Protein AF-0000000079757330 (afdb_homodimer)

Sequence (588 aa):
MYYVGGISESVEQDVIHSYTMGYGGGGFAISYPLAAELVRVLDGCINRYASFYGSDQKIGGCMSEIGVPITRELGFHQLDIRGNPYGLLAAHPLAPLVSLHHLDYVQPLFPGTNRIDSVKILVKAYRSDPSRALQHSFCYDLKRNWSISVSWGYTIQLYPSLVTAKDLATPLQTFLTWRSWSQDPFTFNTRVLSLDPCKRPVTYFFDGVTKVGDGGTMTSYMRPPQPRKKCGNGKYRPALSVQMFNVSAPILDPNVWKKAPRRQCCEVINGGDRAGVVRMKIRGCSRWESVTPPMYYVGGISESVEQDVIHSYTMGYGGGGFAISYPLAAELVRVLDGCINRYASFYGSDQKIGGCMSEIGVPITRELGFHQLDIRGNPYGLLAAHPLAPLVSLHHLDYVQPLFPGTNRIDSVKILVKAYRSDPSRALQHSFCYDLKRNWSISVSWGYTIQLYPSLVTAKDLATPLQTFLTWRSWSQDPFTFNTRVLSLDPCKRPVTYFFDGVTKVGDGGTMTSYMRPPQPRKKCGNGKYRPALSVQMFNVSAPILDPNVWKKAPRRQCCEVINGGDRAGVVRMKIRGCSRWESVTPP

Structure (mmCIF, N/CA/C/O backbone):
data_AF-0000000079757330-model_v1
#
loop_
_entity.id
_entity.type
_entity.pdbx_description
1 polymer 'Uncharacterized protein'
#
loop_
_atom_site.group_PDB
_atom_site.id
_atom_site.type_symbol
_atom_site.label_atom_id
_atom_site.label_alt_id
_atom_site.label_comp_id
_atom_site.label_asym_id
_atom_site.label_entity_id
_atom_site.label_seq_id
_atom_site.pdbx_PDB_ins_code
_atom_site.Cartn_x
_atom_site.Cartn_y
_atom_site.Cartn_z
_atom_site.occupancy
_atom_site.B_iso_or_equiv
_atom_site.auth_seq_id
_atom_site.auth_comp_id
_atom_site.auth_asym_id
_atom_site.auth_atom_id
_atom_site.pdbx_PDB_model_num
ATOM 1 N N . MET A 1 1 ? -13.039 1.78 14.375 1 95.12 1 MET A N 1
ATOM 2 C CA . MET A 1 1 ? -13.727 2.098 13.125 1 95.12 1 MET A CA 1
ATOM 3 C C . MET A 1 1 ? -12.852 1.745 11.93 1 95.12 1 MET A C 1
ATOM 5 O O . MET A 1 1 ? -11.688 2.15 11.859 1 95.12 1 MET A O 1
ATOM 9 N N . TYR A 1 2 ? -13.469 0.91 11.078 1 97.31 2 TYR A N 1
ATOM 10 C CA . TYR A 1 2 ? -12.688 0.445 9.938 1 97.31 2 TYR A CA 1
ATOM 11 C C . TYR A 1 2 ? -13.336 0.861 8.625 1 97.31 2 TYR A C 1
ATOM 13 O O . TYR A 1 2 ? -14.555 0.756 8.469 1 97.31 2 TYR A O 1
ATOM 21 N N . TYR A 1 3 ? -12.609 1.413 7.77 1 98.25 3 TYR A N 1
ATOM 22 C CA . TYR A 1 3 ? -12.852 1.64 6.348 1 98.25 3 TYR A CA 1
ATOM 23 C C . TYR A 1 3 ? -11.945 0.756 5.496 1 98.25 3 TYR A C 1
ATOM 25 O O . TYR A 1 3 ? -10.75 1.036 5.348 1 98.25 3 TYR A O 1
ATOM 33 N N . VAL A 1 4 ? -12.461 -0.415 4.961 1 97.88 4 VAL A N 1
ATOM 34 C CA . VAL A 1 4 ? -11.672 -1.451 4.309 1 97.88 4 VAL A CA 1
ATOM 35 C C . VAL A 1 4 ? -11.938 -1.443 2.807 1 97.88 4 VAL A C 1
ATOM 37 O O . VAL A 1 4 ? -13.094 -1.371 2.379 1 97.88 4 VAL A O 1
ATOM 40 N N . GLY A 1 5 ? -10.938 -1.471 2.008 1 97.5 5 GLY A N 1
ATOM 41 C CA . GLY A 1 5 ? -11.086 -1.503 0.562 1 97.5 5 GLY A CA 1
ATOM 42 C C . GLY A 1 5 ? -9.758 -1.623 -0.168 1 97.5 5 GLY A C 1
ATOM 43 O O . GLY A 1 5 ? -8.727 -1.857 0.454 1 97.5 5 GLY A O 1
ATOM 44 N N . GLY A 1 6 ? -9.828 -1.609 -1.461 1 97.44 6 GLY A N 1
ATOM 45 C CA . GLY A 1 6 ? -8.641 -1.648 -2.295 1 97.44 6 GLY A CA 1
ATOM 46 C C . GLY A 1 6 ? -8.469 -0.407 -3.15 1 97.44 6 GLY A C 1
ATOM 47 O O . GLY A 1 6 ? -9.445 0.263 -3.484 1 97.44 6 GLY A O 1
ATOM 48 N N . ILE A 1 7 ? -7.195 -0.124 -3.451 1 97.62 7 ILE A N 1
ATOM 49 C CA . ILE A 1 7 ? -6.914 0.932 -4.418 1 97.62 7 ILE A CA 1
ATOM 50 C C . ILE A 1 7 ? -6.816 0.334 -5.82 1 97.62 7 ILE A C 1
ATOM 52 O O . ILE A 1 7 ? -7.016 -0.869 -6.004 1 97.62 7 ILE A O 1
ATOM 56 N N . SER A 1 8 ? -6.598 1.18 -6.777 1 97.75 8 SER A N 1
ATOM 57 C CA . SER A 1 8 ? -6.48 0.722 -8.156 1 97.75 8 SER A CA 1
ATOM 58 C C . SER A 1 8 ? -5.168 -0.018 -8.391 1 97.75 8 SER A C 1
ATOM 60 O O . SER A 1 8 ? -4.145 0.327 -7.797 1 97.75 8 SER A O 1
ATOM 62 N N . GLU A 1 9 ? -5.168 -1.002 -9.258 1 97.94 9 GLU A N 1
ATOM 63 C CA . GLU A 1 9 ? -3.951 -1.675 -9.703 1 97.94 9 GLU A CA 1
ATOM 64 C C . GLU A 1 9 ? -3.084 -0.746 -10.547 1 97.94 9 GLU A C 1
ATOM 66 O O . GLU A 1 9 ? -1.881 -0.971 -10.695 1 97.94 9 GLU A O 1
ATOM 71 N N . SER A 1 10 ? -3.711 0.22 -11.094 1 97.62 10 SER A N 1
ATOM 72 C CA . SER A 1 10 ? -3.025 1.168 -11.961 1 97.62 10 SER A CA 1
ATOM 73 C C . SER A 1 10 ? -2.611 2.422 -11.203 1 97.62 10 SER A C 1
ATOM 75 O O . SER A 1 10 ? -3.463 3.15 -10.688 1 97.62 10 SER A O 1
ATOM 77 N N . VAL A 1 11 ? -1.328 2.77 -11.242 1 98.38 11 VAL A N 1
ATOM 78 C CA . VAL A 1 11 ? -0.803 3.965 -10.594 1 98.38 11 VAL A CA 1
ATOM 79 C C . VAL A 1 11 ? -1.47 5.207 -11.18 1 98.38 11 VAL A C 1
ATOM 81 O O . VAL A 1 11 ? -1.803 6.145 -10.453 1 98.38 11 VAL A O 1
ATOM 84 N N . GLU A 1 12 ? -1.753 5.188 -12.477 1 97.31 12 GLU A N 1
ATOM 85 C CA . GLU A 1 12 ? -2.361 6.328 -13.156 1 97.31 12 GLU A CA 1
ATOM 86 C C . GLU A 1 12 ? -3.709 6.684 -12.531 1 97.31 12 GLU A C 1
ATOM 88 O O . GLU A 1 12 ? -4.004 7.859 -12.305 1 97.31 12 GLU A O 1
ATOM 93 N N . GLN A 1 13 ? -4.453 5.648 -12.258 1 97 13 GLN A N 1
ATOM 94 C CA . GLN A 1 13 ? -5.773 5.871 -11.672 1 97 13 GLN A CA 1
ATOM 95 C C . GLN A 1 13 ? -5.656 6.414 -10.25 1 97 13 GLN A C 1
ATOM 97 O O . GLN A 1 13 ? -6.441 7.27 -9.844 1 97 13 GLN A O 1
ATOM 102 N N . ASP A 1 14 ? -4.707 5.93 -9.516 1 97.81 14 ASP A N 1
ATOM 103 C CA . ASP A 1 14 ? -4.527 6.367 -8.141 1 97.81 14 ASP A CA 1
ATOM 104 C C . ASP A 1 14 ? -4.047 7.816 -8.078 1 97.81 14 ASP A C 1
ATOM 106 O O . ASP A 1 14 ? -4.391 8.555 -7.152 1 97.81 14 ASP A O 1
ATOM 110 N N . VAL A 1 15 ? -3.221 8.203 -9.016 1 97.19 15 VAL A N 1
ATOM 111 C CA . VAL A 1 15 ? -2.75 9.586 -9.094 1 97.19 15 VAL A CA 1
ATOM 112 C C . VAL A 1 15 ? -3.918 10.508 -9.438 1 97.19 15 VAL A C 1
ATOM 114 O O . VAL A 1 15 ? -4.059 11.586 -8.852 1 97.19 15 VAL A O 1
ATOM 117 N N . ILE A 1 16 ? -4.746 10.094 -10.352 1 95.38 16 ILE A N 1
ATOM 118 C CA . ILE A 1 16 ? -5.855 10.906 -10.828 1 95.38 16 ILE A CA 1
ATOM 119 C C . ILE A 1 16 ? -6.945 10.969 -9.758 1 95.38 16 ILE A C 1
ATOM 121 O O . ILE A 1 16 ? -7.523 12.031 -9.523 1 95.38 16 ILE A O 1
ATOM 125 N N . HIS A 1 17 ? -7.219 9.875 -9.141 1 95.56 17 HIS A N 1
ATOM 126 C CA . HIS A 1 17 ? -8.32 9.812 -8.188 1 95.56 17 HIS A CA 1
ATOM 127 C C . HIS A 1 17 ? -7.809 9.859 -6.75 1 95.56 17 HIS A C 1
ATOM 129 O O . HIS A 1 17 ? -7.812 10.922 -6.121 1 95.56 17 HIS A O 1
ATOM 135 N N . SER A 1 18 ? -7.293 8.648 -6.273 1 96.88 18 SER A N 1
ATOM 136 C CA . SER A 1 18 ? -6.801 8.719 -4.902 1 96.88 18 SER A CA 1
ATOM 137 C C . SER A 1 18 ? -6.152 7.406 -4.477 1 96.88 18 SER A C 1
ATOM 139 O O . SER A 1 18 ? -6.664 6.328 -4.781 1 96.88 18 SER A O 1
ATOM 141 N N . TYR A 1 19 ? -5.094 7.543 -3.668 1 97.31 19 TYR A N 1
ATOM 142 C CA . TYR A 1 19 ? -4.465 6.402 -3.014 1 97.31 19 TYR A CA 1
ATOM 143 C C . TYR A 1 19 ? -5.145 6.094 -1.684 1 97.31 19 TYR A C 1
ATOM 145 O O . TYR A 1 19 ? -4.836 5.09 -1.038 1 97.31 19 TYR A O 1
ATOM 153 N N . THR A 1 20 ? -6.078 6.914 -1.282 1 95.75 20 THR A N 1
ATOM 154 C CA . THR A 1 20 ? -6.578 6.785 0.083 1 95.75 20 THR A CA 1
ATOM 155 C C . THR A 1 20 ? -8.078 6.508 0.089 1 95.75 20 THR A C 1
ATOM 157 O O . THR A 1 20 ? -8.758 6.766 1.084 1 95.75 20 THR A O 1
ATOM 160 N N . MET A 1 21 ? -8.586 6.102 -0.953 1 96.5 21 MET A N 1
ATOM 161 C CA . MET A 1 21 ? -10.008 5.75 -1.048 1 96.5 21 MET A CA 1
ATOM 162 C C . MET A 1 21 ? -10.18 4.305 -1.498 1 96.5 21 MET A C 1
ATOM 164 O O . MET A 1 21 ? -9.344 3.771 -2.227 1 96.5 21 MET A O 1
ATOM 168 N N . GLY A 1 22 ? -11.211 3.691 -0.962 1 97.44 22 GLY A N 1
ATOM 169 C CA . GLY A 1 22 ? -11.633 2.43 -1.548 1 97.44 22 GLY A CA 1
ATOM 170 C C . GLY A 1 22 ? -12.359 2.596 -2.865 1 97.44 22 GLY A C 1
ATOM 171 O O . GLY A 1 22 ? -13.414 3.244 -2.922 1 97.44 22 GLY A O 1
ATOM 172 N N . TYR A 1 23 ? -11.805 2.078 -3.861 1 97.69 23 TYR A N 1
ATOM 173 C CA . TYR A 1 23 ? -12.422 2.203 -5.176 1 97.69 23 TYR A CA 1
ATOM 174 C C . TYR A 1 23 ? -13.766 1.473 -5.215 1 97.69 23 TYR A C 1
ATOM 176 O O . TYR A 1 23 ? -13.844 0.289 -4.879 1 97.69 23 TYR A O 1
ATOM 184 N N . GLY A 1 24 ? -14.797 2.158 -5.648 1 95.75 24 GLY A N 1
ATOM 185 C CA . GLY A 1 24 ? -16.156 1.675 -5.582 1 95.75 24 GLY A CA 1
ATOM 186 C C . GLY A 1 24 ? -16.406 0.439 -6.43 1 95.75 24 GLY A C 1
ATOM 187 O O . GLY A 1 24 ? -17.188 -0.433 -6.055 1 95.75 24 GLY A O 1
ATOM 188 N N . GLY A 1 25 ? -15.766 0.379 -7.574 1 94.62 25 GLY A N 1
ATOM 189 C CA . GLY A 1 25 ? -15.914 -0.789 -8.43 1 94.62 25 GLY A CA 1
ATOM 190 C C . GLY A 1 25 ? -15.508 -2.082 -7.75 1 94.62 25 GLY A C 1
ATOM 191 O O . GLY A 1 25 ? -16.25 -3.062 -7.766 1 94.62 25 GLY A O 1
ATOM 192 N N . GLY A 1 26 ? -14.344 -2.072 -7.105 1 95.06 26 GLY A N 1
ATOM 193 C CA . GLY A 1 26 ? -13.859 -3.229 -6.363 1 95.06 26 GLY A CA 1
ATOM 194 C C . GLY A 1 26 ? -14.617 -3.459 -5.066 1 95.06 26 GLY A C 1
ATOM 195 O O . GLY A 1 26 ? -14.531 -4.539 -4.48 1 95.06 26 GLY A O 1
ATOM 196 N N . GLY A 1 27 ? -15.312 -2.404 -4.637 1 94.5 27 GLY A N 1
ATOM 197 C CA . GLY A 1 27 ? -16.047 -2.473 -3.387 1 94.5 27 GLY A CA 1
ATOM 198 C C . GLY A 1 27 ? -15.234 -2.041 -2.184 1 94.5 27 GLY A C 1
ATOM 199 O O . GLY A 1 27 ? -14 -2.004 -2.244 1 94.5 27 GLY A O 1
ATOM 200 N N . PHE A 1 28 ? -15.945 -1.6 -1.161 1 96.19 28 PHE A N 1
ATOM 201 C CA . PHE A 1 28 ? -15.352 -1.344 0.147 1 96.19 28 PHE A CA 1
ATOM 202 C C . PHE A 1 28 ? -16.312 -1.739 1.262 1 96.19 28 PHE A C 1
ATOM 204 O O . PHE A 1 28 ? -17.5 -1.981 1.013 1 96.19 28 PHE A O 1
ATOM 211 N N . ALA A 1 29 ? -15.805 -1.92 2.406 1 97.69 29 ALA A N 1
ATOM 212 C CA . ALA A 1 29 ? -16.578 -2.266 3.596 1 97.69 29 ALA A CA 1
ATOM 213 C C . ALA A 1 29 ? -16.266 -1.315 4.746 1 97.69 29 ALA A C 1
ATOM 215 O O . ALA A 1 29 ? -15.141 -0.84 4.879 1 97.69 29 ALA A O 1
ATOM 216 N N . ILE A 1 30 ? -17.25 -0.988 5.539 1 97.44 30 ILE A N 1
ATOM 217 C CA . ILE A 1 30 ? -17.047 -0.168 6.727 1 97.44 30 ILE A CA 1
ATOM 218 C C . ILE A 1 30 ? -17.609 -0.877 7.953 1 97.44 30 ILE A C 1
ATOM 220 O O . ILE A 1 30 ? -18.578 -1.637 7.848 1 97.44 30 ILE A O 1
ATOM 224 N N . SER A 1 31 ? -17.031 -0.743 9.055 1 97.75 31 SER A N 1
ATOM 225 C CA . SER A 1 31 ? -17.516 -1.309 10.305 1 97.75 31 SER A CA 1
ATOM 226 C C . SER A 1 31 ? -18.766 -0.585 10.781 1 97.75 31 SER A C 1
ATOM 228 O O . SER A 1 31 ? -19.047 0.532 10.344 1 97.75 31 SER A O 1
ATOM 230 N N . TYR A 1 32 ? -19.5 -1.203 11.641 1 97.12 32 TYR A N 1
ATOM 231 C CA . TYR A 1 32 ? -20.734 -0.633 12.156 1 97.12 32 TYR A CA 1
ATOM 232 C C . TYR A 1 32 ? -20.469 0.682 12.883 1 97.12 32 TYR A C 1
ATOM 234 O O . TYR A 1 32 ? -21.172 1.676 12.648 1 97.12 32 TYR A O 1
ATOM 242 N N . PRO A 1 33 ? -19.469 0.767 13.758 1 96 33 PRO A N 1
ATOM 243 C CA . PRO A 1 33 ? -19.25 2.057 14.414 1 96 33 PRO A CA 1
ATOM 244 C C . PRO A 1 33 ? -18.938 3.18 13.422 1 96 33 PRO A C 1
ATOM 246 O O . PRO A 1 33 ? -19.375 4.32 13.625 1 96 33 PRO A O 1
ATOM 249 N N . LEU A 1 34 ? -18.219 2.85 12.359 1 97.31 34 LEU A N 1
ATOM 250 C CA . LEU A 1 34 ? -17.938 3.869 11.352 1 97.31 34 LEU A CA 1
ATOM 251 C C . LEU A 1 34 ? -19.203 4.262 10.609 1 97.31 34 LEU A C 1
ATOM 253 O O . LEU A 1 34 ? -19.422 5.438 10.312 1 97.31 34 LEU A O 1
ATOM 257 N N . ALA A 1 35 ? -20.031 3.26 10.305 1 97.06 35 ALA A N 1
ATOM 258 C CA . ALA A 1 35 ? -21.312 3.533 9.641 1 97.06 35 ALA A CA 1
ATOM 259 C C . ALA A 1 35 ? -22.172 4.477 10.477 1 97.06 35 ALA A C 1
ATOM 261 O O . ALA A 1 35 ? -22.812 5.387 9.938 1 97.06 35 ALA A O 1
ATOM 262 N N . ALA A 1 36 ? -22.141 4.266 11.719 1 95.19 36 ALA A N 1
ATOM 263 C CA . ALA A 1 36 ? -22.922 5.098 12.633 1 95.19 36 ALA A CA 1
ATOM 264 C C . ALA A 1 36 ? -22.438 6.543 12.602 1 95.19 36 ALA A C 1
ATOM 266 O O . ALA A 1 36 ? -23.234 7.473 12.633 1 95.19 36 ALA A O 1
ATOM 267 N N . GLU A 1 37 ? -21.141 6.746 12.57 1 94.38 37 GLU A N 1
ATOM 268 C CA . GLU A 1 37 ? -20.594 8.094 12.484 1 94.38 37 GLU A CA 1
ATOM 269 C C . GLU A 1 37 ? -20.875 8.711 11.117 1 94.38 37 GLU A C 1
ATOM 271 O O . GLU A 1 37 ? -21.188 9.898 11.016 1 94.38 37 GLU A O 1
ATOM 276 N N . LEU A 1 38 ? -20.781 7.887 10.117 1 95.19 38 LEU A N 1
ATOM 277 C CA . LEU A 1 38 ? -20.906 8.352 8.742 1 95.19 38 LEU A CA 1
ATOM 278 C C . LEU A 1 38 ? -22.312 8.859 8.477 1 95.19 38 LEU A C 1
ATOM 280 O O . LEU A 1 38 ? -22.5 9.891 7.824 1 95.19 38 LEU A O 1
ATOM 284 N N . VAL A 1 39 ? -23.297 8.18 8.914 1 93.62 39 VAL A N 1
ATOM 285 C CA . VAL A 1 39 ? -24.688 8.516 8.609 1 93.62 39 VAL A CA 1
ATOM 286 C C . VAL A 1 39 ? -25.016 9.914 9.141 1 93.62 39 VAL A C 1
ATOM 288 O O . VAL A 1 39 ? -25.812 10.641 8.555 1 93.62 39 VAL A O 1
ATOM 291 N N . ARG A 1 40 ? -24.344 10.344 10.18 1 92.19 40 ARG A N 1
ATOM 292 C CA . ARG A 1 40 ? -24.625 11.633 10.812 1 92.19 40 ARG A CA 1
ATOM 293 C C . ARG A 1 40 ? -24.109 12.781 9.945 1 92.19 40 ARG A C 1
ATOM 295 O O . ARG A 1 40 ? -24.688 13.875 9.953 1 92.19 40 ARG A O 1
ATOM 302 N N . VAL A 1 41 ? -23.078 12.5 9.195 1 92.75 41 VAL A N 1
ATOM 303 C CA . VAL A 1 41 ? -22.453 13.602 8.469 1 92.75 41 VAL A CA 1
ATOM 304 C C . VAL A 1 41 ? -22.688 13.422 6.973 1 92.75 41 VAL A C 1
ATOM 306 O O . VAL A 1 41 ? -22.359 14.312 6.18 1 92.75 41 VAL A O 1
ATOM 309 N N . LEU A 1 42 ? -23.297 12.359 6.535 1 93.5 42 LEU A N 1
ATOM 310 C CA . LEU A 1 42 ? -23.281 11.898 5.152 1 93.5 42 LEU A CA 1
ATOM 311 C C . LEU A 1 42 ? -23.906 12.93 4.219 1 93.5 42 LEU A C 1
ATOM 313 O O . LEU A 1 42 ? -23.312 13.289 3.195 1 93.5 42 LEU A O 1
ATOM 317 N N . ASP A 1 43 ? -25.062 13.477 4.516 1 92.5 43 ASP A N 1
ATOM 318 C CA . ASP A 1 43 ? -25.766 14.398 3.619 1 92.5 43 ASP A CA 1
ATOM 319 C C . ASP A 1 43 ? -24.953 15.664 3.385 1 92.5 43 ASP A C 1
ATOM 321 O O . ASP A 1 43 ? -24.719 16.047 2.238 1 92.5 43 ASP A O 1
ATOM 325 N N . GLY A 1 44 ? -24.5 16.281 4.488 1 94.12 44 GLY A N 1
ATOM 326 C CA . GLY A 1 44 ? -23.672 17.469 4.352 1 94.12 44 GLY A CA 1
ATOM 327 C C . GLY A 1 44 ? -22.344 17.172 3.672 1 94.12 44 GLY A C 1
ATOM 328 O O . GLY A 1 44 ? -21.859 17.969 2.857 1 94.12 44 GLY A O 1
ATOM 329 N N . CYS A 1 45 ? -21.844 16.078 3.975 1 95.25 45 CYS A N 1
ATOM 330 C CA . CYS A 1 45 ? -20.531 15.688 3.461 1 95.25 45 CYS A CA 1
ATOM 331 C C . CYS A 1 45 ? -20.578 15.461 1.954 1 95.25 45 CYS A C 1
ATOM 333 O O . CYS A 1 45 ? -19.734 15.977 1.218 1 95.25 45 CYS A O 1
ATOM 335 N N . ILE A 1 46 ? -21.562 14.727 1.491 1 93.75 46 ILE A N 1
ATOM 336 C CA . ILE A 1 46 ? -21.672 14.422 0.067 1 93.75 46 ILE A CA 1
ATOM 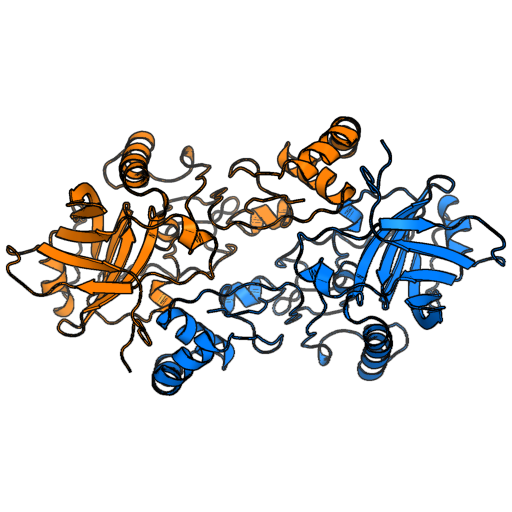337 C C . ILE A 1 46 ? -21.875 15.719 -0.718 1 93.75 46 ILE A C 1
ATOM 339 O O . ILE A 1 46 ? -21.375 15.859 -1.834 1 93.75 46 ILE A O 1
ATOM 343 N N . ASN A 1 47 ? -22.547 16.641 -0.136 1 94.12 47 ASN A N 1
ATOM 344 C CA . ASN A 1 47 ? -22.734 17.938 -0.773 1 94.12 47 ASN A CA 1
ATOM 345 C C . ASN A 1 47 ? -21.422 18.703 -0.867 1 94.12 47 ASN A C 1
ATOM 347 O O . ASN A 1 47 ? -21.125 19.328 -1.892 1 94.12 47 ASN A O 1
ATOM 351 N N . ARG A 1 48 ? -20.609 18.672 0.174 1 94.62 48 ARG A N 1
ATOM 352 C CA . ARG A 1 48 ? -19.344 19.391 0.21 1 94.62 48 ARG A CA 1
ATOM 353 C C . ARG A 1 48 ? -18.359 18.812 -0.801 1 94.62 48 ARG A C 1
ATOM 355 O O . ARG A 1 48 ? -17.516 19.547 -1.332 1 94.62 48 ARG A O 1
ATOM 362 N N . TYR A 1 49 ? -18.547 17.547 -1.107 1 96.12 49 TYR A N 1
ATOM 363 C CA . TYR A 1 49 ? -17.656 16.891 -2.062 1 96.12 49 TYR A CA 1
ATOM 364 C C . TYR A 1 49 ? -18.391 16.578 -3.363 1 96.12 49 TYR A C 1
ATOM 366 O O . TYR A 1 49 ? -18.062 15.602 -4.043 1 96.12 49 TYR A O 1
ATOM 374 N N . ALA A 1 50 ? -19.312 17.312 -3.729 1 94.44 50 ALA A N 1
ATOM 375 C CA . ALA A 1 50 ? -20.188 17.078 -4.883 1 94.44 50 ALA A CA 1
ATOM 376 C C . ALA A 1 50 ? -19.375 17.078 -6.18 1 94.44 50 ALA A C 1
ATOM 378 O O . ALA A 1 50 ? -19.734 16.406 -7.145 1 94.44 50 ALA A O 1
ATOM 379 N N . SER A 1 51 ? -18.234 17.766 -6.223 1 93.5 51 SER A N 1
ATOM 380 C CA . SER A 1 51 ? -17.453 17.875 -7.441 1 93.5 51 SER A CA 1
ATOM 381 C C . SER A 1 51 ? -16.547 16.656 -7.637 1 93.5 51 SER A C 1
ATOM 383 O O . SER A 1 51 ? -15.977 16.469 -8.711 1 93.5 51 SER A O 1
ATOM 385 N N . PHE A 1 52 ? -16.422 15.867 -6.59 1 93.38 52 PHE A N 1
ATOM 386 C CA . PHE A 1 52 ? -15.562 14.695 -6.684 1 93.38 52 PHE A CA 1
ATOM 387 C C . PHE A 1 52 ? -16.172 13.641 -7.598 1 93.38 52 PHE A C 1
ATOM 389 O O . PHE A 1 52 ? -17.406 13.547 -7.711 1 93.38 52 PHE A O 1
ATOM 396 N N . TYR A 1 53 ? -15.25 12.898 -8.195 1 88 53 TYR A N 1
ATOM 397 C CA . TYR A 1 53 ? -15.68 11.898 -9.164 1 88 53 TYR A CA 1
ATOM 398 C C . TYR A 1 53 ? -16.188 10.641 -8.469 1 88 53 TYR A C 1
ATOM 400 O O . TYR A 1 53 ? -15.461 10.008 -7.707 1 88 53 TYR A O 1
ATOM 408 N N . GLY A 1 54 ? -17.5 10.344 -8.625 1 87.69 54 GLY A N 1
ATOM 409 C CA . GLY A 1 54 ? -18.062 9.094 -8.156 1 87.69 54 GLY A CA 1
ATOM 410 C C . GLY A 1 54 ? -18.391 9.102 -6.68 1 87.69 54 GLY A C 1
ATOM 411 O O . GLY A 1 54 ? -17.938 9.977 -5.941 1 87.69 54 GLY A O 1
ATOM 412 N N . SER A 1 55 ? -19.141 8.148 -6.266 1 88.38 55 SER A N 1
ATOM 413 C CA . SER A 1 55 ? -19.562 8.031 -4.875 1 88.38 55 SER A CA 1
ATOM 414 C C . SER A 1 55 ? -18.406 7.613 -3.975 1 88.38 55 SER A C 1
ATOM 416 O O . SER A 1 55 ? -18.359 7.984 -2.801 1 88.38 55 SER A O 1
ATOM 418 N N . ASP A 1 56 ? -17.453 6.887 -4.523 1 93.94 56 ASP A N 1
ATOM 419 C CA . ASP A 1 56 ? -16.328 6.414 -3.717 1 93.94 56 ASP A CA 1
ATOM 420 C C . ASP A 1 56 ? -15.414 7.57 -3.307 1 93.94 56 ASP A C 1
ATOM 422 O O . ASP A 1 56 ? -14.945 7.625 -2.168 1 93.94 56 ASP A O 1
ATOM 426 N N . GLN A 1 57 ? -15.195 8.516 -4.23 1 95.69 57 GLN A N 1
ATOM 427 C CA . GLN A 1 57 ? -14.398 9.68 -3.848 1 95.69 57 GLN A CA 1
ATOM 428 C C . GLN A 1 57 ? -15.125 10.523 -2.803 1 95.69 57 GLN A C 1
ATOM 430 O O . GLN A 1 57 ? -14.492 11.07 -1.897 1 95.69 57 GLN A O 1
ATOM 435 N N . LYS A 1 58 ? -16.422 10.664 -2.982 1 96.25 58 LYS A N 1
ATOM 436 C CA . LYS A 1 58 ? -17.203 11.414 -2.006 1 96.25 58 LYS A CA 1
ATOM 437 C C . LYS A 1 58 ? -17.125 10.773 -0.624 1 96.25 58 LYS A C 1
ATOM 439 O O . LYS A 1 58 ? -16.891 11.469 0.372 1 96.25 58 LYS A O 1
ATOM 444 N N . ILE A 1 59 ? -17.281 9.461 -0.613 1 96.56 59 ILE A N 1
ATOM 445 C CA . ILE A 1 59 ? -17.172 8.734 0.648 1 96.56 59 ILE A CA 1
ATOM 446 C C . ILE A 1 59 ? -15.758 8.875 1.212 1 96.56 59 ILE A C 1
ATOM 448 O O . ILE A 1 59 ? -15.586 9.031 2.422 1 96.56 59 ILE A O 1
ATOM 452 N N . GLY A 1 60 ? -14.758 8.828 0.289 1 96.69 60 GLY A N 1
ATOM 453 C CA . GLY A 1 60 ? -13.391 9.078 0.717 1 96.69 60 GLY A CA 1
ATOM 454 C C . GLY A 1 60 ? -13.211 10.43 1.386 1 96.69 60 GLY A C 1
ATOM 455 O O . GLY A 1 60 ? -12.477 10.555 2.367 1 96.69 60 GLY A O 1
ATOM 456 N N . GLY A 1 61 ? -13.82 11.422 0.801 1 97.06 61 GLY A N 1
ATOM 457 C CA . GLY A 1 61 ? -13.82 12.742 1.426 1 97.06 61 GLY A CA 1
ATOM 458 C C . GLY A 1 61 ? -14.422 12.734 2.818 1 97.06 61 GLY A C 1
ATOM 459 O O . GLY A 1 61 ? -13.875 13.336 3.74 1 97.06 61 GLY A O 1
ATOM 460 N N . CYS A 1 62 ? -15.531 12.039 2.949 1 97.19 62 CYS A N 1
ATOM 461 C CA . CYS A 1 62 ? -16.203 11.961 4.242 1 97.19 62 CYS A CA 1
ATOM 462 C C . CYS A 1 62 ? -15.336 11.227 5.262 1 97.19 62 CYS A C 1
ATOM 464 O O . CYS A 1 62 ? -15.344 11.562 6.445 1 97.19 62 CYS A O 1
ATOM 466 N N . MET A 1 63 ? -14.594 10.18 4.805 1 97.56 63 MET A N 1
ATOM 467 C CA . MET A 1 63 ? -13.664 9.484 5.691 1 97.56 63 MET A CA 1
ATOM 468 C C . MET A 1 63 ? -12.586 10.438 6.203 1 97.56 63 MET A C 1
ATOM 470 O O . MET A 1 63 ? -12.156 10.336 7.355 1 97.56 63 MET A O 1
ATOM 474 N N . SER A 1 64 ? -12.172 11.359 5.312 1 97.19 64 SER A N 1
ATOM 475 C CA . SER A 1 64 ? -11.18 12.344 5.719 1 97.19 64 SER A CA 1
ATOM 476 C C . SER A 1 64 ? -11.734 13.273 6.797 1 97.19 64 SER A C 1
ATOM 478 O O . SER A 1 64 ? -11 13.734 7.668 1 97.19 64 SER A O 1
ATOM 480 N N . GLU A 1 65 ? -13 13.562 6.734 1 97.44 65 GLU A N 1
ATOM 481 C CA . GLU A 1 65 ? -13.617 14.422 7.742 1 97.44 65 GLU A CA 1
ATOM 482 C C . GLU A 1 65 ? -13.719 13.711 9.086 1 97.44 65 GLU A C 1
ATOM 484 O O . GLU A 1 65 ? -13.5 14.32 10.133 1 97.44 65 GLU A O 1
ATOM 489 N N . ILE A 1 66 ? -14.062 12.453 9.039 1 97.12 66 ILE A N 1
ATOM 490 C CA . ILE A 1 66 ? -14.203 11.672 10.258 1 97.12 66 ILE A CA 1
ATOM 491 C C . ILE A 1 66 ? -12.82 11.336 10.82 1 97.12 66 ILE A C 1
ATOM 493 O O . ILE A 1 66 ? -12.648 11.211 12.031 1 97.12 66 ILE A O 1
ATOM 497 N N . GLY A 1 67 ? -11.852 11.188 9.938 1 97.5 67 GLY A N 1
ATOM 498 C CA . GLY A 1 67 ? -10.484 10.922 10.359 1 97.5 67 GLY A CA 1
ATOM 499 C C . GLY A 1 67 ? -10.133 9.453 10.344 1 97.5 67 GLY A C 1
ATOM 500 O O . GLY A 1 67 ? -9.32 8.992 11.148 1 97.5 67 GLY A O 1
ATOM 501 N N . VAL A 1 68 ? -10.789 8.68 9.508 1 97.62 68 VAL A N 1
ATOM 502 C CA . VAL A 1 68 ? -10.531 7.242 9.422 1 97.62 68 VAL A CA 1
ATOM 503 C C . VAL A 1 68 ? -9.867 6.914 8.086 1 97.62 68 VAL A C 1
ATOM 505 O O . VAL A 1 68 ? -10.484 7.078 7.023 1 97.62 68 VAL A O 1
ATOM 508 N N . PRO A 1 69 ? -8.602 6.477 8.125 1 97.25 69 PRO A N 1
ATOM 509 C CA . PRO A 1 69 ? -7.922 6.129 6.875 1 97.25 69 PRO A CA 1
ATOM 510 C C . PRO A 1 69 ? -8.391 4.793 6.305 1 97.25 69 PRO A C 1
ATOM 512 O O . PRO A 1 69 ? -9.016 3.998 7.012 1 97.25 69 PRO A O 1
ATOM 515 N N . ILE A 1 70 ? -8.109 4.543 5.047 1 97 70 ILE A N 1
ATOM 516 C CA . ILE A 1 70 ? -8.445 3.279 4.402 1 97 70 ILE A CA 1
ATOM 517 C C . ILE A 1 70 ? -7.531 2.174 4.922 1 97 70 ILE A C 1
ATOM 519 O O . ILE A 1 70 ? -6.336 2.391 5.117 1 97 70 ILE A O 1
ATOM 523 N N . THR A 1 71 ? -8.078 1.094 5.305 1 96.5 71 THR A N 1
ATOM 524 C CA . THR A 1 71 ? -7.359 -0.162 5.492 1 96.5 71 THR A CA 1
ATOM 525 C C . THR A 1 71 ? -7.348 -0.977 4.203 1 96.5 71 THR A C 1
ATOM 527 O O . THR A 1 71 ? -8.383 -1.488 3.775 1 96.5 71 THR A O 1
ATOM 530 N N . ARG A 1 72 ? -6.219 -1.134 3.67 1 95.44 72 ARG A N 1
ATOM 531 C CA . ARG A 1 72 ? -6.121 -1.766 2.359 1 95.44 72 ARG A CA 1
ATOM 532 C C . ARG A 1 72 ? -6.211 -3.283 2.475 1 95.44 72 ARG A C 1
ATOM 534 O O . ARG A 1 72 ? -5.52 -3.893 3.291 1 95.44 72 ARG A O 1
ATOM 541 N N . GLU A 1 73 ? -7.09 -3.811 1.751 1 96.31 73 GLU A N 1
ATOM 542 C CA . GLU A 1 73 ? -7.238 -5.254 1.602 1 96.31 73 GLU A CA 1
ATOM 543 C C . GLU A 1 73 ? -6.996 -5.688 0.158 1 96.31 73 GLU A C 1
ATOM 545 O O . GLU A 1 73 ? -7.762 -5.332 -0.74 1 96.31 73 GLU A O 1
ATOM 550 N N . LEU A 1 74 ? -6.027 -6.578 -0.053 1 96.19 74 LEU A N 1
ATOM 551 C CA . LEU A 1 74 ? -5.496 -6.887 -1.376 1 96.19 74 LEU A CA 1
ATOM 552 C C . LEU A 1 74 ? -6.473 -7.75 -2.168 1 96.19 74 LEU A C 1
ATOM 554 O O . LEU A 1 74 ? -6.316 -7.922 -3.377 1 96.19 74 LEU A O 1
ATOM 558 N N . GLY A 1 75 ? -7.492 -8.227 -1.548 1 97.19 75 GLY A N 1
ATOM 559 C CA . GLY A 1 75 ? -8.461 -9.086 -2.209 1 97.19 75 GLY A CA 1
ATOM 560 C C . GLY A 1 75 ? -9.539 -8.32 -2.943 1 97.19 75 GLY A C 1
ATOM 561 O O . GLY A 1 75 ? -10.336 -8.906 -3.68 1 97.19 75 GLY A O 1
ATOM 562 N N . PHE A 1 76 ? -9.656 -6.977 -2.67 1 98.12 76 PHE A N 1
ATOM 563 C CA . PHE A 1 76 ? -10.516 -6.098 -3.447 1 98.12 76 PHE A CA 1
ATOM 564 C C . PHE A 1 76 ? -9.82 -5.652 -4.727 1 98.12 76 PHE A C 1
ATOM 566 O O . PHE A 1 76 ? -8.789 -4.973 -4.676 1 98.12 76 PHE A O 1
ATOM 573 N N . HIS A 1 77 ? -10.406 -6.008 -5.875 1 98.44 77 HIS A N 1
ATOM 574 C CA . HIS A 1 77 ? -9.75 -5.648 -7.129 1 98.44 77 HIS A CA 1
ATOM 575 C C . HIS A 1 77 ? -10.625 -4.703 -7.953 1 98.44 77 HIS A C 1
ATOM 577 O O . HIS A 1 77 ? -11.672 -5.105 -8.461 1 98.44 77 HIS A O 1
ATOM 583 N N . GLN A 1 78 ? -10.172 -3.459 -7.984 1 98.12 78 GLN A N 1
ATOM 584 C CA . GLN A 1 78 ? -10.75 -2.578 -8.992 1 98.12 78 GLN A CA 1
ATOM 585 C C . GLN A 1 78 ? -10.461 -3.086 -10.398 1 98.12 78 GLN A C 1
ATOM 587 O O . GLN A 1 78 ? -11.297 -2.939 -11.305 1 98.12 78 GLN A O 1
ATOM 592 N N . LEU A 1 79 ? -9.297 -3.684 -10.539 1 98.06 79 LEU A N 1
ATOM 593 C CA . LEU A 1 79 ? -8.82 -4.34 -11.75 1 98.06 79 LEU A CA 1
ATOM 594 C C . LEU A 1 79 ? -8.734 -3.352 -12.906 1 98.06 79 LEU A C 1
ATOM 596 O O . LEU A 1 79 ? -9.273 -3.604 -13.992 1 98.06 79 LEU A O 1
ATOM 600 N N . ASP A 1 80 ? -8.133 -2.211 -12.625 1 98.25 80 ASP A N 1
ATOM 601 C CA . ASP A 1 80 ? -7.836 -1.224 -13.656 1 98.25 80 ASP A CA 1
ATOM 602 C C . ASP A 1 80 ? -6.676 -1.682 -14.539 1 98.25 80 ASP A C 1
ATOM 604 O O . ASP A 1 80 ? -5.574 -1.127 -14.469 1 98.25 80 ASP A O 1
ATOM 608 N N . ILE A 1 81 ? -6.961 -2.627 -15.328 1 98.38 81 ILE A N 1
ATOM 609 C CA . ILE A 1 81 ? -6.008 -3.141 -16.312 1 98.38 81 ILE A CA 1
ATOM 610 C C . ILE A 1 81 ? -6.711 -3.391 -17.641 1 98.38 81 ILE A C 1
ATOM 612 O O . ILE A 1 81 ? -7.945 -3.422 -17.703 1 98.38 81 ILE A O 1
ATOM 616 N N . ARG A 1 82 ? -5.922 -3.426 -18.656 1 97.88 82 ARG A N 1
ATOM 617 C CA . ARG A 1 82 ? -6.367 -3.807 -20 1 97.88 82 ARG A CA 1
ATOM 618 C C . ARG A 1 82 ? -5.684 -5.09 -20.453 1 97.88 82 ARG A C 1
ATOM 620 O O . ARG A 1 82 ? -4.562 -5.383 -20.047 1 97.88 82 ARG A O 1
ATOM 627 N N . GLY A 1 83 ? -6.414 -5.832 -21.297 1 97.81 83 GLY A N 1
ATOM 628 C CA . GLY A 1 83 ? -5.797 -7.023 -21.875 1 97.81 83 GLY A CA 1
ATOM 629 C C . GLY A 1 83 ? -6.105 -8.281 -21.078 1 97.81 83 GLY A C 1
ATOM 630 O O . GLY A 1 83 ? -7.266 -8.57 -20.781 1 97.81 83 GLY A O 1
ATOM 631 N N . ASN A 1 84 ? -5.102 -9.086 -20.891 1 98.06 84 ASN A N 1
ATOM 632 C CA . ASN A 1 84 ? -5.273 -10.391 -20.266 1 98.06 84 ASN A CA 1
ATOM 633 C C . ASN A 1 84 ? -4.938 -10.359 -18.781 1 98.06 84 ASN A C 1
ATOM 635 O O . ASN A 1 84 ? -3.781 -10.164 -18.406 1 98.06 84 ASN A O 1
ATOM 639 N N . PRO A 1 85 ? -5.914 -10.633 -17.906 1 98.38 85 PRO A N 1
ATOM 640 C CA . PRO A 1 85 ? -5.66 -10.562 -16.469 1 98.38 85 PRO A CA 1
ATOM 641 C C . PRO A 1 85 ? -4.883 -11.773 -15.953 1 98.38 85 PRO A C 1
ATOM 643 O O . PRO A 1 85 ? -4.633 -11.883 -14.75 1 98.38 85 PRO A O 1
ATOM 646 N N . TYR A 1 86 ? -4.398 -12.633 -16.828 1 98.38 86 TYR A N 1
ATOM 647 C CA . TYR A 1 86 ? -3.787 -13.914 -16.5 1 98.38 86 TYR A CA 1
ATOM 648 C C . TYR A 1 86 ? -2.654 -13.727 -15.492 1 98.38 86 TYR A C 1
ATOM 650 O O . TYR A 1 86 ? -2.629 -14.383 -14.445 1 98.38 86 TYR A O 1
ATOM 658 N N . GLY A 1 87 ? -1.735 -12.859 -15.789 1 98.5 87 GLY A N 1
ATOM 659 C CA . GLY A 1 87 ? -0.57 -12.688 -14.938 1 98.5 87 GLY A CA 1
ATOM 660 C C . GLY A 1 87 ? -0.923 -12.273 -13.516 1 98.5 87 GLY A C 1
ATOM 661 O O . GLY A 1 87 ? -0.328 -12.766 -12.555 1 98.5 87 GLY A O 1
ATOM 662 N N . LEU A 1 88 ? -1.871 -11.406 -13.383 1 98.5 88 LEU A N 1
ATOM 663 C CA . LEU A 1 88 ? -2.289 -10.914 -12.07 1 98.5 88 LEU A CA 1
ATOM 664 C C . LEU A 1 88 ? -2.992 -12.008 -11.281 1 98.5 88 LEU A C 1
ATOM 666 O O . LEU A 1 88 ? -2.693 -12.219 -10.102 1 98.5 88 LEU A O 1
ATOM 670 N N . LEU A 1 89 ? -3.842 -12.758 -11.922 1 98.75 89 LEU A N 1
ATOM 671 C CA . LEU A 1 89 ? -4.629 -13.773 -11.242 1 98.75 89 LEU A CA 1
ATOM 672 C C . LEU A 1 89 ? -3.789 -15.016 -10.961 1 98.75 89 LEU A C 1
ATOM 674 O O . LEU A 1 89 ? -4.016 -15.711 -9.969 1 98.75 89 LEU A O 1
ATOM 678 N N . ALA A 1 90 ? -2.783 -15.242 -11.805 1 98.75 90 ALA A N 1
ATOM 679 C CA . ALA A 1 90 ? -1.896 -16.391 -11.625 1 98.75 90 ALA A CA 1
ATOM 680 C C . ALA A 1 90 ? -0.971 -16.188 -10.43 1 98.75 90 ALA A C 1
ATOM 682 O O . ALA A 1 90 ? -0.442 -17.141 -9.867 1 98.75 90 ALA A O 1
ATOM 683 N N . ALA A 1 91 ? -0.737 -14.961 -10.109 1 98.56 91 ALA A N 1
ATOM 684 C CA . ALA A 1 91 ? 0.11 -14.602 -8.977 1 98.56 91 ALA A CA 1
ATOM 685 C C . ALA A 1 91 ? -0.628 -13.68 -8.008 1 98.56 91 ALA A C 1
ATOM 687 O O . ALA A 1 91 ? -0.095 -12.648 -7.602 1 98.56 91 ALA A O 1
ATOM 688 N N . HIS A 1 92 ? -1.857 -14.078 -7.723 1 98.06 92 HIS A N 1
ATOM 689 C CA . HIS A 1 92 ? -2.709 -13.312 -6.82 1 98.06 92 HIS A CA 1
ATOM 690 C C . HIS A 1 92 ? -2.027 -13.094 -5.473 1 98.06 92 HIS A C 1
ATOM 692 O O . HIS A 1 92 ? -1.364 -14 -4.953 1 98.06 92 HIS A O 1
ATOM 698 N N . PRO A 1 93 ? -2.186 -11.898 -4.914 1 95.94 93 PRO A N 1
ATOM 699 C CA . PRO A 1 93 ? -1.559 -11.656 -3.613 1 95.94 93 PRO A CA 1
ATOM 700 C C . PRO A 1 93 ? -2.111 -12.555 -2.512 1 95.94 93 PRO A C 1
ATOM 702 O O . PRO A 1 93 ? -3.166 -13.172 -2.686 1 95.94 93 PRO A O 1
ATOM 705 N N . LEU A 1 94 ? -1.341 -12.648 -1.469 1 96.44 94 LEU A N 1
ATOM 706 C CA . LEU A 1 94 ? -1.746 -13.445 -0.319 1 96.44 94 LEU A CA 1
ATOM 707 C C . LEU A 1 94 ? -2.896 -12.781 0.43 1 96.44 94 LEU A C 1
ATOM 709 O O . LEU A 1 94 ? -2.686 -12.156 1.471 1 96.44 94 LEU A O 1
ATOM 713 N N . ALA A 1 95 ? -4.086 -12.953 0.023 1 96.38 95 ALA A N 1
ATOM 714 C CA . ALA A 1 95 ? -5.336 -12.406 0.543 1 96.38 95 ALA A CA 1
ATOM 715 C C . ALA A 1 95 ? -6.539 -13.148 -0.028 1 96.38 95 ALA A C 1
ATOM 717 O O . ALA A 1 95 ? -6.449 -13.766 -1.093 1 96.38 95 ALA A O 1
ATOM 718 N N . PRO A 1 96 ? -7.613 -13.156 0.732 1 96.19 96 PRO A N 1
ATOM 719 C CA . PRO A 1 96 ? -8.805 -13.773 0.146 1 96.19 96 PRO A CA 1
ATOM 720 C C . PRO A 1 96 ? -9.344 -13 -1.057 1 96.19 96 PRO A C 1
ATOM 722 O O . PRO A 1 96 ? -9.289 -11.766 -1.07 1 96.19 96 PRO A O 1
ATOM 725 N N . LEU A 1 97 ? -9.758 -13.727 -2.051 1 97.44 97 LEU A N 1
ATOM 726 C CA . LEU A 1 97 ? -10.422 -13.07 -3.168 1 97.44 97 LEU A CA 1
ATOM 727 C C . LEU A 1 97 ? -11.766 -12.492 -2.732 1 97.44 97 LEU A C 1
ATOM 729 O O . LEU A 1 97 ? -12.648 -13.227 -2.275 1 97.44 97 LEU A O 1
ATOM 733 N N . VAL A 1 98 ? -11.922 -11.188 -2.863 1 97.19 98 VAL A N 1
ATOM 734 C CA . VAL A 1 98 ? -13.156 -10.555 -2.398 1 97.19 98 VAL A CA 1
ATOM 735 C C . VAL A 1 98 ? -13.984 -10.094 -3.596 1 97.19 98 VAL A C 1
ATOM 737 O O . VAL A 1 98 ? -15.195 -10.312 -3.645 1 97.19 98 VAL A O 1
ATOM 740 N N . SER A 1 99 ? -13.359 -9.445 -4.57 1 97.81 99 SER A N 1
ATOM 741 C CA . SER A 1 99 ? -14.094 -8.906 -5.707 1 97.81 99 SER A CA 1
ATOM 742 C C . SER A 1 99 ? -13.18 -8.734 -6.918 1 97.81 99 SER A C 1
ATOM 744 O O . SER A 1 99 ? -11.969 -8.57 -6.773 1 97.81 99 SER A O 1
ATOM 746 N N . LEU A 1 100 ? -13.688 -8.891 -8.031 1 97.94 100 LEU A N 1
ATOM 747 C CA . LEU A 1 100 ? -13.086 -8.555 -9.32 1 97.94 100 LEU A CA 1
ATOM 748 C C . LEU A 1 100 ? -14 -7.629 -10.117 1 97.94 100 LEU A C 1
ATOM 750 O O . LEU A 1 100 ? -15.125 -8 -10.453 1 97.94 100 LEU A O 1
ATOM 754 N N . HIS A 1 101 ? -13.461 -6.48 -10.297 1 97.88 101 HIS A N 1
ATOM 755 C CA . HIS A 1 101 ? -14.219 -5.512 -11.094 1 97.88 101 HIS A CA 1
ATOM 756 C C . HIS A 1 101 ? -13.656 -5.402 -12.508 1 97.88 101 HIS A C 1
ATOM 758 O O . HIS A 1 101 ? -12.586 -5.953 -12.797 1 97.88 101 HIS A O 1
ATOM 764 N N . HIS A 1 102 ? -14.43 -4.855 -13.477 1 97.44 102 HIS A N 1
ATOM 765 C CA . HIS A 1 102 ? -14.055 -4.527 -14.852 1 97.44 102 HIS A CA 1
ATOM 766 C C . HIS A 1 102 ? -13.781 -5.785 -15.664 1 97.44 102 HIS A C 1
ATOM 768 O O . HIS A 1 102 ? -12.938 -5.781 -16.562 1 97.44 102 HIS A O 1
ATOM 774 N N . LEU A 1 103 ? -14.422 -6.852 -15.289 1 97.38 103 LEU A N 1
ATOM 775 C CA . LEU A 1 103 ? -14.211 -8.102 -16.016 1 97.38 103 LEU A CA 1
ATOM 776 C C . LEU A 1 103 ? -14.734 -8 -17.438 1 97.38 103 LEU A C 1
ATOM 778 O O . LEU A 1 103 ? -14.383 -8.82 -18.297 1 97.38 103 LEU A O 1
ATOM 782 N N . ASP A 1 104 ? -15.547 -7.016 -17.703 1 96.25 104 ASP A N 1
ATOM 783 C CA . ASP A 1 104 ? -16.047 -6.766 -19.047 1 96.25 104 ASP A CA 1
ATOM 784 C C . ASP A 1 104 ? -14.992 -6.055 -19.891 1 96.25 104 ASP A C 1
ATOM 786 O O . ASP A 1 104 ? -15.109 -5.988 -21.125 1 96.25 104 ASP A O 1
ATOM 790 N N . TYR A 1 105 ? -13.914 -5.602 -19.297 1 95.81 105 TYR A N 1
ATOM 791 C CA . TYR A 1 105 ? -12.906 -4.828 -20 1 95.81 105 TYR A CA 1
ATOM 792 C C . TYR A 1 105 ? -11.641 -5.656 -20.234 1 95.81 105 TYR A C 1
ATOM 794 O O . TYR A 1 105 ? -10.688 -5.188 -20.859 1 95.81 105 TYR A O 1
ATOM 802 N N . VAL A 1 106 ? -11.633 -6.844 -19.703 1 97.94 106 VAL A N 1
ATOM 803 C CA . VAL A 1 106 ? -10.461 -7.695 -19.859 1 97.94 106 VAL A CA 1
ATOM 804 C C . VAL A 1 106 ? -10.836 -8.938 -20.672 1 97.94 106 VAL A C 1
ATOM 806 O O . VAL A 1 106 ? -12.023 -9.203 -20.906 1 97.94 106 VAL A O 1
ATOM 809 N N . GLN A 1 107 ? -9.82 -9.617 -21.188 1 98.12 107 GLN A N 1
ATOM 810 C CA . GLN A 1 107 ? -10.031 -10.883 -21.906 1 98.12 107 GLN A CA 1
ATOM 811 C C . GLN A 1 107 ? -10.648 -11.93 -20.984 1 98.12 107 GLN A C 1
ATOM 813 O O . GLN A 1 107 ? -10.555 -11.82 -19.75 1 98.12 107 GLN A O 1
ATOM 818 N N . PRO A 1 108 ? -11.297 -12.961 -21.641 1 98.19 108 PRO A N 1
ATOM 819 C CA . PRO A 1 108 ? -11.812 -14.047 -20.797 1 98.19 108 PRO A CA 1
ATOM 820 C C . PRO A 1 108 ? -10.734 -14.68 -19.922 1 98.19 108 PRO A C 1
ATOM 822 O O . PRO A 1 108 ? -9.594 -14.828 -20.344 1 98.19 108 PRO A O 1
ATOM 825 N N . LEU A 1 109 ? -11.125 -15.055 -18.734 1 98.25 109 LEU A N 1
ATOM 826 C CA . LEU A 1 109 ? -10.195 -15.586 -17.734 1 98.25 109 LEU A CA 1
ATOM 827 C C . LEU A 1 109 ? -9.625 -16.922 -18.188 1 98.25 109 LEU A C 1
ATOM 829 O O . LEU A 1 109 ? -8.5 -17.281 -17.812 1 98.25 109 LEU A O 1
ATOM 833 N N . PHE A 1 110 ? -10.438 -17.672 -18.969 1 97.75 110 PHE A N 1
ATOM 834 C CA . PHE A 1 110 ? -10.055 -19 -19.422 1 97.75 110 PHE A CA 1
ATOM 835 C C . PHE A 1 110 ? -10.062 -19.062 -20.953 1 97.75 110 PHE A C 1
ATOM 837 O O . PHE A 1 110 ? -10.961 -18.516 -21.594 1 97.75 110 PHE A O 1
ATOM 844 N N . PRO A 1 111 ? -9.055 -19.766 -21.469 1 95.25 111 PRO A N 1
ATOM 845 C CA . PRO A 1 111 ? -9.016 -19.875 -22.922 1 95.25 111 PRO A CA 1
ATOM 846 C C . PRO A 1 111 ? -10.227 -20.594 -23.5 1 95.25 111 PRO A C 1
ATOM 848 O O . PRO A 1 111 ? -10.734 -21.547 -22.891 1 95.25 111 PRO A O 1
ATOM 851 N N . GLY A 1 112 ? -10.664 -20.125 -24.656 1 93.81 112 GLY A N 1
ATOM 852 C CA . GLY A 1 112 ? -11.727 -20.797 -25.375 1 93.81 112 GLY A CA 1
ATOM 853 C C . GLY A 1 112 ? -13.109 -20.5 -24.828 1 93.81 112 GLY A C 1
ATOM 854 O O . GLY A 1 112 ? -14.078 -21.188 -25.141 1 93.81 112 GLY A O 1
ATOM 855 N N . THR A 1 113 ? -13.188 -19.594 -23.938 1 96.25 113 THR A N 1
ATOM 856 C CA . THR A 1 113 ? -14.469 -19.203 -23.359 1 96.25 113 THR A CA 1
ATOM 857 C C . THR A 1 113 ? -14.766 -17.734 -23.625 1 96.25 113 THR A C 1
ATOM 859 O O . THR A 1 113 ? -13.891 -16.984 -24.094 1 96.25 113 THR A O 1
ATOM 862 N N . ASN A 1 114 ? -16.016 -17.391 -23.469 1 97.31 114 ASN A N 1
ATOM 863 C CA . ASN A 1 114 ? -16.328 -15.969 -23.406 1 97.31 114 ASN A CA 1
ATOM 864 C C . ASN A 1 114 ? -16.203 -15.438 -21.984 1 97.31 114 ASN A C 1
ATOM 866 O O . ASN A 1 114 ? -15.914 -16.188 -21.047 1 97.31 114 ASN A O 1
ATOM 870 N N . ARG A 1 115 ? -16.406 -14.211 -21.766 1 97.31 115 ARG A N 1
ATOM 871 C CA . ARG A 1 115 ? -16.156 -13.555 -20.484 1 97.31 115 ARG A CA 1
ATOM 872 C C . ARG A 1 115 ? -17.078 -14.094 -19.406 1 97.31 115 ARG A C 1
ATOM 874 O O . ARG A 1 115 ? -16.609 -14.438 -18.312 1 97.31 115 ARG A O 1
ATOM 881 N N . ILE A 1 116 ? -18.359 -14.234 -19.688 1 97.5 116 ILE A N 1
ATOM 882 C CA . ILE A 1 116 ? -19.328 -14.672 -18.688 1 97.5 116 ILE A CA 1
ATOM 883 C C . ILE A 1 116 ? -19.047 -16.109 -18.281 1 97.5 116 ILE A C 1
ATOM 885 O O . ILE A 1 116 ? -19 -16.438 -17.094 1 97.5 116 ILE A O 1
ATOM 889 N N . ASP A 1 117 ? -18.797 -16.969 -19.25 1 97.94 117 ASP A N 1
ATOM 890 C CA . ASP A 1 117 ? -18.531 -18.375 -18.969 1 97.94 117 ASP A CA 1
ATOM 891 C C . ASP A 1 117 ? -17.219 -18.547 -18.203 1 97.94 117 ASP A C 1
ATOM 893 O O . ASP A 1 117 ? -17.109 -19.422 -17.344 1 97.94 117 ASP A O 1
ATOM 897 N N . SER A 1 118 ? -16.312 -17.75 -18.562 1 97.81 118 SER A N 1
ATOM 898 C CA . SER A 1 118 ? -15.031 -17.828 -17.859 1 97.81 118 SER A CA 1
ATOM 899 C C . SER A 1 118 ? -15.188 -17.5 -16.391 1 97.81 118 SER A C 1
ATOM 901 O O . SER A 1 118 ? -14.547 -18.109 -15.531 1 97.81 118 SER A O 1
ATOM 903 N N . VAL A 1 119 ? -16.016 -16.531 -16.031 1 98.06 119 VAL A N 1
ATOM 904 C CA . VAL A 1 119 ? -16.25 -16.141 -14.648 1 98.06 119 VAL A CA 1
ATOM 905 C C . VAL A 1 119 ? -16.984 -17.281 -13.93 1 98.06 119 VAL A C 1
ATOM 907 O O . VAL A 1 119 ? -16.703 -17.562 -12.766 1 98.06 119 VAL A O 1
ATOM 910 N N . LYS A 1 120 ? -17.906 -17.938 -14.625 1 98.19 120 LYS A N 1
ATOM 911 C CA . LYS A 1 120 ? -18.625 -19.062 -14.023 1 98.19 120 LYS A CA 1
ATOM 912 C C . LYS A 1 120 ? -17.688 -20.188 -13.625 1 98.19 120 LYS A C 1
ATOM 914 O O . LYS A 1 120 ? -17.875 -20.828 -12.594 1 98.19 120 LYS A O 1
ATOM 919 N N . ILE A 1 121 ? -16.703 -20.391 -14.461 1 98.31 121 ILE A N 1
ATOM 920 C CA . ILE A 1 121 ? -15.711 -21.422 -14.156 1 98.31 121 ILE A CA 1
ATOM 921 C C . ILE A 1 121 ? -14.977 -21.062 -12.867 1 98.31 121 ILE A C 1
ATOM 923 O O . ILE A 1 121 ? -14.828 -21.891 -11.977 1 98.31 121 ILE A O 1
ATOM 927 N N . LEU A 1 122 ? -14.547 -19.844 -12.773 1 98.38 122 LEU A N 1
ATOM 928 C CA . LEU A 1 122 ? -13.828 -19.406 -11.578 1 98.38 122 LEU A CA 1
ATOM 929 C C . LEU A 1 122 ? -14.734 -19.469 -10.352 1 98.38 122 LEU A C 1
ATOM 931 O O . LEU A 1 122 ? -14.281 -19.844 -9.266 1 98.38 122 LEU A O 1
ATOM 935 N N . VAL A 1 123 ? -15.992 -19.125 -10.492 1 97.94 123 VAL A N 1
ATOM 936 C CA . VAL A 1 123 ? -16.953 -19.141 -9.391 1 97.94 123 VAL A CA 1
ATOM 937 C C . VAL A 1 123 ? -17.156 -20.578 -8.906 1 97.94 123 VAL A C 1
ATOM 939 O O . VAL A 1 123 ? -17.328 -20.812 -7.707 1 97.94 123 VAL A O 1
ATOM 942 N N . LYS A 1 124 ? -17.141 -21.5 -9.828 1 97 124 LYS A N 1
ATOM 943 C CA . LYS A 1 124 ? -17.234 -22.906 -9.445 1 97 124 LYS A CA 1
ATOM 944 C C . LYS A 1 124 ? -16.078 -23.297 -8.531 1 97 124 LYS A C 1
ATOM 946 O O . LYS A 1 124 ? -16.297 -23.953 -7.5 1 97 124 LYS A O 1
ATOM 951 N N . ALA A 1 125 ? -14.93 -22.906 -8.891 1 97.69 125 ALA A N 1
ATOM 952 C CA . ALA A 1 125 ? -13.781 -23.156 -8.031 1 97.69 125 ALA A CA 1
ATOM 953 C C . ALA A 1 125 ? -13.938 -22.469 -6.684 1 97.69 125 ALA A C 1
ATOM 955 O O . ALA A 1 125 ? -13.734 -23.078 -5.629 1 97.69 125 ALA A O 1
ATOM 956 N N . TYR A 1 126 ? -14.359 -21.234 -6.723 1 97.62 126 TYR A N 1
ATOM 957 C CA . TYR A 1 126 ? -14.516 -20.422 -5.52 1 97.62 126 TYR A CA 1
ATOM 958 C C . TYR A 1 126 ? -15.5 -21.062 -4.551 1 97.62 126 TYR A C 1
ATOM 960 O O . TYR A 1 126 ? -15.25 -21.109 -3.346 1 97.62 126 TYR A O 1
ATOM 968 N N . ARG A 1 127 ? -16.547 -21.578 -5.043 1 96.75 127 ARG A N 1
ATOM 969 C CA . ARG A 1 127 ? -17.594 -22.156 -4.207 1 96.75 127 ARG A CA 1
ATOM 970 C C . ARG A 1 127 ? -17.094 -23.406 -3.49 1 96.75 127 ARG A C 1
ATOM 972 O O . ARG A 1 127 ? -17.562 -23.734 -2.398 1 96.75 127 ARG A O 1
ATOM 979 N N . SER A 1 128 ? -16.125 -24.078 -4.059 1 96.31 128 SER A N 1
ATOM 980 C CA . SER A 1 128 ? -15.594 -25.297 -3.465 1 96.31 128 SER A CA 1
ATOM 981 C C . SER A 1 128 ? -14.648 -24.984 -2.309 1 96.31 128 SER A C 1
ATOM 983 O O . SER A 1 128 ? -14.57 -25.75 -1.345 1 96.31 128 SER A O 1
ATOM 985 N N . ASP A 1 129 ? -13.953 -23.953 -2.418 1 97.19 129 ASP A N 1
ATOM 986 C CA . ASP A 1 129 ? -13.023 -23.484 -1.385 1 97.19 129 ASP A CA 1
ATOM 987 C C . ASP A 1 129 ? -12.797 -21.984 -1.481 1 97.19 129 ASP A C 1
ATOM 989 O O . ASP A 1 129 ? -11.758 -21.547 -1.983 1 97.19 129 ASP A O 1
ATOM 993 N N . PRO A 1 130 ? -13.703 -21.203 -0.897 1 96.56 130 PRO A N 1
ATOM 994 C CA . PRO A 1 130 ? -13.641 -19.75 -1.054 1 96.56 130 PRO A CA 1
ATOM 995 C C . PRO A 1 130 ? -12.359 -19.156 -0.485 1 96.56 130 PRO A C 1
ATOM 997 O O . PRO A 1 130 ? -11.836 -18.172 -1.03 1 96.56 130 PRO A O 1
ATOM 1000 N N . SER A 1 131 ? -11.812 -19.734 0.565 1 97.12 131 SER A N 1
ATOM 1001 C CA . SER A 1 131 ? -10.633 -19.188 1.22 1 97.12 131 SER A CA 1
ATOM 1002 C C . SER A 1 131 ? -9.383 -19.422 0.385 1 97.12 131 SER A C 1
ATOM 1004 O O . SER A 1 131 ? -8.391 -18.703 0.535 1 97.12 131 SER A O 1
ATOM 1006 N N . ARG A 1 132 ? -9.43 -20.375 -0.566 1 97.69 132 ARG A N 1
ATOM 1007 C CA . ARG A 1 132 ? -8.227 -20.734 -1.303 1 97.69 132 ARG A CA 1
ATOM 1008 C C . ARG A 1 132 ? -8.289 -20.25 -2.744 1 97.69 132 ARG A C 1
ATOM 1010 O O . ARG A 1 132 ? -7.281 -20.25 -3.455 1 97.69 132 ARG A O 1
ATOM 1017 N N . ALA A 1 133 ? -9.445 -19.891 -3.197 1 98.38 133 ALA A N 1
ATOM 1018 C CA . ALA A 1 133 ? -9.594 -19.5 -4.594 1 98.38 133 ALA A CA 1
ATOM 1019 C C . ALA A 1 133 ? -8.539 -18.469 -4.984 1 98.38 133 ALA A C 1
ATOM 1021 O O . ALA A 1 133 ? -8.391 -17.438 -4.316 1 98.38 133 ALA A O 1
ATOM 1022 N N . LEU A 1 134 ? -7.762 -18.766 -6.012 1 98.69 134 LEU A N 1
ATOM 1023 C CA . LEU A 1 134 ? -6.723 -17.938 -6.625 1 98.69 134 LEU A CA 1
ATOM 1024 C C . LEU A 1 134 ? -5.516 -17.812 -5.703 1 98.69 134 LEU A C 1
ATOM 1026 O O . LEU A 1 134 ? -4.586 -17.062 -5.996 1 98.69 134 LEU A O 1
ATOM 1030 N N . GLN A 1 135 ? -5.512 -18.531 -4.562 1 98.5 135 GLN A N 1
ATOM 1031 C CA . GLN A 1 135 ? -4.312 -18.484 -3.732 1 98.5 135 GLN A CA 1
ATOM 1032 C C . GLN A 1 135 ? -3.115 -19.094 -4.453 1 98.5 135 GLN A C 1
ATOM 1034 O O . GLN A 1 135 ? -3.221 -20.172 -5.043 1 98.5 135 GLN A O 1
ATOM 1039 N N . HIS A 1 136 ? -2.076 -18.375 -4.414 1 98.62 136 HIS A N 1
ATOM 1040 C CA . HIS A 1 136 ? -0.868 -18.688 -5.168 1 98.62 136 HIS A CA 1
ATOM 1041 C C . HIS A 1 136 ? 0.103 -19.516 -4.332 1 98.62 136 HIS A C 1
ATOM 1043 O O . HIS A 1 136 ? 0.431 -19.141 -3.201 1 98.62 136 HIS A O 1
ATOM 1049 N N . SER A 1 137 ? 0.51 -20.641 -4.785 1 98.62 137 SER A N 1
ATOM 1050 C CA . SER A 1 137 ? 1.547 -21.5 -4.223 1 98.62 137 SER A CA 1
ATOM 1051 C C . SER A 1 137 ? 2.51 -21.984 -5.305 1 98.62 137 SER A C 1
ATOM 1053 O O . SER A 1 137 ? 2.135 -22.094 -6.473 1 98.62 137 SER A O 1
ATOM 1055 N N . PHE A 1 138 ? 3.742 -22.219 -4.945 1 98.69 138 PHE A N 1
ATOM 1056 C CA . PHE A 1 138 ? 4.676 -22.797 -5.898 1 98.69 138 PHE A CA 1
ATOM 1057 C C . PHE A 1 138 ? 5.723 -23.641 -5.188 1 98.69 138 PHE A C 1
ATOM 1059 O O . PHE A 1 138 ? 6.008 -23.422 -4.008 1 98.69 138 PHE A O 1
ATOM 1066 N N . CYS A 1 139 ? 6.207 -24.641 -5.84 1 97.81 139 CYS A N 1
ATOM 1067 C CA . CYS A 1 139 ? 7.188 -25.578 -5.297 1 97.81 139 CYS A CA 1
ATOM 1068 C C . CYS A 1 139 ? 8.047 -26.172 -6.406 1 97.81 139 CYS A C 1
ATOM 1070 O O . CYS A 1 139 ? 7.781 -25.953 -7.59 1 97.81 139 CYS A O 1
ATOM 1072 N N . TYR A 1 140 ? 9.141 -26.828 -6.016 1 97.31 140 TYR A N 1
ATOM 1073 C CA . TYR A 1 140 ? 10.086 -27.438 -6.945 1 97.31 140 TYR A CA 1
ATOM 1074 C C . TYR A 1 140 ? 9.922 -28.953 -6.973 1 97.31 140 TYR A C 1
ATOM 1076 O O . TYR A 1 140 ? 9.602 -29.562 -5.953 1 97.31 140 TYR A O 1
ATOM 1084 N N . ASP A 1 141 ? 10 -29.484 -8.117 1 95.75 141 ASP A N 1
ATOM 1085 C CA . ASP A 1 141 ? 10.375 -30.891 -8.297 1 95.75 141 ASP A CA 1
ATOM 1086 C C . ASP A 1 141 ? 11.852 -31.016 -8.625 1 95.75 141 ASP A C 1
ATOM 1088 O O . ASP A 1 141 ? 12.242 -30.938 -9.797 1 95.75 141 ASP A O 1
ATOM 1092 N N . LEU A 1 142 ? 12.672 -31.281 -7.641 1 94.56 142 LEU A N 1
ATOM 1093 C CA . LEU A 1 142 ? 14.117 -31.219 -7.789 1 94.56 142 LEU A CA 1
ATOM 1094 C C . LEU A 1 142 ? 14.633 -32.375 -8.625 1 94.56 142 LEU A C 1
ATOM 1096 O O . LEU A 1 142 ? 15.672 -32.281 -9.281 1 94.56 142 LEU A O 1
ATOM 1100 N N . LYS A 1 143 ? 13.93 -33.469 -8.625 1 92.56 143 LYS A N 1
ATOM 1101 C CA . LYS A 1 143 ? 14.336 -34.625 -9.43 1 92.56 143 LYS A CA 1
ATOM 1102 C C . LYS A 1 143 ? 14.289 -34.281 -10.922 1 92.56 143 LYS A C 1
ATOM 1104 O O . LYS A 1 143 ? 15.172 -34.688 -11.68 1 92.56 143 LYS A O 1
ATOM 1109 N N . ARG A 1 144 ? 13.344 -33.531 -11.375 1 93.69 144 ARG A N 1
ATOM 1110 C CA . ARG A 1 144 ? 13.156 -33.188 -12.789 1 93.69 144 ARG A CA 1
ATOM 1111 C C . ARG A 1 144 ? 13.641 -31.797 -13.102 1 93.69 144 ARG A C 1
ATOM 1113 O O . ARG A 1 144 ? 13.602 -31.359 -14.258 1 93.69 144 ARG A O 1
ATOM 1120 N N . ASN A 1 145 ? 13.992 -31.031 -12.062 1 95.25 145 ASN A N 1
ATOM 1121 C CA . ASN A 1 145 ? 14.391 -29.641 -12.203 1 95.25 145 ASN A CA 1
ATOM 1122 C C . ASN A 1 145 ? 13.234 -28.781 -12.719 1 95.25 145 ASN A C 1
ATOM 1124 O O . ASN A 1 145 ? 13.406 -28.016 -13.672 1 95.25 145 ASN A O 1
ATOM 1128 N N . TRP A 1 146 ? 12.047 -29 -12.117 1 96.94 146 TRP A N 1
ATOM 1129 C CA . TRP A 1 146 ? 10.852 -28.25 -12.5 1 96.94 146 TRP A CA 1
ATOM 1130 C C . TRP A 1 146 ? 10.461 -27.25 -11.414 1 96.94 146 TRP A C 1
ATOM 1132 O O . TRP A 1 146 ? 10.656 -27.516 -10.227 1 96.94 146 TRP A O 1
ATOM 1142 N N . SER A 1 147 ? 10 -26.109 -11.797 1 98 147 SER A N 1
ATOM 1143 C CA . SER A 1 147 ? 9.219 -25.219 -10.945 1 98 147 SER A CA 1
ATOM 1144 C C . SER A 1 147 ? 7.738 -25.266 -11.312 1 98 147 SER A C 1
ATOM 1146 O O . SER A 1 147 ? 7.379 -25.203 -12.484 1 98 147 SER A O 1
ATOM 1148 N N . ILE A 1 148 ? 6.938 -25.422 -10.312 1 98.56 148 ILE A N 1
ATOM 1149 C CA . ILE A 1 148 ? 5.5 -25.484 -10.539 1 98.56 148 ILE A CA 1
ATOM 1150 C C . ILE A 1 148 ? 4.797 -24.406 -9.727 1 98.56 148 ILE A C 1
ATOM 1152 O O . ILE A 1 148 ? 4.988 -24.297 -8.516 1 98.56 148 ILE A O 1
ATOM 1156 N N . SER A 1 149 ? 4.094 -23.562 -10.398 1 98.75 149 SER A N 1
ATOM 1157 C CA . SER A 1 149 ? 3.322 -22.469 -9.805 1 98.75 149 SER A CA 1
ATOM 1158 C C . SER A 1 149 ? 1.823 -22.719 -9.945 1 98.75 149 SER A C 1
ATOM 1160 O O . SER A 1 149 ? 1.324 -22.953 -11.047 1 98.75 149 SER A O 1
ATOM 1162 N N . VAL A 1 150 ? 1.132 -22.656 -8.852 1 98.81 150 VAL A N 1
ATOM 1163 C CA . VAL A 1 150 ? -0.291 -22.969 -8.844 1 98.81 150 VAL A CA 1
ATOM 1164 C C . VAL A 1 150 ? -1.089 -21.781 -8.32 1 98.81 150 VAL A C 1
ATOM 1166 O O . VAL A 1 150 ? -0.804 -21.266 -7.238 1 98.81 150 VAL A O 1
ATOM 1169 N N . SER A 1 151 ? -1.97 -21.281 -9.062 1 98.88 151 SER A N 1
ATOM 1170 C CA . SER A 1 151 ? -3.086 -20.469 -8.602 1 98.88 151 SER A CA 1
ATOM 1171 C C . SER A 1 151 ? -4.367 -21.281 -8.492 1 98.88 151 SER A C 1
ATOM 1173 O O . SER A 1 151 ? -4.996 -21.594 -9.5 1 98.88 151 SER A O 1
ATOM 1175 N N . TRP A 1 152 ? -4.691 -21.594 -7.293 1 98.81 152 TRP A N 1
ATOM 1176 C CA . TRP A 1 152 ? -5.684 -22.641 -7.059 1 98.81 152 TRP A CA 1
ATOM 1177 C C . TRP A 1 152 ? -7.02 -22.266 -7.699 1 98.81 152 TRP A C 1
ATOM 1179 O O . TRP A 1 152 ? -7.508 -21.156 -7.531 1 98.81 152 TRP A O 1
ATOM 1189 N N . GLY A 1 153 ? -7.59 -23.188 -8.445 1 98.75 153 GLY A N 1
ATOM 1190 C CA . GLY A 1 153 ? -8.875 -22.984 -9.102 1 98.75 153 GLY A CA 1
ATOM 1191 C C . GLY A 1 153 ? -8.766 -22.156 -10.375 1 98.75 153 GLY A C 1
ATOM 1192 O O . GLY A 1 153 ? -9.781 -21.703 -10.914 1 98.75 153 GLY A O 1
ATOM 1193 N N . TYR A 1 154 ? -7.543 -21.922 -10.859 1 98.81 154 TYR A N 1
ATOM 1194 C CA . TYR A 1 154 ? -7.383 -21.062 -12.023 1 98.81 154 TYR A CA 1
ATOM 1195 C C . TYR A 1 154 ? -6.371 -21.656 -13 1 98.81 154 TYR A C 1
ATOM 1197 O O . TYR A 1 154 ? -6.746 -22.203 -14.039 1 98.81 154 TYR A O 1
ATOM 1205 N N . THR A 1 155 ? -5.039 -21.703 -12.586 1 98.81 155 THR A N 1
ATOM 1206 C CA . THR A 1 155 ? -4.027 -22.094 -13.562 1 98.81 155 THR A CA 1
ATOM 1207 C C . THR A 1 155 ? -2.824 -22.734 -12.867 1 98.81 155 THR A C 1
ATOM 1209 O O . THR A 1 155 ? -2.631 -22.562 -11.664 1 98.81 155 THR A O 1
ATOM 1212 N N . ILE A 1 156 ? -2.119 -23.531 -13.625 1 98.75 156 ILE A N 1
ATOM 1213 C CA . ILE A 1 156 ? -0.806 -24.047 -13.242 1 98.75 156 ILE A CA 1
ATOM 1214 C C . ILE A 1 156 ? 0.222 -23.672 -14.305 1 98.75 156 ILE A C 1
ATOM 1216 O O . ILE A 1 156 ? -0.061 -23.734 -15.508 1 98.75 156 ILE A O 1
ATOM 1220 N N . GLN A 1 157 ? 1.361 -23.203 -13.891 1 98.38 157 GLN A N 1
ATOM 1221 C CA . GLN A 1 157 ? 2.523 -22.953 -14.734 1 98.38 157 GLN A CA 1
ATOM 1222 C C . GLN A 1 157 ? 3.643 -23.938 -14.438 1 98.38 157 GLN A C 1
ATOM 1224 O O . GLN A 1 157 ? 4.074 -24.078 -13.289 1 98.38 157 GLN A O 1
ATOM 1229 N N . LEU A 1 158 ? 4.074 -24.641 -15.422 1 97.5 158 LEU A N 1
ATOM 1230 C CA . LEU A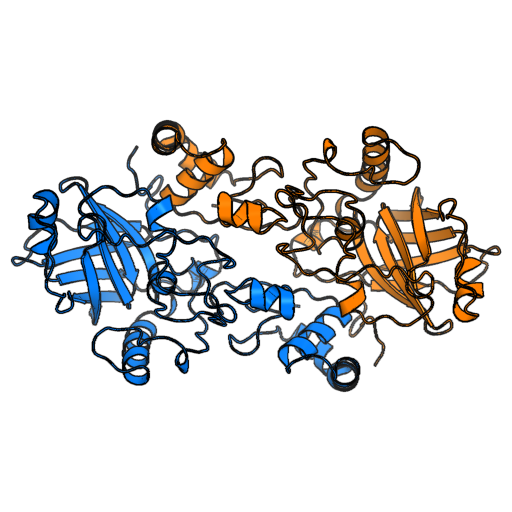 1 158 ? 5.195 -25.562 -15.305 1 97.5 158 LEU A CA 1
ATOM 1231 C C . LEU A 1 158 ? 6.43 -25.016 -16.016 1 97.5 158 LEU A C 1
ATOM 1233 O O . LEU A 1 158 ? 6.398 -24.766 -17.219 1 97.5 158 LEU A O 1
ATOM 1237 N N . TYR A 1 159 ? 7.477 -24.766 -15.227 1 96.62 159 TYR A N 1
ATOM 1238 C CA . TYR A 1 159 ? 8.773 -24.344 -15.758 1 96.62 159 TYR A CA 1
ATOM 1239 C C . TYR A 1 159 ? 9.758 -25.516 -15.75 1 96.62 159 TYR A C 1
ATOM 1241 O O . TYR A 1 159 ? 10.031 -26.094 -14.703 1 96.62 159 TYR A O 1
ATOM 1249 N N . PRO A 1 160 ? 10.305 -25.859 -16.953 1 95.69 160 PRO A N 1
ATOM 1250 C CA . PRO A 1 160 ? 11.328 -26.906 -16.984 1 95.69 160 PRO A CA 1
ATOM 1251 C C . PRO A 1 160 ? 12.703 -26.406 -16.562 1 95.69 160 PRO A C 1
ATOM 1253 O O . PRO A 1 160 ? 13.703 -26.703 -17.219 1 95.69 160 PRO A O 1
ATOM 1256 N N . SER A 1 161 ? 12.773 -25.625 -15.562 1 95.38 161 SER A N 1
ATOM 1257 C CA . SER A 1 161 ? 13.938 -25.078 -14.883 1 95.38 161 SER A CA 1
ATOM 1258 C C . SER A 1 161 ? 13.594 -24.594 -13.477 1 95.38 161 SER A C 1
ATOM 1260 O O . SER A 1 161 ? 12.414 -24.484 -13.133 1 95.38 161 SER A O 1
ATOM 1262 N N . LEU A 1 162 ? 14.555 -24.453 -12.656 1 96.06 162 LEU A N 1
ATOM 1263 C CA . LEU A 1 162 ? 14.336 -23.891 -11.328 1 96.06 162 LEU A CA 1
ATOM 1264 C C . LEU A 1 162 ? 14.344 -22.375 -11.359 1 96.06 162 LEU A C 1
ATOM 1266 O O . LEU A 1 162 ? 15.406 -21.75 -11.391 1 96.06 162 LEU A O 1
ATOM 1270 N N . VAL A 1 163 ? 13.125 -21.844 -11.383 1 96.19 163 VAL A N 1
ATOM 1271 C CA . VAL A 1 163 ? 12.898 -20.406 -11.375 1 96.19 163 VAL A CA 1
ATOM 1272 C C . VAL A 1 163 ? 12.898 -19.891 -9.938 1 96.19 163 VAL A C 1
ATOM 1274 O O . VAL A 1 163 ? 12.359 -20.547 -9.039 1 96.19 163 VAL A O 1
ATOM 1277 N N . THR A 1 164 ? 13.492 -18.734 -9.664 1 96.56 164 THR A N 1
ATOM 1278 C CA . THR A 1 164 ? 13.562 -18.234 -8.297 1 96.56 164 THR A CA 1
ATOM 1279 C C . THR A 1 164 ? 12.164 -17.938 -7.758 1 96.56 164 THR A C 1
ATOM 1281 O O . THR A 1 164 ? 11.266 -17.594 -8.523 1 96.56 164 THR A O 1
ATOM 1284 N N . ALA A 1 165 ? 12.039 -18.047 -6.449 1 97.69 165 ALA A N 1
ATOM 1285 C CA . ALA A 1 165 ? 10.766 -17.75 -5.797 1 97.69 165 ALA A CA 1
ATOM 1286 C C . ALA A 1 165 ? 10.328 -16.312 -6.07 1 97.69 165 ALA A C 1
ATOM 1288 O O . ALA A 1 165 ? 9.141 -16.047 -6.262 1 97.69 165 ALA A O 1
ATOM 1289 N N . LYS A 1 166 ? 11.281 -15.406 -6.051 1 97.25 166 LYS A N 1
ATOM 1290 C CA . LYS A 1 166 ? 10.969 -14.008 -6.332 1 97.25 166 LYS A CA 1
ATOM 1291 C C . LYS A 1 166 ? 10.344 -13.852 -7.715 1 97.25 166 LYS A C 1
ATOM 1293 O O . LYS A 1 166 ? 9.352 -13.133 -7.871 1 97.25 166 LYS A O 1
ATOM 1298 N N . ASP A 1 167 ? 10.891 -14.523 -8.688 1 96.94 167 ASP A N 1
ATOM 1299 C CA . ASP A 1 167 ? 10.336 -14.469 -10.039 1 96.94 167 ASP A CA 1
ATOM 1300 C C . ASP A 1 167 ? 8.945 -15.109 -10.086 1 96.94 167 ASP A C 1
ATOM 1302 O O . ASP A 1 167 ? 8.031 -14.562 -10.703 1 96.94 167 ASP A O 1
ATOM 1306 N N . LEU A 1 168 ? 8.797 -16.234 -9.461 1 98.06 168 LEU A N 1
ATOM 1307 C CA . LEU A 1 168 ? 7.508 -16.938 -9.477 1 98.06 168 LEU A CA 1
ATOM 1308 C C . LEU A 1 168 ? 6.43 -16.078 -8.805 1 98.06 168 LEU A C 1
ATOM 1310 O O . LEU A 1 168 ? 5.27 -16.109 -9.219 1 98.06 168 LEU A O 1
ATOM 1314 N N . ALA A 1 169 ? 6.852 -15.344 -7.781 1 98.06 169 ALA A N 1
ATOM 1315 C CA . ALA A 1 169 ? 5.898 -14.547 -7.02 1 98.06 169 ALA A CA 1
ATOM 1316 C C . ALA A 1 169 ? 5.512 -13.281 -7.777 1 98.06 169 ALA A C 1
ATOM 1318 O O . ALA A 1 169 ? 4.551 -12.602 -7.41 1 98.06 169 ALA A O 1
ATOM 1319 N N . THR A 1 170 ? 6.234 -12.922 -8.781 1 98.19 170 THR A N 1
ATOM 1320 C CA . THR A 1 170 ? 6.004 -11.695 -9.531 1 98.19 170 THR A CA 1
ATOM 1321 C C . THR A 1 170 ? 5.086 -11.961 -10.727 1 98.19 170 THR A C 1
ATOM 1323 O O . THR A 1 170 ? 5.379 -12.805 -11.57 1 98.19 170 THR A O 1
ATOM 1326 N N . PRO A 1 171 ? 3.998 -11.25 -10.805 1 98.44 171 PRO A N 1
ATOM 1327 C CA . PRO A 1 171 ? 3.047 -11.469 -11.898 1 98.44 171 PRO A CA 1
ATOM 1328 C C . PRO A 1 171 ? 3.68 -11.289 -13.273 1 98.44 171 PRO A C 1
ATOM 1330 O O . PRO A 1 171 ? 4.5 -10.391 -13.469 1 98.44 171 PRO A O 1
ATOM 1333 N N . LEU A 1 172 ? 3.281 -12.172 -14.203 1 98.19 172 LEU A N 1
ATOM 1334 C CA . LEU A 1 172 ? 3.635 -11.992 -15.609 1 98.19 172 LEU A CA 1
ATOM 1335 C C . LEU A 1 172 ? 2.889 -10.805 -16.203 1 98.19 172 LEU A C 1
ATOM 1337 O O . LEU A 1 172 ? 1.694 -10.625 -15.953 1 98.19 172 LEU A O 1
ATOM 1341 N N . GLN A 1 173 ? 3.605 -10.055 -16.938 1 97.5 173 GLN A N 1
ATOM 1342 C CA . GLN A 1 173 ? 3.02 -8.867 -17.547 1 97.5 173 GLN A CA 1
ATOM 1343 C C . GLN A 1 173 ? 2.18 -9.227 -18.781 1 97.5 173 GLN A C 1
ATOM 1345 O O . GLN A 1 173 ? 2.623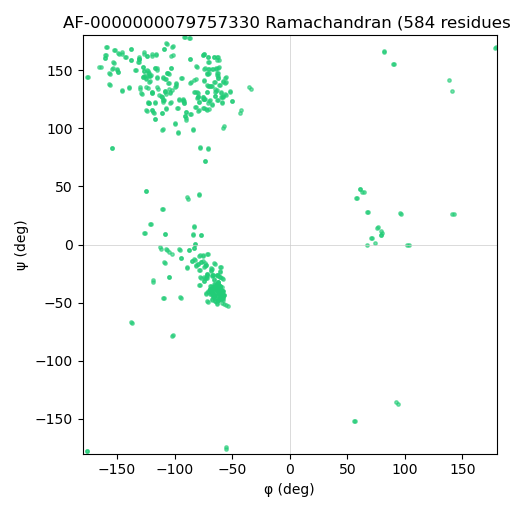 -9.062 -19.906 1 97.5 173 GLN A O 1
ATOM 1350 N N . THR A 1 174 ? 0.989 -9.602 -18.594 1 97.88 174 THR A N 1
ATOM 1351 C CA . THR A 1 174 ? 0.072 -9.969 -19.672 1 97.88 174 THR A CA 1
ATOM 1352 C C . THR A 1 174 ? -1.004 -8.906 -19.859 1 97.88 174 THR A C 1
ATOM 1354 O O . THR A 1 174 ? -2.008 -9.141 -20.531 1 97.88 174 THR A O 1
ATOM 1357 N N . PHE A 1 175 ? -0.89 -7.797 -19.234 1 98.31 175 PHE A N 1
ATOM 1358 C CA . PHE A 1 175 ? -1.868 -6.719 -19.234 1 98.31 175 PHE A CA 1
ATOM 1359 C C . PHE A 1 175 ? -1.18 -5.363 -19.359 1 98.31 175 PHE A C 1
ATOM 1361 O O . PHE A 1 175 ? 0.047 -5.273 -19.281 1 98.31 175 PHE A O 1
ATOM 1368 N N . LEU A 1 176 ? -1.98 -4.359 -19.609 1 98.19 176 LEU A N 1
ATOM 1369 C CA . LEU A 1 176 ? -1.535 -2.98 -19.766 1 98.19 176 LEU A CA 1
ATOM 1370 C C . LEU A 1 176 ? -2.254 -2.055 -18.797 1 98.19 176 LEU A C 1
ATOM 1372 O O . LEU A 1 176 ? -3.254 -2.443 -18.188 1 98.19 176 LEU A O 1
ATOM 1376 N N . THR A 1 177 ? -1.678 -0.906 -18.625 1 97.44 177 THR A N 1
ATOM 1377 C CA . THR A 1 177 ? -2.289 0.057 -17.719 1 97.44 177 THR A CA 1
ATOM 1378 C C . THR A 1 177 ? -3.635 0.53 -18.266 1 97.44 177 THR A C 1
ATOM 1380 O O . THR A 1 177 ? -3.895 0.444 -19.453 1 97.44 177 THR A O 1
ATOM 1383 N N . TRP A 1 178 ? -4.418 1.058 -17.453 1 97.44 178 TRP A N 1
ATOM 1384 C CA . TRP A 1 178 ? -5.836 1.306 -17.688 1 97.44 178 TRP A CA 1
ATOM 1385 C C . TRP A 1 178 ? -6.023 2.439 -18.688 1 97.44 178 TRP A C 1
ATOM 1387 O O . TRP A 1 178 ? -6.754 2.289 -19.672 1 97.44 178 TRP A O 1
ATOM 1397 N N . ARG A 1 179 ? -5.359 3.506 -18.484 1 95.94 179 ARG A N 1
ATOM 1398 C CA . ARG A 1 179 ? -5.625 4.707 -19.266 1 95.94 179 ARG A CA 1
ATOM 1399 C C . ARG A 1 179 ? -4.676 4.812 -20.438 1 95.94 179 ARG A C 1
ATOM 1401 O O . ARG A 1 179 ? -5.109 5.012 -21.578 1 95.94 179 ARG A O 1
ATOM 1408 N N . SER A 1 180 ? -3.393 4.578 -20.203 1 97.12 180 SER A N 1
ATOM 1409 C CA . SER A 1 180 ? -2.381 4.875 -21.219 1 97.12 180 SER A CA 1
ATOM 1410 C C . SER A 1 180 ? -2.072 3.648 -22.062 1 97.12 180 SER A C 1
ATOM 1412 O O . SER A 1 180 ? -1.382 3.748 -23.078 1 97.12 180 SER A O 1
ATOM 1414 N N . TRP A 1 181 ? -2.529 2.523 -21.656 1 97.12 181 TRP A N 1
ATOM 1415 C CA . TRP A 1 181 ? -2.203 1.284 -22.359 1 97.12 181 TRP A CA 1
ATOM 1416 C C . TRP A 1 181 ? -0.695 1.07 -22.422 1 97.12 181 TRP A C 1
ATOM 1418 O O . TRP A 1 181 ? -0.156 0.679 -23.453 1 97.12 181 TRP A O 1
ATOM 1428 N N . SER A 1 182 ? -0.114 1.412 -21.297 1 96.88 182 SER A N 1
ATOM 1429 C CA . SER A 1 182 ? 1.331 1.243 -21.188 1 96.88 182 SER A CA 1
ATOM 1430 C C . SER A 1 182 ? 1.676 -0.006 -20.375 1 96.88 182 SER A C 1
ATOM 1432 O O . SER A 1 182 ? 0.802 -0.608 -19.75 1 96.88 182 SER A O 1
ATOM 1434 N N . GLN A 1 183 ? 2.93 -0.378 -20.375 1 96.38 183 GLN A N 1
ATOM 1435 C CA . GLN A 1 183 ? 3.391 -1.573 -19.672 1 96.38 183 GLN A CA 1
ATOM 1436 C C . GLN A 1 183 ? 3.51 -1.322 -18.172 1 96.38 183 GLN A C 1
ATOM 1438 O O . GLN A 1 183 ? 3.566 -2.266 -17.375 1 96.38 183 GLN A O 1
ATOM 1443 N N . ASP A 1 184 ? 3.627 -0.102 -17.781 1 94.5 184 ASP A N 1
ATOM 1444 C CA . ASP A 1 184 ? 3.789 0.319 -16.391 1 94.5 184 ASP A CA 1
ATOM 1445 C C . ASP A 1 184 ? 3.4 1.785 -16.203 1 94.5 184 ASP A C 1
ATOM 1447 O O . ASP A 1 184 ? 3.123 2.482 -17.188 1 94.5 184 ASP A O 1
ATOM 1451 N N . PRO A 1 185 ? 3.18 2.188 -15.008 1 97.12 185 PRO A N 1
ATOM 1452 C CA . PRO A 1 185 ? 3.428 1.444 -13.766 1 97.12 185 PRO A CA 1
ATOM 1453 C C . PRO A 1 185 ? 2.15 0.877 -13.156 1 97.12 185 PRO A C 1
ATOM 1455 O O . PRO A 1 185 ? 1.062 1.408 -13.383 1 97.12 185 PRO A O 1
ATOM 1458 N N . PHE A 1 186 ? 2.246 -0.185 -12.445 1 98.5 186 PHE A N 1
ATOM 1459 C CA . PHE A 1 186 ? 1.228 -0.753 -11.57 1 98.5 186 PHE A CA 1
ATOM 1460 C C . PHE A 1 186 ? 1.619 -0.591 -10.109 1 98.5 186 PHE A C 1
ATOM 1462 O O . PHE A 1 186 ? 2.729 -0.152 -9.797 1 98.5 186 PHE A O 1
ATOM 1469 N N . THR A 1 187 ? 0.722 -0.833 -9.227 1 98.06 187 THR A N 1
ATOM 1470 C CA . THR A 1 187 ? 1.003 -0.697 -7.805 1 98.06 187 THR A CA 1
ATOM 1471 C C . THR A 1 187 ? 1.685 -1.952 -7.266 1 98.06 187 THR A C 1
ATOM 1473 O O . THR A 1 187 ? 1.687 -2.193 -6.055 1 98.06 187 THR A O 1
ATOM 1476 N N . PHE A 1 188 ? 2.18 -2.787 -8.148 1 98.19 188 PHE A N 1
ATOM 1477 C CA . PHE A 1 188 ? 2.969 -3.988 -7.898 1 98.19 188 PHE A CA 1
ATOM 1478 C C . PHE A 1 188 ? 3.953 -4.234 -9.031 1 98.19 188 PHE A C 1
ATOM 1480 O O . PHE A 1 188 ? 3.848 -3.623 -10.102 1 98.19 188 PHE A O 1
ATOM 1487 N N . ASN A 1 189 ? 4.91 -5.066 -8.797 1 98.19 189 ASN A N 1
ATOM 1488 C CA . ASN A 1 189 ? 5.879 -5.395 -9.844 1 98.19 189 ASN A CA 1
ATOM 1489 C C . ASN A 1 189 ? 5.328 -6.43 -10.812 1 98.19 189 ASN A C 1
ATOM 1491 O O . ASN A 1 189 ? 4.473 -7.238 -10.445 1 98.19 189 ASN A O 1
ATOM 1495 N N . THR A 1 190 ? 5.84 -6.348 -11.969 1 98.12 190 THR A N 1
ATOM 1496 C CA . THR A 1 190 ? 5.555 -7.355 -12.984 1 98.12 190 THR A CA 1
ATOM 1497 C C . THR A 1 190 ? 6.844 -7.855 -13.625 1 98.12 190 THR A C 1
ATOM 1499 O O . THR A 1 190 ? 7.902 -7.238 -13.469 1 98.12 190 THR A O 1
ATOM 1502 N N . ARG A 1 191 ? 6.766 -8.945 -14.195 1 97 191 ARG A N 1
ATOM 1503 C CA . ARG A 1 191 ? 7.895 -9.461 -14.969 1 97 191 ARG A CA 1
ATOM 1504 C C . ARG A 1 191 ? 7.477 -9.758 -16.406 1 97 191 ARG A C 1
ATOM 1506 O O . ARG A 1 191 ? 6.328 -10.125 -16.656 1 97 191 ARG A O 1
ATOM 1513 N N . VAL A 1 192 ? 8.367 -9.625 -17.266 1 95 192 VAL A N 1
ATOM 1514 C CA . VAL A 1 192 ? 8.094 -9.719 -18.703 1 95 192 VAL A CA 1
ATOM 1515 C C . VAL A 1 192 ? 7.781 -11.172 -19.078 1 95 192 VAL A C 1
ATOM 1517 O O . VAL A 1 192 ? 8.445 -12.094 -18.594 1 95 192 VAL A O 1
ATOM 1520 N N . LEU A 1 193 ? 6.801 -11.281 -19.859 1 92.94 193 LEU A N 1
ATOM 1521 C CA . LEU A 1 193 ? 6.551 -12.562 -20.516 1 92.94 193 LEU A CA 1
ATOM 1522 C C . LEU A 1 193 ? 7.359 -12.688 -21.797 1 92.94 193 LEU A C 1
ATOM 1524 O O . LEU A 1 193 ? 7.062 -12.016 -22.781 1 92.94 193 LEU A O 1
ATOM 1528 N N . SER A 1 194 ? 8.289 -13.57 -21.766 1 90.5 194 SER A N 1
ATOM 1529 C CA . SER A 1 194 ? 9.203 -13.719 -22.891 1 90.5 194 SER A CA 1
ATOM 1530 C C . SER A 1 194 ? 8.453 -14.133 -24.156 1 90.5 194 SER A C 1
ATOM 1532 O O . SER A 1 194 ? 7.504 -14.922 -24.094 1 90.5 194 SER A O 1
ATOM 1534 N N . LEU A 1 195 ? 8.953 -13.617 -25.266 1 88.88 195 LEU A N 1
ATOM 1535 C CA . LEU A 1 195 ? 8.414 -14.055 -26.547 1 88.88 195 LEU A CA 1
ATOM 1536 C C . LEU A 1 195 ? 9.039 -15.375 -26.984 1 88.88 195 LEU A C 1
ATOM 1538 O O . LEU A 1 195 ? 8.508 -16.062 -27.859 1 88.88 195 LEU A O 1
ATOM 1542 N N . ASP A 1 196 ? 10.141 -15.664 -26.359 1 88.88 196 ASP A N 1
ATOM 1543 C CA . ASP A 1 196 ? 10.805 -16.938 -26.609 1 88.88 196 ASP A CA 1
ATOM 1544 C C . ASP A 1 196 ? 10.039 -18.094 -25.969 1 88.88 196 ASP A C 1
ATOM 1546 O O . ASP A 1 196 ? 9.961 -18.188 -24.75 1 88.88 196 ASP A O 1
ATOM 1550 N N . PRO A 1 197 ? 9.547 -18.984 -26.797 1 87.31 197 PRO A N 1
ATOM 1551 C CA . PRO A 1 197 ? 8.781 -20.094 -26.25 1 87.31 197 PRO A CA 1
ATOM 1552 C C . PRO A 1 197 ? 9.602 -20.953 -25.281 1 87.31 197 PRO A C 1
ATOM 1554 O O . PRO A 1 197 ? 9.031 -21.609 -24.406 1 87.31 197 PRO A O 1
ATOM 1557 N N . CYS A 1 198 ? 10.922 -20.891 -25.453 1 89.06 198 CYS A N 1
ATOM 1558 C CA . CYS A 1 198 ? 11.781 -21.703 -24.594 1 89.06 198 CYS A CA 1
ATOM 1559 C C . CYS A 1 198 ? 12.047 -21 -23.266 1 89.06 198 CYS A C 1
ATOM 1561 O O . CYS A 1 198 ? 12.867 -21.453 -22.469 1 89.06 198 CYS A O 1
ATOM 1563 N N . LYS A 1 199 ? 11.344 -19.922 -23.047 1 90 199 LYS A N 1
ATOM 1564 C CA . LYS A 1 199 ? 11.453 -19.203 -21.781 1 90 199 LYS A CA 1
ATOM 1565 C C . LYS A 1 199 ? 10.086 -19.016 -21.141 1 90 199 LYS A C 1
ATOM 1567 O O . LYS A 1 199 ? 9.953 -18.266 -20.172 1 90 199 LYS A O 1
ATOM 1572 N N . ARG A 1 200 ? 9.141 -19.672 -21.703 1 92.94 200 ARG A N 1
ATOM 1573 C CA . ARG A 1 200 ? 7.773 -19.562 -21.203 1 92.94 200 ARG A CA 1
ATOM 1574 C C . ARG A 1 200 ? 7.367 -20.828 -20.453 1 92.94 200 ARG A C 1
ATOM 1576 O O . ARG A 1 200 ? 7.809 -21.922 -20.812 1 92.94 200 ARG A O 1
ATOM 1583 N N . PRO A 1 201 ? 6.562 -20.688 -19.484 1 95.56 201 PRO A N 1
ATOM 1584 C CA . PRO A 1 201 ? 6.047 -21.891 -18.828 1 95.56 201 PRO A CA 1
ATOM 1585 C C . PRO A 1 201 ? 4.996 -22.609 -19.672 1 95.56 201 PRO A C 1
ATOM 1587 O O . PRO A 1 201 ? 4.348 -22 -20.516 1 95.56 201 PRO A O 1
ATOM 1590 N N . VAL A 1 202 ? 4.941 -23.906 -19.469 1 94.81 202 VAL A N 1
ATOM 1591 C CA . VAL A 1 202 ? 3.775 -24.641 -19.953 1 94.81 202 VAL A CA 1
ATOM 1592 C C . VAL A 1 202 ? 2.58 -24.359 -19.031 1 94.81 202 VAL A C 1
ATOM 1594 O O . VAL A 1 202 ? 2.658 -24.562 -17.828 1 94.81 202 VAL A O 1
ATOM 1597 N N . THR A 1 203 ? 1.504 -23.953 -19.609 1 96.62 203 THR A N 1
ATOM 1598 C CA . THR A 1 203 ? 0.39 -23.484 -18.781 1 96.62 203 THR A CA 1
ATOM 1599 C C . THR A 1 203 ? -0.775 -24.469 -18.844 1 96.62 203 THR A C 1
ATOM 1601 O O . THR A 1 203 ? -1.022 -25.094 -19.891 1 96.62 203 THR A O 1
ATOM 1604 N N . TYR A 1 204 ? -1.424 -24.609 -17.766 1 97.75 204 TYR A N 1
ATOM 1605 C CA . TYR A 1 204 ? -2.621 -25.422 -17.594 1 97.75 204 TYR A CA 1
ATOM 1606 C C . TYR A 1 204 ? -3.75 -24.609 -16.969 1 97.75 204 TYR A C 1
ATOM 1608 O O . TYR A 1 204 ? -3.498 -23.656 -16.234 1 97.75 204 TYR A O 1
ATOM 1616 N N . PHE A 1 205 ? -4.977 -24.984 -17.25 1 98.56 205 PHE A N 1
ATOM 1617 C CA . PHE A 1 205 ? -6.109 -24.234 -16.719 1 98.56 205 PHE A CA 1
ATOM 1618 C C . PHE A 1 205 ? -7.074 -25.172 -15.992 1 98.56 205 PHE A C 1
ATOM 1620 O O . PHE A 1 205 ? -7.203 -26.344 -16.344 1 98.56 205 PHE A O 1
ATOM 1627 N N . PHE A 1 206 ? -7.672 -24.594 -15.039 1 98.75 206 PHE A N 1
ATOM 1628 C CA . PHE A 1 206 ? -8.641 -25.297 -14.203 1 98.75 206 PHE A CA 1
ATOM 1629 C C . PHE A 1 206 ? -9.695 -25.984 -15.062 1 98.75 206 PHE A C 1
ATOM 1631 O O . PHE A 1 206 ? -10.289 -25.359 -15.938 1 98.75 206 PHE A O 1
ATOM 1638 N N . ASP A 1 207 ? -9.891 -27.219 -14.727 1 97.06 207 ASP A N 1
ATOM 1639 C CA . ASP A 1 207 ? -10.844 -28.016 -15.484 1 97.06 207 ASP A CA 1
ATOM 1640 C C . ASP A 1 207 ? -11.992 -28.5 -14.602 1 97.06 207 ASP A C 1
ATOM 1642 O O . ASP A 1 207 ? -13.109 -28.703 -15.086 1 97.06 207 ASP A O 1
ATOM 1646 N N . GLY A 1 208 ? -11.641 -28.703 -13.297 1 97.19 208 GLY A N 1
ATOM 1647 C CA . GLY A 1 208 ? -12.711 -29.156 -12.414 1 97.19 208 GLY A CA 1
ATOM 1648 C C . GLY A 1 208 ? -12.242 -29.391 -10.992 1 97.19 208 GLY A C 1
ATOM 1649 O O . GLY A 1 208 ? -11.047 -29.328 -10.703 1 97.19 208 GLY A O 1
ATOM 1650 N N . VAL A 1 209 ? -13.211 -29.578 -10.117 1 97.31 209 VAL A N 1
ATOM 1651 C CA . VAL A 1 209 ? -12.93 -29.797 -8.703 1 97.31 209 VAL A CA 1
ATOM 1652 C C . VAL A 1 209 ? -13.867 -30.875 -8.156 1 97.31 209 VAL A C 1
ATOM 1654 O O . VAL A 1 209 ? -15.039 -30.938 -8.523 1 97.31 209 VAL A O 1
ATOM 1657 N N . THR A 1 210 ? -13.305 -31.766 -7.422 1 94.94 210 THR A N 1
ATOM 1658 C CA . THR A 1 210 ? -14.086 -32.75 -6.691 1 94.94 210 THR A CA 1
ATOM 1659 C C . THR A 1 210 ? -13.75 -32.719 -5.203 1 94.94 210 THR A C 1
ATOM 1661 O O . THR A 1 210 ? -12.609 -32.438 -4.824 1 94.94 210 THR A O 1
ATOM 1664 N N . LYS A 1 211 ? -14.766 -32.906 -4.398 1 91.5 211 LYS A N 1
ATOM 1665 C CA . LYS A 1 211 ? -14.547 -33.031 -2.961 1 91.5 211 LYS A CA 1
ATOM 1666 C C . LYS A 1 211 ? -14.062 -34.438 -2.594 1 91.5 211 LYS A C 1
ATOM 1668 O O . LYS A 1 211 ? -14.539 -35.438 -3.146 1 91.5 211 LYS A O 1
ATOM 1673 N N . VAL A 1 212 ? -13 -34.344 -1.825 1 87.38 212 VAL A N 1
ATOM 1674 C CA . VAL A 1 212 ? -12.422 -35.656 -1.452 1 87.38 212 VAL A CA 1
ATOM 1675 C C . VAL A 1 212 ? -12.445 -35.812 0.067 1 87.38 212 VAL A C 1
ATOM 1677 O O . VAL A 1 212 ? -11.961 -34.938 0.792 1 87.38 212 VAL A O 1
ATOM 1680 N N . GLY A 1 213 ? -12.961 -37 0.524 1 80.31 213 GLY A N 1
ATOM 1681 C CA . GLY A 1 213 ? -12.977 -37.312 1.942 1 80.31 213 GLY A CA 1
ATOM 1682 C C . GLY A 1 213 ? -13.695 -36.281 2.785 1 80.31 213 GLY A C 1
ATOM 1683 O O . GLY A 1 213 ? -14.68 -35.688 2.342 1 80.31 213 GLY A O 1
ATOM 1684 N N . ASP A 1 214 ? -13.18 -36.219 4.145 1 72 214 ASP A N 1
ATOM 1685 C CA . ASP A 1 214 ? -13.797 -35.344 5.145 1 72 214 ASP A CA 1
ATOM 1686 C C . ASP A 1 214 ? -13.172 -33.969 5.121 1 72 214 ASP A C 1
ATOM 1688 O O . ASP A 1 214 ? -12.969 -33.344 6.176 1 72 214 ASP A O 1
ATOM 1692 N N . GLY A 1 215 ? -12.93 -33.5 3.828 1 87.31 215 GLY A N 1
ATOM 1693 C CA . GLY A 1 215 ? -12.562 -32.094 3.961 1 87.31 215 GLY A CA 1
ATOM 1694 C C . GLY A 1 215 ? -11.453 -31.672 3.014 1 87.31 215 GLY A C 1
ATOM 1695 O O . GLY A 1 215 ? -10.617 -30.844 3.363 1 87.31 215 GLY A O 1
ATOM 1696 N N . GLY A 1 216 ? -11.328 -32.312 1.973 1 94.12 216 GLY A N 1
ATOM 1697 C CA . GLY A 1 216 ? -10.32 -31.938 0.994 1 94.12 216 GLY A CA 1
ATOM 1698 C C . GLY A 1 216 ? -10.883 -31.734 -0.398 1 94.12 216 GLY A C 1
ATOM 1699 O O . GLY A 1 216 ? -12.062 -32 -0.642 1 94.12 216 GLY A O 1
ATOM 1700 N N . THR A 1 217 ? -10.109 -31.109 -1.207 1 96.88 217 THR A N 1
ATOM 1701 C CA . THR A 1 217 ? -10.469 -30.922 -2.607 1 96.88 217 THR A CA 1
ATOM 1702 C C . THR A 1 217 ? -9.422 -31.547 -3.525 1 96.88 217 THR A C 1
ATOM 1704 O O . THR A 1 217 ? -8.258 -31.672 -3.146 1 96.88 217 THR A O 1
ATOM 1707 N N . MET A 1 218 ? -9.883 -32.062 -4.648 1 97.12 218 MET A N 1
ATOM 1708 C CA . MET A 1 218 ? -9.031 -32.438 -5.777 1 97.12 218 MET A CA 1
ATOM 1709 C C . MET A 1 218 ? -9.391 -31.625 -7.02 1 97.12 218 MET A C 1
ATOM 1711 O O . MET A 1 218 ? -10.531 -31.688 -7.496 1 97.12 218 MET A O 1
ATOM 1715 N N . THR A 1 219 ? -8.492 -30.828 -7.418 1 98.19 219 THR A N 1
ATOM 1716 C CA . THR A 1 219 ? -8.719 -30.031 -8.625 1 98.19 219 THR A CA 1
ATOM 1717 C C . THR A 1 219 ? -7.887 -30.578 -9.781 1 98.19 219 THR A C 1
ATOM 1719 O O . THR A 1 219 ? -6.785 -31.094 -9.578 1 98.19 219 THR A O 1
ATOM 1722 N N . SER A 1 220 ? -8.406 -30.469 -10.977 1 98 220 SER A N 1
ATOM 1723 C CA . SER A 1 220 ? -7.711 -30.875 -12.195 1 98 220 SER A CA 1
ATOM 1724 C C . SER A 1 220 ? -7.441 -29.672 -13.094 1 98 220 SER A C 1
ATOM 1726 O O . SER A 1 220 ? -8.242 -28.734 -13.156 1 98 220 SER A O 1
ATOM 1728 N N . TYR A 1 221 ? -6.348 -29.688 -13.734 1 98.44 221 TYR A N 1
ATOM 1729 C CA . TYR A 1 221 ? -5.918 -28.672 -14.68 1 98.44 221 TYR A CA 1
ATOM 1730 C C . TYR A 1 221 ? -5.457 -29.297 -15.992 1 98.44 221 TYR A C 1
ATOM 1732 O O . TYR A 1 221 ? -4.672 -30.234 -15.992 1 98.44 221 TYR A O 1
ATOM 1740 N N . MET A 1 222 ? -5.875 -28.734 -17.062 1 97.19 222 MET A N 1
ATOM 1741 C CA . MET A 1 222 ? -5.57 -29.297 -18.375 1 97.19 222 MET A CA 1
ATOM 1742 C C . MET A 1 222 ? -4.859 -28.281 -19.25 1 97.19 222 MET A C 1
ATOM 1744 O O . MET A 1 222 ? -5.121 -27.078 -19.156 1 97.19 222 MET A O 1
ATOM 1748 N N . ARG A 1 223 ? -4.035 -28.781 -20.047 1 93.75 223 ARG A N 1
ATOM 1749 C CA . ARG A 1 223 ? -3.338 -27.938 -21.016 1 93.75 223 ARG A CA 1
ATOM 1750 C C . ARG A 1 223 ? -4.258 -27.547 -22.156 1 93.75 223 ARG A C 1
ATOM 1752 O O . ARG A 1 223 ? -4.895 -28.406 -22.781 1 93.75 223 ARG A O 1
ATOM 1759 N N . PRO A 1 224 ? -4.359 -26.266 -22.375 1 89.44 224 PRO A N 1
ATOM 1760 C CA . PRO A 1 224 ? -5.168 -25.875 -23.531 1 89.44 224 PRO A CA 1
ATOM 1761 C C . PRO A 1 224 ? -4.496 -26.203 -24.859 1 89.44 224 PRO A C 1
ATOM 1763 O O . PRO A 1 224 ? -3.287 -26.438 -24.906 1 89.44 224 PRO A O 1
ATOM 1766 N N . PRO A 1 225 ? -5.316 -26.312 -25.828 1 77.75 225 PRO A N 1
ATOM 1767 C CA . PRO A 1 225 ? -4.719 -26.531 -27.156 1 77.75 225 PRO A CA 1
ATOM 1768 C C . PRO A 1 225 ? -3.736 -25.422 -27.531 1 77.75 225 PRO A C 1
ATOM 1770 O O . PRO A 1 225 ? -4.023 -24.234 -27.344 1 77.75 225 PRO A O 1
ATOM 1773 N N . GLN A 1 226 ? -2.527 -25.594 -27.438 1 68.12 226 GLN A N 1
ATOM 1774 C CA . GLN A 1 226 ? -1.496 -24.578 -27.625 1 68.12 226 GLN A CA 1
ATOM 1775 C C . GLN A 1 226 ? -1.16 -24.391 -29.094 1 68.12 226 GLN A C 1
ATOM 1777 O O . GLN A 1 226 ? -1.283 -25.328 -29.891 1 68.12 226 GLN A O 1
ATOM 1782 N N . PRO A 1 227 ? -0.944 -23.016 -29.312 1 57.72 227 PRO A N 1
ATOM 1783 C CA . PRO A 1 227 ? -0.561 -22.797 -30.703 1 57.72 227 PRO A CA 1
ATOM 1784 C C . PRO A 1 227 ? 0.651 -23.625 -31.125 1 57.72 227 PRO A C 1
ATOM 1786 O O . PRO A 1 227 ? 1.339 -24.188 -30.266 1 57.72 227 PRO A O 1
ATOM 1789 N N . ARG A 1 228 ? 1.188 -23.359 -32.469 1 59.53 228 ARG A N 1
ATOM 1790 C CA . ARG A 1 228 ? 2.078 -24.016 -33.406 1 59.53 228 ARG A CA 1
ATOM 1791 C C . ARG A 1 228 ? 3.496 -24.109 -32.875 1 59.53 228 ARG A C 1
ATOM 1793 O O . ARG A 1 228 ? 4.188 -25.109 -33.062 1 59.53 228 ARG A O 1
ATOM 1800 N N . LYS A 1 229 ? 4.223 -22.906 -32.281 1 64.62 229 LYS A N 1
ATOM 1801 C CA . LYS A 1 229 ? 5.676 -22.953 -32.188 1 64.62 229 LYS A CA 1
ATOM 1802 C C . LYS A 1 229 ? 6.109 -23.531 -30.828 1 64.62 229 LYS A C 1
ATOM 1804 O O . LYS A 1 229 ? 5.797 -22.969 -29.781 1 64.62 229 LYS A O 1
ATOM 1809 N N . LYS A 1 230 ? 6.652 -24.672 -30.812 1 72.06 230 LYS A N 1
ATOM 1810 C CA . LYS A 1 230 ? 7.129 -25.375 -29.625 1 72.06 230 LYS A CA 1
ATOM 1811 C C . LYS A 1 230 ? 8.633 -25.203 -29.453 1 72.06 230 LYS A C 1
ATOM 1813 O O . LYS A 1 230 ? 9.359 -25 -30.438 1 72.06 230 LYS A O 1
ATOM 1818 N N . CYS A 1 231 ? 8.906 -24.953 -28.203 1 79.44 231 CYS A N 1
ATOM 1819 C CA . CYS A 1 231 ? 10.328 -24.938 -27.875 1 79.44 231 CYS A CA 1
ATOM 1820 C C . CYS A 1 231 ? 10.977 -26.281 -28.203 1 79.44 231 CYS A C 1
ATOM 1822 O O . CYS A 1 231 ? 10.492 -27.328 -27.766 1 79.44 231 CYS A O 1
ATOM 1824 N N . GLY A 1 232 ? 12.031 -26.281 -29.094 1 77.5 232 GLY A N 1
ATOM 1825 C CA . GLY A 1 232 ? 12.75 -27.5 -29.453 1 77.5 232 GLY A CA 1
ATOM 1826 C C . GLY A 1 232 ? 13.812 -27.875 -28.453 1 77.5 232 GLY A C 1
ATOM 1827 O O . GLY A 1 232 ? 14.492 -28.891 -28.625 1 77.5 232 GLY A O 1
ATOM 1828 N N . ASN A 1 233 ? 13.938 -27.078 -27.406 1 80.38 233 ASN A N 1
ATOM 1829 C CA . ASN A 1 233 ? 14.898 -27.375 -26.344 1 80.38 233 ASN A CA 1
ATOM 1830 C C . ASN A 1 233 ? 14.57 -28.688 -25.641 1 80.38 233 ASN A C 1
ATOM 1832 O O . ASN A 1 233 ? 13.406 -28.953 -25.328 1 80.38 233 ASN A O 1
ATOM 1836 N N . GLY A 1 234 ? 15.531 -29.531 -25.438 1 84.31 234 GLY A N 1
ATOM 1837 C CA . GLY A 1 234 ? 15.375 -30.859 -24.859 1 84.31 234 GLY A CA 1
ATOM 1838 C C . GLY A 1 234 ? 14.766 -30.828 -23.469 1 84.31 234 GLY A C 1
ATOM 1839 O O . GLY A 1 234 ? 14.094 -31.781 -23.062 1 84.31 234 GLY A O 1
ATOM 1840 N N . LYS A 1 235 ? 14.969 -29.781 -22.734 1 87.44 235 LYS A N 1
ATOM 1841 C CA . LYS A 1 235 ? 14.438 -29.672 -21.375 1 87.44 235 LYS A CA 1
ATOM 1842 C C . LYS A 1 235 ? 12.914 -29.562 -21.391 1 87.44 235 LYS A C 1
ATOM 1844 O O . LYS A 1 235 ? 12.258 -29.859 -20.391 1 87.44 235 LYS A O 1
ATOM 1849 N N . TYR A 1 236 ? 12.383 -29.188 -22.484 1 91.81 236 TYR A N 1
ATOM 1850 C CA . TYR A 1 236 ? 10.938 -28.969 -22.562 1 91.81 236 TYR A CA 1
ATOM 1851 C C . TYR A 1 236 ? 10.211 -30.25 -22.938 1 91.81 236 TYR A C 1
ATOM 1853 O O . TYR A 1 236 ? 9 -30.359 -22.734 1 91.81 236 TYR A O 1
ATOM 1861 N N . ARG A 1 237 ? 10.883 -31.156 -23.5 1 89.75 237 ARG A N 1
ATOM 1862 C CA . ARG A 1 237 ? 10.227 -32.375 -23.984 1 89.75 237 ARG A CA 1
ATOM 1863 C C . ARG A 1 237 ? 9.492 -33.094 -22.859 1 89.75 237 ARG A C 1
ATOM 1865 O O . ARG A 1 237 ? 8.305 -33.406 -22.984 1 89.75 237 ARG A O 1
ATOM 1872 N N . PRO A 1 238 ? 10.188 -33.344 -21.75 1 91.38 238 PRO A N 1
ATOM 1873 C CA . PRO A 1 238 ? 9.453 -34 -20.656 1 91.38 238 PRO A CA 1
ATOM 1874 C C . PRO A 1 238 ? 8.297 -33.125 -20.141 1 91.38 238 PRO A C 1
ATOM 1876 O O . PRO A 1 238 ? 7.238 -33.656 -19.797 1 91.38 238 PRO A O 1
ATOM 1879 N N . ALA A 1 239 ? 8.484 -31.859 -20 1 92.56 239 ALA A N 1
ATOM 1880 C CA . ALA A 1 239 ? 7.449 -30.953 -19.516 1 92.56 239 ALA A CA 1
ATOM 1881 C C . ALA A 1 239 ? 6.242 -30.953 -20.438 1 92.56 239 ALA A C 1
ATOM 1883 O O . ALA A 1 239 ? 5.098 -30.922 -19.984 1 92.56 239 ALA A O 1
ATOM 1884 N N . LEU A 1 240 ? 6.527 -31.031 -21.734 1 91.19 240 LEU A N 1
ATOM 1885 C CA . LEU A 1 240 ? 5.465 -30.984 -22.734 1 91.19 240 LEU A CA 1
ATOM 1886 C C . LEU A 1 240 ? 4.684 -32.312 -22.75 1 91.19 240 LEU A C 1
ATOM 1888 O O . LEU A 1 240 ? 3.578 -32.344 -23.297 1 91.19 240 LEU A O 1
ATOM 1892 N N . SER A 1 241 ? 5.215 -33.281 -22.188 1 90.88 241 SER A N 1
ATOM 1893 C CA . SER A 1 241 ? 4.527 -34.562 -22.141 1 90.88 241 SER A CA 1
ATOM 1894 C C . SER A 1 241 ? 3.465 -34.562 -21.047 1 90.88 241 SER A C 1
ATOM 1896 O O . SER A 1 241 ? 2.607 -35.469 -21 1 90.88 241 SER A O 1
ATOM 1898 N N . VAL A 1 242 ? 3.541 -33.625 -20.141 1 93.69 242 VAL A N 1
ATOM 1899 C CA . VAL A 1 242 ? 2.543 -33.531 -19.078 1 93.69 242 VAL A CA 1
ATOM 1900 C C . VAL A 1 242 ? 1.238 -32.969 -19.656 1 93.69 242 VAL A C 1
ATOM 1902 O O . VAL A 1 242 ? 1.211 -31.891 -20.203 1 93.69 242 VAL A O 1
ATOM 1905 N N . GLN A 1 243 ? 0.164 -33.688 -19.453 1 93.56 243 GLN A N 1
ATOM 1906 C CA . GLN A 1 243 ? -1.112 -33.281 -20.031 1 93.56 243 GLN A CA 1
ATOM 1907 C C . GLN A 1 243 ? -2.037 -32.688 -18.984 1 93.56 243 GLN A C 1
ATOM 1909 O O . GLN A 1 243 ? -2.902 -31.875 -19.297 1 93.56 243 GLN A O 1
ATOM 1914 N N . MET A 1 244 ? -1.768 -33.188 -17.781 1 95.88 244 MET A N 1
ATOM 1915 C CA . MET A 1 244 ? -2.725 -32.812 -16.75 1 95.88 244 MET A CA 1
ATOM 1916 C C . MET A 1 244 ? -2.047 -32.719 -15.383 1 95.88 244 MET A C 1
ATOM 1918 O O . MET A 1 244 ? -1.073 -33.438 -15.133 1 95.88 244 MET A O 1
ATOM 1922 N N . PHE A 1 245 ? -2.582 -31.812 -14.562 1 97.44 245 PHE A N 1
ATOM 1923 C CA . PHE A 1 245 ? -2.227 -31.766 -13.148 1 97.44 245 PHE A CA 1
ATOM 1924 C C . PHE A 1 245 ? -3.434 -32.094 -12.273 1 97.44 245 PHE A C 1
ATOM 1926 O O . PHE A 1 245 ? -4.543 -31.625 -12.547 1 97.44 245 PHE A O 1
ATOM 1933 N N . ASN A 1 246 ? -3.271 -32.906 -11.289 1 97 246 ASN A N 1
ATOM 1934 C CA . ASN A 1 246 ? -4.211 -33.094 -10.188 1 97 246 ASN A CA 1
ATOM 1935 C C . ASN A 1 246 ? -3.645 -32.531 -8.883 1 97 246 ASN A C 1
ATOM 1937 O O . ASN A 1 246 ? -2.562 -32.938 -8.453 1 97 246 ASN A O 1
ATOM 1941 N N . VAL A 1 247 ? -4.367 -31.656 -8.273 1 97.94 247 VAL A N 1
ATOM 1942 C CA . VAL A 1 247 ? -3.881 -30.984 -7.074 1 97.94 247 VAL A CA 1
ATOM 1943 C C . VAL A 1 247 ? -4.82 -31.281 -5.902 1 97.94 247 VAL A C 1
ATOM 1945 O O . VAL A 1 247 ? -6 -30.906 -5.941 1 97.94 247 VAL A O 1
ATOM 1948 N N . SER A 1 248 ? -4.324 -31.953 -4.914 1 97.19 248 SER A N 1
ATOM 1949 C CA . SER A 1 248 ? -5.082 -32.188 -3.688 1 97.19 248 SER A CA 1
ATOM 1950 C C . SER A 1 248 ? -4.762 -31.125 -2.633 1 97.19 248 SER A C 1
ATOM 1952 O O . SER A 1 248 ? -3.619 -30.688 -2.527 1 97.19 248 SER A O 1
ATOM 1954 N N . ALA A 1 249 ? -5.738 -30.734 -1.9 1 97.88 249 ALA A N 1
ATOM 1955 C CA . ALA A 1 249 ? -5.562 -29.766 -0.828 1 97.88 249 ALA A CA 1
ATOM 1956 C C . ALA A 1 249 ? -6.668 -29.875 0.214 1 97.88 249 ALA A C 1
ATOM 1958 O O . ALA A 1 249 ? -7.832 -30.109 -0.131 1 97.88 249 ALA A O 1
ATOM 1959 N N . PRO A 1 250 ? -6.34 -29.797 1.5 1 97.19 250 PRO A N 1
ATOM 1960 C CA . PRO A 1 250 ? -7.418 -29.625 2.479 1 97.19 250 PRO A CA 1
ATOM 1961 C C . PRO A 1 250 ? -8.172 -28.312 2.307 1 97.19 250 PRO A C 1
ATOM 1963 O O . PRO A 1 250 ? -7.598 -27.328 1.846 1 97.19 250 PRO A O 1
ATOM 1966 N N . ILE A 1 251 ? -9.43 -28.391 2.629 1 96.81 251 ILE A N 1
ATOM 1967 C CA . ILE A 1 251 ? -10.172 -27.141 2.613 1 96.81 251 ILE A CA 1
ATOM 1968 C C . ILE A 1 251 ? -9.484 -26.125 3.52 1 96.81 251 ILE A C 1
ATOM 1970 O O . ILE A 1 251 ? -9.133 -26.438 4.66 1 96.81 251 ILE A O 1
ATOM 1974 N N . LEU A 1 252 ? -9.242 -24.953 2.994 1 96.62 252 LEU A N 1
ATOM 1975 C CA . LEU A 1 252 ? -8.484 -23.953 3.73 1 96.62 252 LEU A CA 1
ATOM 1976 C C . LEU A 1 252 ? -9.359 -23.266 4.777 1 96.62 252 LEU A C 1
ATOM 1978 O O . LEU A 1 252 ? -10.398 -22.688 4.445 1 96.62 252 LEU A O 1
ATOM 1982 N N . ASP A 1 253 ? -8.969 -23.328 5.996 1 95.12 253 ASP A N 1
ATOM 1983 C CA . ASP A 1 253 ? -9.68 -22.672 7.09 1 95.12 253 ASP A CA 1
ATOM 1984 C C . ASP A 1 253 ? -9.68 -21.156 6.914 1 95.12 253 ASP A C 1
ATOM 1986 O O . ASP A 1 253 ? -8.617 -20.531 6.809 1 95.12 253 ASP A O 1
ATOM 1990 N N . PRO A 1 254 ? -10.883 -20.562 6.914 1 95.25 254 PRO A N 1
ATOM 1991 C CA . PRO A 1 254 ? -10.961 -19.125 6.738 1 95.25 254 PRO A CA 1
ATOM 1992 C C . PRO A 1 254 ? -10.211 -18.344 7.82 1 95.25 254 PRO A C 1
ATOM 1994 O O . PRO A 1 254 ? -9.844 -17.188 7.621 1 95.25 254 PRO A O 1
ATOM 1997 N N . ASN A 1 255 ? -9.922 -18.938 8.969 1 96.12 255 ASN A N 1
ATOM 1998 C CA . ASN A 1 255 ? -9.242 -18.266 10.07 1 96.12 255 ASN A CA 1
ATOM 1999 C C . ASN A 1 255 ? -7.773 -18.016 9.75 1 96.12 255 ASN A C 1
ATOM 2001 O O . ASN A 1 255 ? -7.105 -17.25 10.461 1 96.12 255 ASN A O 1
ATOM 2005 N N . VAL A 1 256 ? -7.305 -18.562 8.656 1 94.94 256 VAL A N 1
ATOM 2006 C CA . VAL A 1 256 ? -5.934 -18.312 8.227 1 94.94 256 VAL A CA 1
ATOM 2007 C C . VAL A 1 256 ? -5.754 -16.828 7.934 1 94.94 256 VAL A C 1
ATOM 2009 O O . VAL A 1 256 ? -4.664 -16.266 8.133 1 94.94 256 VAL A O 1
ATOM 2012 N N . TRP A 1 257 ? -6.859 -16.156 7.566 1 94.62 257 TRP A N 1
ATOM 2013 C CA . TRP A 1 257 ? -6.793 -14.766 7.137 1 94.62 257 TRP A CA 1
ATOM 2014 C C . TRP A 1 257 ? -6.781 -13.828 8.336 1 94.62 257 TRP A C 1
ATOM 2016 O O . TRP A 1 257 ? -6.613 -12.617 8.188 1 94.62 257 TRP A O 1
ATOM 2026 N N . LYS A 1 258 ? -6.891 -14.367 9.539 1 92.5 258 LYS A N 1
ATOM 2027 C CA . LYS A 1 258 ? -6.773 -13.594 10.766 1 92.5 258 LYS A CA 1
ATOM 2028 C C . LYS A 1 258 ? -5.352 -13.656 11.328 1 92.5 258 LYS A C 1
ATOM 2030 O O . LYS A 1 258 ? -5.039 -13 12.32 1 92.5 258 LYS A O 1
ATOM 2035 N N . LYS A 1 259 ? -4.535 -14.469 10.672 1 92.06 259 LYS A N 1
ATOM 2036 C CA . LYS A 1 259 ? -3.16 -14.68 11.117 1 92.06 259 LYS A CA 1
ATOM 2037 C C . LYS A 1 259 ? -2.17 -13.977 10.188 1 92.06 259 LYS A C 1
ATOM 2039 O O . LYS A 1 259 ? -2.564 -13.414 9.172 1 92.06 259 LYS A O 1
ATOM 2044 N N . ALA A 1 260 ? -0.879 -14.023 10.688 1 91.81 260 ALA A N 1
ATOM 2045 C CA . ALA A 1 260 ? 0.17 -13.539 9.797 1 91.81 260 ALA A CA 1
ATOM 2046 C C . ALA A 1 260 ? 0.199 -14.328 8.492 1 91.81 260 ALA A C 1
ATOM 2048 O O . ALA A 1 260 ? 0.202 -15.562 8.516 1 91.81 260 ALA A O 1
ATOM 2049 N N . PRO A 1 261 ? 0.14 -13.594 7.441 1 91.69 261 PRO A N 1
ATOM 2050 C CA . PRO A 1 261 ? 0.034 -14.273 6.148 1 91.69 261 PRO A CA 1
ATOM 2051 C C . PRO A 1 261 ? 1.298 -15.055 5.785 1 91.69 261 PRO A C 1
ATOM 2053 O O . PRO A 1 261 ? 2.41 -14.578 6.023 1 91.69 261 PRO A O 1
ATOM 2056 N N . ARG A 1 262 ? 1.172 -16.266 5.273 1 97.12 262 ARG A N 1
ATOM 2057 C CA . ARG A 1 262 ? 2.242 -17.078 4.707 1 97.12 262 ARG A CA 1
ATOM 2058 C C . ARG A 1 262 ? 1.728 -17.922 3.547 1 97.12 262 ARG A C 1
ATOM 2060 O O . ARG A 1 262 ? 0.667 -18.547 3.648 1 97.12 262 ARG A O 1
ATOM 2067 N N . ARG A 1 263 ? 2.41 -17.938 2.484 1 98 263 ARG A N 1
ATOM 2068 C CA . ARG A 1 263 ? 2.047 -18.75 1.335 1 98 263 ARG A CA 1
ATOM 2069 C C . ARG A 1 263 ? 2.045 -20.234 1.699 1 98 263 ARG A C 1
ATOM 2071 O O . ARG A 1 263 ? 2.961 -20.719 2.371 1 98 263 ARG A O 1
ATOM 2078 N N . GLN A 1 264 ? 1.065 -20.938 1.254 1 97.94 264 GLN A N 1
ATOM 2079 C CA . GLN A 1 264 ? 1.014 -22.375 1.501 1 97.94 264 GLN A CA 1
ATOM 2080 C C . GLN A 1 264 ? 2.08 -23.109 0.693 1 97.94 264 GLN A C 1
ATOM 2082 O O . GLN A 1 264 ? 2.398 -22.703 -0.43 1 97.94 264 GLN A O 1
ATOM 2087 N N . CYS A 1 265 ? 2.57 -24.188 1.294 1 98 265 CYS A N 1
ATOM 2088 C CA . CYS A 1 265 ? 3.578 -25.016 0.635 1 98 265 CYS A CA 1
ATOM 2089 C C . CYS A 1 265 ? 2.928 -26.062 -0.255 1 98 265 CYS A C 1
ATOM 2091 O O . CYS A 1 265 ? 1.718 -26.281 -0.174 1 98 265 CYS A O 1
ATOM 2093 N N . CYS A 1 266 ? 3.684 -26.578 -1.188 1 98.19 266 CYS A N 1
ATOM 2094 C CA . CYS A 1 266 ? 3.201 -27.641 -2.066 1 98.19 266 CYS A CA 1
ATOM 2095 C C . CYS A 1 266 ? 4.324 -28.609 -2.418 1 98.19 266 CYS A C 1
ATOM 2097 O O . CYS A 1 266 ? 5.492 -28.344 -2.117 1 98.19 266 CYS A O 1
ATOM 2099 N N . GLU A 1 267 ? 3.92 -29.75 -2.947 1 96.88 267 GLU A N 1
ATOM 2100 C CA . GLU A 1 267 ? 4.879 -30.766 -3.377 1 96.88 267 GLU A CA 1
ATOM 2101 C C . GLU A 1 267 ? 4.289 -31.656 -4.461 1 96.88 267 GLU A C 1
ATOM 2103 O O . GLU A 1 267 ? 3.068 -31.812 -4.551 1 96.88 267 GLU A O 1
ATOM 2108 N N . VAL A 1 268 ? 5.129 -32.156 -5.281 1 95.88 268 VAL A N 1
ATOM 2109 C CA . VAL A 1 268 ? 4.734 -33.188 -6.238 1 95.88 268 VAL A CA 1
ATOM 2110 C C . VAL A 1 268 ? 4.672 -34.531 -5.543 1 95.88 268 VAL A C 1
ATOM 2112 O O . VAL A 1 268 ? 5.574 -34.875 -4.785 1 95.88 268 VAL A O 1
ATOM 2115 N N . ILE A 1 269 ? 3.594 -35.188 -5.672 1 92.06 269 ILE A N 1
ATOM 2116 C CA . ILE A 1 269 ? 3.422 -36.5 -5.074 1 92.06 269 ILE A CA 1
ATOM 2117 C C . ILE A 1 269 ? 3.875 -37.562 -6.062 1 92.06 269 ILE A C 1
ATOM 2119 O O . ILE A 1 269 ? 3.475 -37.562 -7.23 1 92.06 269 ILE A O 1
ATOM 2123 N N . ASN A 1 270 ? 5.109 -38.188 -5.723 1 72.88 270 ASN A N 1
ATOM 2124 C CA . ASN A 1 270 ? 5.703 -39.25 -6.543 1 72.88 270 ASN A CA 1
ATOM 2125 C C . ASN A 1 270 ? 4.895 -40.531 -6.465 1 72.88 270 ASN A C 1
ATOM 2127 O O . ASN A 1 270 ? 4.25 -40.812 -5.453 1 72.88 270 ASN A O 1
ATOM 2131 N N . GLY A 1 271 ? 4.297 -41.312 -7.707 1 60.28 271 GLY A N 1
ATOM 2132 C CA . GLY A 1 271 ? 3.686 -42.625 -7.719 1 60.28 271 GLY A CA 1
ATOM 2133 C C . GLY A 1 271 ? 2.443 -42.719 -8.586 1 60.28 271 GLY A C 1
ATOM 2134 O O . GLY A 1 271 ? 1.794 -41.688 -8.836 1 60.28 271 GLY A O 1
ATOM 2135 N N . GLY A 1 272 ? 2.201 -43.938 -9.383 1 53 272 GLY A N 1
ATOM 2136 C CA . GLY A 1 272 ? 1.104 -44.594 -10.094 1 53 272 GLY A CA 1
ATOM 2137 C C . GLY A 1 272 ? 0.633 -43.812 -11.305 1 53 272 GLY A C 1
ATOM 2138 O O . GLY A 1 272 ? -0.525 -43.906 -11.711 1 53 272 GLY A O 1
ATOM 2139 N N . ASP A 1 273 ? 1.316 -42.656 -11.492 1 54.94 273 ASP A N 1
ATOM 2140 C CA . ASP A 1 273 ? 0.591 -41.719 -12.352 1 54.94 273 ASP A CA 1
ATOM 2141 C C . ASP A 1 273 ? 0.546 -42.219 -13.797 1 54.94 273 ASP A C 1
ATOM 2143 O O . ASP A 1 273 ? 1.495 -42.844 -14.266 1 54.94 273 ASP A O 1
ATOM 2147 N N . ARG A 1 274 ? -0.682 -42.469 -14.234 1 64.75 274 ARG A N 1
ATOM 2148 C CA . ARG A 1 274 ? -0.983 -42.594 -15.656 1 64.75 274 ARG A CA 1
ATOM 2149 C C . ARG A 1 274 ? -0.119 -41.625 -16.469 1 64.75 274 ARG A C 1
ATOM 2151 O O . ARG A 1 274 ? 0.249 -40.562 -16 1 64.75 274 ARG A O 1
ATOM 2158 N N . ALA A 1 275 ? 0.372 -42.094 -17.469 1 76.44 275 ALA A N 1
ATOM 2159 C CA . ALA A 1 275 ? 1.202 -41.344 -18.406 1 76.44 275 ALA A CA 1
ATOM 2160 C C . ALA A 1 275 ? 0.614 -39.969 -18.672 1 76.44 275 ALA A C 1
ATOM 2162 O O . ALA A 1 275 ? -0.593 -39.844 -18.891 1 76.44 275 ALA A O 1
ATOM 2163 N N . GLY A 1 276 ? 1.346 -38.844 -18.219 1 90.62 276 GLY A N 1
ATOM 2164 C CA . GLY A 1 276 ? 0.982 -37.469 -18.594 1 90.62 276 GLY A CA 1
ATOM 2165 C C . GLY A 1 276 ? 0.287 -36.719 -17.484 1 90.62 276 GLY A C 1
ATOM 2166 O O . GLY A 1 276 ? -0.144 -35.562 -17.672 1 90.62 276 GLY A O 1
ATOM 2167 N N . VAL A 1 277 ? 0.117 -37.438 -16.344 1 94.25 277 VAL A N 1
ATOM 2168 C CA . VAL A 1 277 ? -0.571 -36.781 -15.25 1 94.25 277 VAL A CA 1
ATOM 2169 C C . VAL A 1 277 ? 0.398 -36.531 -14.094 1 94.25 277 VAL A C 1
ATOM 2171 O O . VAL A 1 277 ? 1.08 -37.469 -13.656 1 94.25 277 VAL A O 1
ATOM 2174 N N . VAL A 1 278 ? 0.478 -35.344 -13.617 1 96 278 VAL A N 1
ATOM 2175 C CA . VAL A 1 278 ? 1.288 -35 -12.445 1 96 278 VAL A CA 1
ATOM 2176 C C . VAL A 1 278 ? 0.381 -34.719 -11.25 1 96 278 VAL A C 1
ATOM 2178 O O . VAL A 1 278 ? -0.609 -34 -11.375 1 96 278 VAL A O 1
ATOM 2181 N N . ARG A 1 279 ? 0.656 -35.344 -10.133 1 96.5 279 ARG A N 1
ATOM 2182 C CA . ARG A 1 279 ? -0.102 -35.156 -8.898 1 96.5 279 ARG A CA 1
ATOM 2183 C C . ARG A 1 279 ? 0.665 -34.25 -7.926 1 96.5 279 ARG A C 1
ATOM 2185 O O . ARG A 1 279 ? 1.868 -34.438 -7.727 1 96.5 279 ARG A O 1
ATOM 2192 N N . MET A 1 280 ? -0.106 -33.281 -7.395 1 97.25 280 MET A N 1
ATOM 2193 C CA . MET A 1 280 ? 0.477 -32.344 -6.438 1 97.25 280 MET A CA 1
ATOM 2194 C C . MET A 1 280 ? -0.402 -32.219 -5.199 1 97.25 280 MET A C 1
ATOM 2196 O O . MET A 1 280 ? -1.59 -32.562 -5.238 1 97.25 280 MET A O 1
ATOM 2200 N N . LYS A 1 281 ? 0.242 -31.812 -4.168 1 97.62 281 LYS A N 1
ATOM 2201 C CA . LYS A 1 281 ? -0.461 -31.547 -2.918 1 97.62 281 LYS A CA 1
ATOM 2202 C C . LYS A 1 281 ? -0.118 -30.156 -2.387 1 97.62 281 LYS A C 1
ATOM 2204 O O . LYS A 1 281 ? 1.054 -29.781 -2.334 1 97.62 281 LYS A O 1
ATOM 2209 N N . ILE A 1 282 ? -1.12 -29.344 -2.051 1 98.25 282 ILE A N 1
ATOM 2210 C CA . ILE A 1 282 ? -0.957 -28.078 -1.341 1 98.25 282 ILE A CA 1
ATOM 2211 C C . ILE A 1 282 ? -1.26 -28.281 0.143 1 98.25 282 ILE A C 1
ATOM 2213 O O . ILE A 1 282 ? -2.229 -28.953 0.5 1 98.25 282 ILE A O 1
ATOM 2217 N N . ARG A 1 283 ? -0.506 -27.719 0.988 1 96.94 283 ARG A N 1
ATOM 2218 C CA . ARG A 1 283 ? -0.629 -27.891 2.432 1 96.94 283 ARG A CA 1
ATOM 2219 C C . ARG A 1 283 ? 0.037 -26.734 3.182 1 96.94 283 ARG A C 1
ATOM 2221 O O . ARG A 1 283 ? 0.666 -25.875 2.57 1 96.94 283 ARG A O 1
ATOM 2228 N N . GLY A 1 284 ? -0.214 -26.719 4.496 1 96.12 284 GLY A N 1
ATOM 2229 C CA . GLY A 1 284 ? 0.591 -25.844 5.32 1 96.12 284 GLY A CA 1
ATOM 2230 C C . GLY A 1 284 ? 2.07 -26.172 5.297 1 96.12 284 GLY A C 1
ATOM 2231 O O . GLY A 1 284 ? 2.441 -27.328 5.07 1 96.12 284 GLY A O 1
ATOM 2232 N N . CYS A 1 285 ? 2.838 -25.188 5.516 1 96.31 285 CYS A N 1
ATOM 2233 C CA . CYS A 1 285 ? 4.281 -25.406 5.516 1 96.31 285 CYS A CA 1
ATOM 2234 C C . CYS A 1 285 ? 4.723 -26.125 6.789 1 96.31 285 CYS A C 1
ATOM 2236 O O . CYS A 1 285 ? 4.219 -25.828 7.875 1 96.31 285 CYS A O 1
ATOM 2238 N N . SER A 1 286 ? 5.66 -27.016 6.578 1 94.38 286 SER A N 1
ATOM 2239 C CA . SER A 1 286 ? 6.316 -27.609 7.734 1 94.38 286 SER A CA 1
ATOM 2240 C C . SER A 1 286 ? 7.281 -26.641 8.391 1 94.38 286 SER A C 1
ATOM 2242 O O . SER A 1 286 ? 7.637 -25.609 7.797 1 94.38 286 SER A O 1
ATOM 2244 N N . ARG A 1 287 ? 7.652 -27.016 9.641 1 91.19 287 ARG A N 1
ATOM 2245 C CA . ARG A 1 287 ? 8.656 -26.188 10.305 1 91.19 287 ARG A CA 1
ATOM 2246 C C . ARG A 1 287 ? 9.938 -26.109 9.484 1 91.19 287 ARG A C 1
ATOM 2248 O O . ARG A 1 287 ? 10.414 -27.125 8.969 1 91.19 287 ARG A O 1
ATOM 2255 N N . TRP A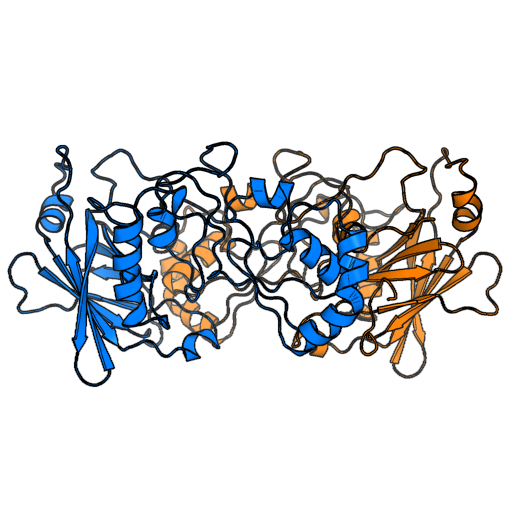 1 288 ? 10.406 -24.938 9.195 1 91.44 288 TRP A N 1
ATOM 2256 C CA . TRP A 1 288 ? 11.672 -24.656 8.531 1 91.44 288 TRP A CA 1
ATOM 2257 C C . TRP A 1 288 ? 11.57 -24.922 7.035 1 9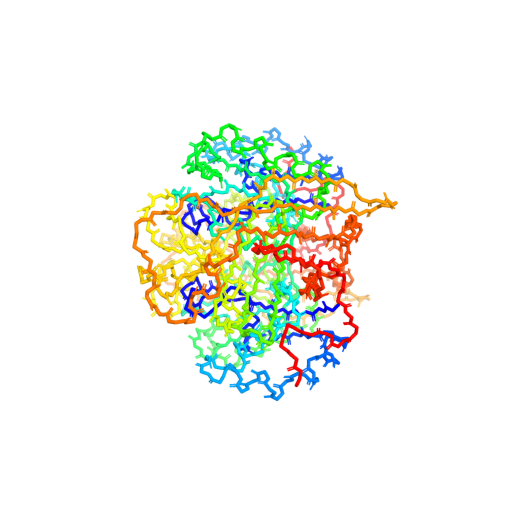1.44 288 TRP A C 1
ATOM 2259 O O . TRP A 1 288 ? 12.578 -25 6.336 1 91.44 288 TRP A O 1
ATOM 2269 N N . GLU A 1 289 ? 10.352 -25.031 6.598 1 93.94 289 GLU A N 1
ATOM 2270 C CA . GLU A 1 289 ? 10.195 -25.312 5.176 1 93.94 289 GLU A CA 1
ATOM 2271 C C . GLU A 1 289 ? 10.281 -24.047 4.34 1 93.94 289 GLU A C 1
ATOM 2273 O O . GLU A 1 289 ? 9.719 -23.016 4.711 1 93.94 289 GLU A O 1
ATOM 2278 N N . SER A 1 290 ? 11.07 -24.094 3.305 1 95 290 SER A N 1
ATOM 2279 C CA . SER A 1 290 ? 11.164 -23.094 2.242 1 95 290 SER A CA 1
ATOM 2280 C C . SER A 1 290 ? 11.094 -23.75 0.865 1 95 290 SER A C 1
ATOM 2282 O O . SER A 1 290 ? 11.195 -24.969 0.745 1 95 290 SER A O 1
ATOM 2284 N N . VAL A 1 291 ? 10.75 -22.906 -0.117 1 95.19 291 VAL A N 1
ATOM 2285 C CA . VAL A 1 291 ? 10.648 -23.453 -1.468 1 95.19 291 VAL A CA 1
ATOM 2286 C C . VAL A 1 291 ? 11.977 -24.078 -1.88 1 95.19 291 VAL A C 1
ATOM 2288 O O . VAL A 1 291 ? 12.008 -25.141 -2.492 1 95.19 291 VAL A O 1
ATOM 2291 N N . THR A 1 292 ? 13.086 -23.344 -1.595 1 90.94 292 THR A N 1
ATOM 2292 C CA . THR A 1 292 ? 14.414 -23.906 -1.826 1 90.94 292 THR A CA 1
ATOM 2293 C C . THR A 1 292 ? 14.93 -24.609 -0.578 1 90.94 292 THR A C 1
ATOM 2295 O O . THR A 1 292 ? 15.062 -24 0.483 1 90.94 292 THR A O 1
ATOM 2298 N N . PRO A 1 293 ? 15.211 -25.906 -0.817 1 80.75 293 PRO A N 1
ATOM 2299 C CA . PRO A 1 293 ? 15.773 -26.609 0.341 1 80.75 293 PRO A CA 1
ATOM 2300 C C . PRO A 1 293 ? 17.156 -26.094 0.724 1 80.75 293 PRO A C 1
ATOM 2302 O O . PRO A 1 293 ? 17.875 -25.562 -0.121 1 80.75 293 PRO A O 1
ATOM 2305 N N . PRO A 1 294 ? 17.5 -26.188 2.049 1 74.75 294 PRO A N 1
ATOM 2306 C CA . PRO A 1 294 ? 18.797 -25.719 2.504 1 74.75 294 PRO A CA 1
ATOM 2307 C C . PRO A 1 294 ? 19.953 -26.469 1.848 1 74.75 294 PRO A C 1
ATOM 2309 O O . PRO A 1 294 ? 19.797 -27.625 1.45 1 74.75 294 PRO A O 1
ATOM 2312 N N . MET B 1 1 ? 4.609 -15.32 11.578 1 95.31 1 MET B N 1
ATOM 2313 C CA . MET B 1 1 ? 5.863 -14.766 11.078 1 95.31 1 MET B CA 1
ATOM 2314 C C . MET B 1 1 ? 5.621 -13.445 10.359 1 95.31 1 MET B C 1
ATOM 2316 O O . MET B 1 1 ? 4.777 -13.367 9.461 1 95.31 1 MET B O 1
ATOM 2320 N N . TYR B 1 2 ? 6.34 -12.445 10.883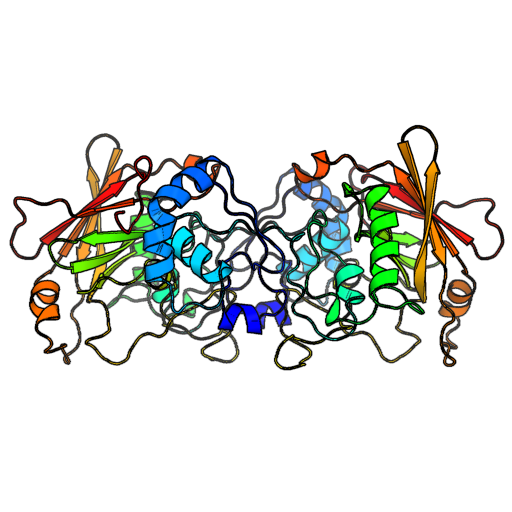 1 97.44 2 TYR B N 1
ATOM 2321 C CA . TYR B 1 2 ? 6.117 -11.117 10.32 1 97.44 2 TYR B CA 1
ATOM 2322 C C . TYR B 1 2 ? 7.398 -10.555 9.719 1 97.44 2 TYR B C 1
ATOM 2324 O O . TYR B 1 2 ? 8.477 -10.672 10.305 1 97.44 2 TYR B O 1
ATOM 2332 N N . TYR B 1 3 ? 7.332 -10.07 8.555 1 98.31 3 TYR B N 1
ATOM 2333 C CA . TYR B 1 3 ? 8.273 -9.219 7.836 1 98.31 3 TYR B CA 1
ATOM 2334 C C . TYR B 1 3 ? 7.707 -7.82 7.648 1 98.31 3 TYR B C 1
ATOM 2336 O O . TYR B 1 3 ? 6.844 -7.602 6.797 1 98.31 3 TYR B O 1
ATOM 2344 N N . VAL B 1 4 ? 8.117 -6.816 8.531 1 97.88 4 VAL B N 1
ATOM 2345 C CA . VAL B 1 4 ? 7.508 -5.492 8.602 1 97.88 4 VAL B CA 1
ATOM 2346 C C . VAL B 1 4 ? 8.469 -4.449 8.031 1 97.88 4 VAL B C 1
ATOM 2348 O O . VAL B 1 4 ? 9.656 -4.457 8.344 1 97.88 4 VAL B O 1
ATOM 2351 N N . GLY B 1 5 ? 8.008 -3.596 7.188 1 97.5 5 GLY B N 1
ATOM 2352 C CA . GLY B 1 5 ? 8.82 -2.539 6.613 1 97.5 5 GLY B CA 1
ATOM 2353 C C . GLY B 1 5 ? 8.031 -1.599 5.719 1 97.5 5 GLY B C 1
ATOM 2354 O O . GLY B 1 5 ? 6.801 -1.653 5.684 1 97.5 5 GLY B O 1
ATOM 2355 N N . GLY B 1 6 ? 8.727 -0.662 5.141 1 97.44 6 GLY B N 1
ATOM 2356 C CA . GLY B 1 6 ? 8.117 0.273 4.207 1 97.44 6 GLY B CA 1
ATOM 2357 C C . GLY B 1 6 ? 8.688 0.176 2.805 1 97.44 6 GLY B C 1
ATOM 2358 O O . GLY B 1 6 ? 9.836 -0.231 2.625 1 97.44 6 GLY B O 1
ATOM 2359 N N . ILE B 1 7 ? 7.824 0.524 1.837 1 97.56 7 ILE B N 1
ATOM 2360 C CA . ILE B 1 7 ? 8.312 0.653 0.468 1 97.56 7 ILE B CA 1
ATOM 2361 C C . ILE B 1 7 ? 8.766 2.09 0.216 1 97.56 7 ILE B C 1
ATOM 2363 O O . ILE B 1 7 ? 8.734 2.926 1.12 1 97.56 7 ILE B O 1
ATOM 2367 N N . SER B 1 8 ? 9.258 2.322 -0.966 1 97.81 8 SER B N 1
ATOM 2368 C CA . SER B 1 8 ? 9.719 3.662 -1.323 1 97.81 8 SER B CA 1
ATOM 2369 C C . SER B 1 8 ? 8.539 4.613 -1.518 1 97.81 8 SER B C 1
ATOM 2371 O O . SER B 1 8 ? 7.48 4.211 -1.996 1 97.81 8 SER B O 1
ATOM 2373 N N . GLU B 1 9 ? 8.727 5.871 -1.195 1 98 9 GLU B N 1
ATOM 2374 C CA . GLU B 1 9 ? 7.754 6.918 -1.492 1 98 9 GLU B CA 1
ATOM 2375 C C . GLU B 1 9 ? 7.664 7.176 -2.994 1 98 9 GLU B C 1
ATOM 2377 O O . GLU B 1 9 ? 6.668 7.723 -3.475 1 98 9 GLU B O 1
ATOM 2382 N N . SER B 1 10 ? 8.688 6.816 -3.654 1 97.69 10 SER B N 1
ATOM 2383 C CA . SER B 1 10 ? 8.766 7.039 -5.094 1 97.69 10 SER B CA 1
ATOM 2384 C C . SER B 1 10 ? 8.352 5.797 -5.871 1 97.69 10 SER B C 1
ATOM 2386 O O . SER B 1 10 ? 8.992 4.746 -5.762 1 97.69 10 SER B O 1
ATOM 2388 N N . VAL B 1 11 ? 7.371 5.922 -6.762 1 98.38 11 VAL B N 1
ATOM 2389 C CA . VAL B 1 11 ? 6.91 4.828 -7.609 1 98.38 11 VAL B CA 1
ATOM 2390 C C . VAL B 1 11 ? 8.055 4.328 -8.484 1 98.38 11 VAL B C 1
ATOM 2392 O O . VAL B 1 11 ? 8.219 3.121 -8.68 1 98.38 11 VAL B O 1
ATOM 2395 N N . GLU B 1 12 ? 8.922 5.25 -8.93 1 97.38 12 GLU B N 1
ATOM 2396 C CA . GLU B 1 12 ? 10.039 4.891 -9.797 1 97.38 12 GLU B CA 1
ATOM 2397 C C . GLU B 1 12 ? 10.961 3.877 -9.117 1 97.38 12 GLU B C 1
ATOM 2399 O O . GLU B 1 12 ? 11.383 2.902 -9.742 1 97.38 12 GLU B O 1
ATOM 2404 N N . GLN B 1 13 ? 11.195 4.133 -7.867 1 97.12 13 GLN B N 1
ATOM 2405 C CA . GLN B 1 13 ? 12.078 3.234 -7.125 1 97.12 13 GLN B CA 1
ATOM 2406 C C . GLN B 1 13 ? 11.422 1.871 -6.918 1 97.12 13 GLN B C 1
ATOM 2408 O O . GLN B 1 13 ? 12.094 0.839 -6.984 1 97.12 13 GLN B O 1
ATOM 2413 N N . ASP B 1 14 ? 10.156 1.858 -6.668 1 97.88 14 ASP B N 1
ATOM 2414 C CA . ASP B 1 14 ? 9.445 0.605 -6.438 1 97.88 14 ASP B CA 1
ATOM 2415 C C . ASP B 1 14 ? 9.367 -0.226 -7.715 1 97.88 14 ASP B C 1
ATOM 2417 O O . ASP B 1 14 ? 9.391 -1.457 -7.664 1 97.88 14 ASP B O 1
ATOM 2421 N N . VAL B 1 15 ? 9.219 0.427 -8.844 1 97.25 15 VAL B N 1
ATOM 2422 C CA . VAL B 1 15 ? 9.203 -0.263 -10.125 1 97.25 15 VAL B CA 1
ATOM 2423 C C . VAL B 1 15 ? 10.57 -0.874 -10.406 1 97.25 15 VAL B C 1
ATOM 2425 O O . VAL B 1 15 ? 10.664 -2.016 -10.867 1 97.25 15 VAL B O 1
ATOM 2428 N N . ILE B 1 16 ? 11.609 -0.142 -10.133 1 95.5 16 ILE B N 1
ATOM 2429 C CA . ILE B 1 16 ? 12.969 -0.571 -10.422 1 95.5 16 ILE B CA 1
ATOM 2430 C C . ILE B 1 16 ? 13.383 -1.668 -9.438 1 95.5 16 ILE B C 1
ATOM 2432 O O . ILE B 1 16 ? 14.016 -2.654 -9.836 1 95.5 16 ILE B O 1
ATOM 2436 N N . HIS B 1 17 ? 13.055 -1.497 -8.203 1 95.69 17 HIS B N 1
ATOM 2437 C CA . HIS B 1 17 ? 13.5 -2.436 -7.18 1 95.69 17 HIS B CA 1
ATOM 2438 C C . HIS B 1 17 ? 12.391 -3.404 -6.793 1 95.69 17 HIS B C 1
ATOM 2440 O O . HIS B 1 17 ? 12.359 -4.539 -7.273 1 95.69 17 HIS B O 1
ATOM 2446 N N . SER B 1 18 ? 11.414 -2.875 -5.93 1 97 18 SER B N 1
ATOM 2447 C CA . SER B 1 18 ? 10.359 -3.818 -5.582 1 97 18 SER B CA 1
ATOM 2448 C C . SER B 1 18 ? 9.289 -3.156 -4.723 1 97 18 SER B C 1
ATOM 2450 O O . SER B 1 18 ? 9.602 -2.377 -3.822 1 97 18 SER B O 1
ATOM 2452 N N . TYR B 1 19 ? 8.039 -3.582 -4.961 1 97.38 19 TYR B N 1
ATOM 2453 C CA . TYR B 1 19 ? 6.918 -3.205 -4.105 1 97.38 19 TYR B CA 1
ATOM 2454 C C . TYR B 1 19 ? 6.777 -4.168 -2.936 1 97.38 19 TYR B C 1
ATOM 2456 O O . TYR B 1 19 ? 5.961 -3.943 -2.035 1 97.38 19 TYR B O 1
ATOM 2464 N N . THR B 1 20 ? 7.574 -5.199 -2.906 1 95.75 20 THR B N 1
ATOM 2465 C CA . THR B 1 20 ? 7.305 -6.262 -1.942 1 95.75 20 THR B CA 1
ATOM 2466 C C . THR B 1 20 ? 8.492 -6.461 -1.008 1 95.75 20 THR B C 1
ATOM 2468 O O . THR B 1 20 ? 8.648 -7.527 -0.41 1 95.75 20 THR B O 1
ATOM 2471 N N . MET B 1 21 ? 9.328 -5.57 -0.932 1 96.5 21 MET B N 1
ATOM 2472 C CA . MET B 1 21 ? 10.477 -5.629 -0.029 1 96.5 21 MET B CA 1
ATOM 2473 C C . MET B 1 21 ? 10.484 -4.438 0.921 1 96.5 21 MET B C 1
ATOM 2475 O O . MET B 1 21 ? 10 -3.357 0.573 1 96.5 21 MET B O 1
ATOM 2479 N N . GLY B 1 22 ? 10.945 -4.699 2.117 1 97.5 22 GLY B N 1
ATOM 2480 C CA . GLY B 1 22 ? 11.273 -3.578 2.984 1 97.5 22 GLY B CA 1
ATOM 2481 C C . GLY B 1 22 ? 12.562 -2.887 2.598 1 97.5 22 GLY B C 1
ATOM 2482 O O . GLY B 1 22 ? 13.633 -3.508 2.594 1 97.5 22 GLY B O 1
ATOM 2483 N N . TYR B 1 23 ? 12.445 -1.679 2.24 1 97.75 23 TYR B N 1
ATOM 2484 C CA . TYR B 1 23 ? 13.633 -0.938 1.839 1 97.75 23 TYR B CA 1
ATOM 2485 C C . TYR B 1 23 ? 14.602 -0.777 3.01 1 97.75 23 TYR B C 1
ATOM 2487 O O . TYR B 1 23 ? 14.211 -0.303 4.082 1 97.75 23 TYR B O 1
ATOM 2495 N N . GLY B 1 24 ? 15.836 -1.143 2.809 1 95.88 24 GLY B N 1
ATOM 2496 C CA . GLY B 1 24 ? 16.828 -1.22 3.863 1 95.88 24 GLY B CA 1
ATOM 2497 C C . GLY B 1 24 ? 17.141 0.125 4.496 1 95.88 24 GLY B C 1
ATOM 2498 O O . GLY B 1 24 ? 17.406 0.205 5.695 1 95.88 24 GLY B O 1
ATOM 2499 N N . GLY B 1 25 ? 17.141 1.165 3.695 1 94.94 25 GLY B N 1
ATOM 2500 C CA . GLY B 1 25 ? 17.391 2.494 4.23 1 94.94 25 GLY B CA 1
ATOM 2501 C C . GLY B 1 25 ? 16.391 2.902 5.301 1 94.94 25 GLY B C 1
ATOM 2502 O O . GLY B 1 25 ? 16.797 3.35 6.383 1 94.94 25 GLY B O 1
ATOM 2503 N N . GLY B 1 26 ? 15.117 2.699 5.043 1 95.44 26 GLY B N 1
ATOM 2504 C CA . GLY B 1 26 ? 14.07 2.99 6.008 1 95.44 26 GLY B CA 1
ATOM 2505 C C . GLY B 1 26 ? 14.023 1.993 7.152 1 95.44 26 GLY B C 1
ATOM 2506 O O . GLY B 1 26 ? 13.406 2.256 8.188 1 95.44 26 GLY B O 1
ATOM 2507 N N . GLY B 1 27 ? 14.656 0.848 6.906 1 94.88 27 GLY B N 1
ATOM 2508 C CA . GLY B 1 27 ? 14.656 -0.212 7.902 1 94.88 27 GLY B CA 1
ATOM 2509 C C . GLY B 1 27 ? 13.492 -1.174 7.75 1 94.88 27 GLY B C 1
ATOM 2510 O O . GLY B 1 27 ? 12.492 -0.852 7.102 1 94.88 27 GLY B O 1
ATOM 2511 N N . PHE B 1 28 ? 13.703 -2.387 8.242 1 96.38 28 PHE B N 1
ATOM 2512 C CA . PHE B 1 28 ? 12.641 -3.371 8.375 1 96.38 28 PHE B CA 1
ATOM 2513 C C . PHE B 1 28 ? 12.812 -4.184 9.656 1 96.38 28 PHE B C 1
ATOM 2515 O O . PHE B 1 28 ? 13.867 -4.137 10.289 1 96.38 28 PHE B O 1
ATOM 2522 N N . ALA B 1 29 ? 11.789 -4.797 10.078 1 97.75 29 ALA B N 1
ATOM 2523 C CA . ALA B 1 29 ? 11.781 -5.648 11.266 1 97.75 29 ALA B CA 1
ATOM 2524 C C . ALA B 1 29 ? 11.203 -7.023 10.953 1 97.75 29 ALA B C 1
ATOM 2526 O O . ALA B 1 29 ? 10.289 -7.145 10.125 1 97.75 29 ALA B O 1
ATOM 2527 N N . ILE B 1 30 ? 11.727 -8.062 11.555 1 97.56 30 ILE B N 1
ATOM 2528 C CA . ILE B 1 30 ? 11.18 -9.406 11.398 1 97.56 30 ILE B CA 1
ATOM 2529 C C . ILE B 1 30 ? 10.898 -10.016 12.766 1 97.56 30 ILE B C 1
ATOM 2531 O O . ILE B 1 30 ? 11.578 -9.703 13.742 1 97.56 30 ILE B O 1
ATOM 2535 N N . SER B 1 31 ? 9.906 -10.773 12.898 1 97.81 31 SER B N 1
ATOM 2536 C CA . SER B 1 31 ? 9.586 -11.469 14.141 1 97.81 31 SER B CA 1
ATOM 2537 C C . SER B 1 31 ? 10.586 -12.586 14.43 1 97.81 31 SER B C 1
ATOM 2539 O O . SER B 1 31 ? 11.305 -13.023 13.531 1 97.81 31 SER B O 1
ATOM 2541 N N . TYR B 1 32 ? 10.625 -13.008 15.633 1 97.25 32 TYR B N 1
ATOM 2542 C CA . TYR B 1 32 ? 11.562 -14.047 16.047 1 97.25 32 TYR B CA 1
ATOM 2543 C C . TYR B 1 32 ? 11.312 -15.336 15.273 1 97.25 32 TYR B C 1
ATOM 2545 O O . TYR B 1 32 ? 12.25 -15.953 14.758 1 97.25 32 TYR B O 1
ATOM 2553 N N . PRO B 1 33 ? 10.062 -15.797 15.141 1 96.19 33 PRO B N 1
ATOM 2554 C CA . PRO B 1 33 ? 9.867 -17.031 14.383 1 96.19 33 PRO B CA 1
ATOM 2555 C C . PRO B 1 33 ? 10.367 -16.922 12.945 1 96.19 33 PRO B C 1
ATOM 2557 O O . PRO B 1 33 ? 10.898 -17.891 12.391 1 96.19 33 PRO B O 1
ATOM 2560 N N . LEU B 1 34 ? 10.188 -15.75 12.328 1 97.44 34 LEU B N 1
ATOM 2561 C CA . LEU B 1 34 ? 10.688 -15.57 10.969 1 97.44 34 LEU B CA 1
ATOM 2562 C C . LEU B 1 34 ? 12.211 -15.586 10.945 1 97.44 34 LEU B C 1
ATOM 2564 O O . LEU B 1 34 ? 12.82 -16.156 10.031 1 97.44 34 LEU B O 1
ATOM 2568 N N . ALA B 1 35 ? 12.812 -14.938 11.938 1 97.12 35 ALA B N 1
ATOM 2569 C CA . ALA B 1 35 ? 14.266 -14.93 12.039 1 97.12 35 ALA B CA 1
ATOM 2570 C C . ALA B 1 35 ? 14.82 -16.344 12.141 1 97.12 35 ALA B C 1
ATOM 2572 O O . ALA B 1 35 ? 15.828 -16.672 11.516 1 97.12 35 ALA B O 1
ATOM 2573 N N . ALA B 1 36 ? 14.141 -17.125 12.867 1 95.38 36 ALA B N 1
ATOM 2574 C CA . ALA B 1 36 ? 14.555 -18.516 13.047 1 95.38 36 ALA B CA 1
ATOM 2575 C C . ALA B 1 36 ? 14.516 -19.281 11.727 1 95.38 36 ALA B C 1
ATOM 2577 O O . ALA B 1 36 ? 15.406 -20.078 11.43 1 95.38 36 ALA B O 1
ATOM 2578 N N . GLU B 1 37 ? 13.5 -19.078 10.953 1 94.5 37 GLU B N 1
ATOM 2579 C CA . GLU B 1 37 ? 13.398 -19.719 9.648 1 94.5 37 GLU B CA 1
ATOM 2580 C C . GLU B 1 37 ? 14.438 -19.156 8.68 1 94.5 37 GLU B C 1
ATOM 2582 O O . GLU B 1 37 ? 15.039 -19.906 7.906 1 94.5 37 GLU B O 1
ATOM 2587 N N . LEU B 1 38 ? 14.641 -17.891 8.773 1 95.44 38 LEU B N 1
ATOM 2588 C CA . LEU B 1 38 ? 15.531 -17.188 7.848 1 95.44 38 LEU B CA 1
ATOM 2589 C C . LEU B 1 38 ? 16.969 -17.656 8.023 1 95.44 38 LEU B C 1
ATOM 2591 O O . LEU B 1 38 ? 17.688 -17.859 7.043 1 95.44 38 LEU B O 1
ATOM 2595 N N . VAL B 1 39 ? 17.422 -17.797 9.211 1 94.06 39 VAL B N 1
ATOM 2596 C CA . VAL B 1 39 ? 18.812 -18.125 9.484 1 94.06 39 VAL B CA 1
ATOM 2597 C C . VAL B 1 39 ? 19.172 -19.469 8.852 1 94.06 39 VAL B C 1
ATOM 2599 O O . VAL B 1 39 ? 20.297 -19.688 8.422 1 94.06 39 VAL B O 1
ATOM 2602 N N . ARG B 1 40 ? 18.203 -20.344 8.688 1 92.56 40 ARG B N 1
ATOM 2603 C CA . ARG B 1 40 ? 18.453 -21.688 8.156 1 92.56 40 ARG B CA 1
ATOM 2604 C C . ARG B 1 40 ? 18.719 -21.641 6.656 1 92.56 40 ARG B C 1
ATOM 2606 O O . ARG B 1 40 ? 19.469 -22.469 6.129 1 92.56 40 ARG B O 1
ATOM 2613 N N . VAL B 1 41 ? 18.141 -20.641 6.016 1 93.06 41 VAL B N 1
ATOM 2614 C CA . VAL B 1 41 ? 18.234 -20.641 4.562 1 93.06 41 VAL B CA 1
ATOM 2615 C C . VAL B 1 41 ? 19.109 -19.469 4.109 1 93.06 41 VAL B C 1
ATOM 2617 O O . VAL B 1 41 ? 19.453 -19.359 2.928 1 93.06 41 VAL B O 1
ATOM 2620 N N . LEU B 1 42 ? 19.594 -18.641 4.992 1 93.81 42 LEU B N 1
ATOM 2621 C CA . LEU B 1 42 ? 20.125 -17.312 4.684 1 93.81 42 LEU B CA 1
ATOM 2622 C C . LEU B 1 42 ? 21.344 -17.422 3.783 1 93.81 42 LEU B C 1
ATOM 2624 O O . LEU B 1 42 ? 21.422 -16.734 2.758 1 93.81 42 LEU B O 1
ATOM 2628 N N . ASP B 1 43 ? 22.312 -18.266 4.074 1 92.94 43 ASP B N 1
ATOM 2629 C CA . ASP B 1 43 ? 23.562 -18.344 3.311 1 92.94 43 ASP B CA 1
ATOM 2630 C C . ASP B 1 43 ? 23.297 -18.766 1.865 1 92.94 43 ASP B C 1
ATOM 2632 O O . ASP B 1 43 ? 23.75 -18.094 0.929 1 92.94 43 ASP B O 1
ATOM 2636 N N . GLY B 1 44 ? 22.547 -19.859 1.704 1 94.44 44 GLY B N 1
ATOM 2637 C CA . GLY B 1 44 ? 22.188 -20.297 0.361 1 94.44 44 GLY B CA 1
ATOM 2638 C C . GLY B 1 44 ? 21.328 -19.281 -0.38 1 94.44 44 GLY B C 1
ATOM 2639 O O . GLY B 1 44 ? 21.516 -19.062 -1.578 1 94.44 44 GLY B O 1
ATOM 2640 N N . CYS B 1 45 ? 20.5 -18.703 0.339 1 95.38 45 CYS B N 1
ATOM 2641 C CA . CYS B 1 45 ? 19.562 -17.75 -0.247 1 95.38 45 CYS B CA 1
ATOM 2642 C C . CYS B 1 45 ? 20.266 -16.516 -0.759 1 95.38 45 CYS B C 1
ATOM 2644 O O . CYS B 1 45 ? 20.031 -16.078 -1.889 1 95.38 45 CYS B O 1
ATOM 2646 N N . ILE B 1 46 ? 21.141 -15.938 0.052 1 94 46 ILE B N 1
ATOM 2647 C CA . ILE B 1 46 ? 21.844 -14.719 -0.342 1 94 46 ILE B CA 1
ATOM 2648 C C . ILE B 1 46 ? 22.703 -15 -1.566 1 94 46 ILE B C 1
ATOM 2650 O O . ILE B 1 46 ? 22.859 -14.141 -2.438 1 94 46 ILE B O 1
ATOM 2654 N N . ASN B 1 47 ? 23.203 -16.172 -1.667 1 94.38 47 ASN B N 1
ATOM 2655 C CA . ASN B 1 47 ? 23.984 -16.562 -2.838 1 94.38 47 ASN B CA 1
ATOM 2656 C C . ASN B 1 47 ? 23.109 -16.656 -4.086 1 94.38 47 ASN B C 1
ATOM 2658 O O . ASN B 1 47 ? 23.516 -16.219 -5.164 1 94.38 47 ASN B O 1
ATOM 2662 N N . ARG B 1 48 ? 21.922 -17.188 -3.947 1 94.81 48 ARG B N 1
ATOM 2663 C CA . ARG B 1 48 ? 21.016 -17.359 -5.078 1 94.81 48 ARG B CA 1
ATOM 2664 C C . ARG B 1 48 ? 20.547 -16 -5.598 1 94.81 48 ARG B C 1
ATOM 2666 O O . ARG B 1 48 ? 20.266 -15.852 -6.789 1 94.81 48 ARG B O 1
ATOM 2673 N N . TYR B 1 49 ? 20.531 -15.039 -4.707 1 96.25 49 TYR B N 1
ATOM 2674 C CA . TYR B 1 49 ? 20.078 -13.703 -5.094 1 96.25 49 TYR B CA 1
ATOM 2675 C C . TYR B 1 49 ? 21.25 -12.727 -5.113 1 96.25 49 TYR B C 1
ATOM 2677 O O . TYR B 1 49 ? 21.062 -11.531 -4.852 1 96.25 49 TYR B O 1
ATOM 2685 N N . ALA B 1 50 ? 22.391 -13.141 -5.395 1 94.56 50 ALA B N 1
ATOM 2686 C CA . ALA B 1 50 ? 23.609 -12.352 -5.336 1 94.56 50 ALA B CA 1
ATOM 2687 C C . ALA B 1 50 ? 23.562 -11.188 -6.324 1 94.56 50 ALA B C 1
ATOM 2689 O O . ALA B 1 50 ? 24.156 -10.141 -6.09 1 94.56 50 ALA B O 1
ATOM 2690 N N . SER B 1 51 ? 22.812 -11.297 -7.395 1 93.56 51 SER B N 1
ATOM 2691 C CA . SER B 1 51 ? 22.75 -10.266 -8.43 1 93.56 51 SER B CA 1
ATOM 2692 C C . SER B 1 51 ? 21.797 -9.148 -8.039 1 93.56 51 SER B C 1
ATOM 2694 O O . SER B 1 51 ? 21.781 -8.094 -8.68 1 93.56 51 SER B O 1
ATOM 2696 N N . PHE B 1 52 ? 21 -9.391 -7.031 1 93.5 52 PHE B N 1
ATOM 2697 C CA . PHE B 1 52 ? 20.031 -8.383 -6.617 1 93.5 52 PHE B CA 1
ATOM 2698 C C . PHE B 1 52 ? 20.734 -7.199 -5.961 1 93.5 52 PHE B C 1
ATOM 2700 O O . PHE B 1 52 ? 21.797 -7.359 -5.355 1 93.5 52 PHE B O 1
ATOM 2707 N N . TYR B 1 53 ? 20.062 -6.062 -6.125 1 88.19 53 TYR B N 1
ATOM 2708 C CA . TYR B 1 53 ? 20.641 -4.82 -5.629 1 88.19 53 TYR B CA 1
ATOM 2709 C C . TYR B 1 53 ? 20.438 -4.684 -4.125 1 88.19 53 TYR B C 1
ATOM 2711 O O . TYR B 1 53 ? 19.297 -4.688 -3.65 1 88.19 53 TYR B O 1
ATOM 2719 N N . GLY B 1 54 ? 21.531 -4.684 -3.357 1 87.75 54 GLY B N 1
ATOM 2720 C CA . GLY B 1 54 ? 21.469 -4.387 -1.935 1 87.75 54 GLY B CA 1
ATOM 2721 C C . GLY B 1 54 ? 21.062 -5.582 -1.096 1 87.75 54 GLY B C 1
ATOM 2722 O O . GLY B 1 54 ? 20.531 -6.566 -1.623 1 87.75 54 GLY B O 1
ATOM 2723 N N . SER B 1 55 ? 21.234 -5.477 0.159 1 88.06 55 SER B N 1
ATOM 2724 C CA . SER B 1 55 ? 20.891 -6.543 1.097 1 88.06 55 SER B CA 1
ATOM 2725 C C . SER B 1 55 ? 19.391 -6.664 1.267 1 88.06 55 SER B C 1
ATOM 2727 O O . SER B 1 55 ? 18.875 -7.754 1.521 1 88.06 55 SER B O 1
ATOM 2729 N N . ASP B 1 56 ? 18.672 -5.566 1.092 1 94.06 56 ASP B N 1
ATOM 2730 C CA . ASP B 1 56 ? 17.219 -5.594 1.279 1 94.06 56 ASP B CA 1
ATOM 2731 C C . ASP B 1 56 ? 16.547 -6.395 0.173 1 94.06 56 ASP B C 1
ATOM 2733 O O . ASP B 1 56 ? 15.609 -7.16 0.438 1 94.06 56 ASP B O 1
ATOM 2737 N N . GLN B 1 57 ? 17.031 -6.25 -1.059 1 95.88 57 GLN B N 1
ATOM 2738 C CA . GLN B 1 57 ? 16.453 -7.066 -2.125 1 95.88 57 GLN B CA 1
ATOM 2739 C C . GLN B 1 57 ? 16.766 -8.547 -1.913 1 95.88 57 GLN B C 1
ATOM 2741 O O . GLN B 1 57 ? 15.938 -9.406 -2.203 1 95.88 57 GLN B O 1
ATOM 2746 N N . LYS B 1 58 ? 18 -8.828 -1.477 1 96.38 58 LYS B N 1
ATOM 2747 C CA . LYS B 1 58 ? 18.359 -10.211 -1.203 1 96.38 58 LYS B CA 1
ATOM 2748 C C . LYS B 1 58 ? 17.469 -10.812 -0.123 1 96.38 58 LYS B C 1
ATOM 2750 O O . LYS B 1 58 ? 16.969 -11.93 -0.279 1 96.38 58 LYS B O 1
ATOM 2755 N N . ILE B 1 59 ? 17.266 -10.039 0.934 1 96.69 59 ILE B N 1
ATOM 2756 C CA . ILE B 1 59 ? 16.391 -10.492 2.01 1 96.69 59 ILE B CA 1
ATOM 2757 C C . ILE B 1 59 ? 14.969 -10.656 1.483 1 96.69 59 ILE B C 1
ATOM 2759 O O . ILE B 1 59 ? 14.273 -11.609 1.845 1 96.69 59 ILE B O 1
ATOM 2763 N N . GLY B 1 60 ? 14.57 -9.695 0.604 1 96.75 60 GLY B N 1
ATOM 2764 C CA . GLY B 1 60 ? 13.273 -9.836 -0.043 1 96.75 60 GLY B CA 1
ATOM 2765 C C . GLY B 1 60 ? 13.133 -11.133 -0.819 1 96.75 60 GLY B C 1
ATOM 2766 O O . GLY B 1 60 ? 12.07 -11.758 -0.807 1 96.75 60 GLY B O 1
ATOM 2767 N N . GLY B 1 61 ? 14.156 -11.461 -1.533 1 97.19 61 GLY B N 1
ATOM 2768 C CA . GLY B 1 61 ? 14.18 -12.75 -2.215 1 97.19 61 GLY B CA 1
ATOM 2769 C C . GLY B 1 61 ? 14.016 -13.93 -1.272 1 97.19 61 GLY B C 1
ATOM 2770 O O . GLY B 1 61 ? 13.25 -14.852 -1.555 1 97.19 61 GLY B O 1
ATOM 2771 N N . CYS B 1 62 ? 14.711 -13.867 -0.16 1 97.31 62 CYS B N 1
ATOM 2772 C CA . CYS B 1 62 ? 14.625 -14.945 0.823 1 97.31 62 CYS B CA 1
ATOM 2773 C C . CYS B 1 62 ? 13.234 -15.023 1.428 1 97.31 62 CYS B C 1
ATOM 2775 O O . CYS B 1 62 ? 12.742 -16.109 1.728 1 97.31 62 CYS B O 1
ATOM 2777 N N . MET B 1 63 ? 12.57 -13.852 1.628 1 97.69 63 MET B N 1
ATOM 2778 C CA . MET B 1 63 ? 11.195 -13.844 2.105 1 97.69 63 MET B CA 1
ATOM 2779 C C . MET B 1 63 ? 10.273 -14.555 1.118 1 97.69 63 MET B C 1
ATOM 2781 O O . MET B 1 63 ? 9.328 -15.234 1.522 1 97.69 63 MET B O 1
ATOM 2785 N N . SER B 1 64 ? 10.578 -14.367 -0.177 1 97.31 64 SER B N 1
ATOM 2786 C CA . SER B 1 64 ? 9.789 -15.047 -1.2 1 97.31 64 SER B CA 1
ATOM 2787 C C . SER B 1 64 ? 9.961 -16.562 -1.122 1 97.31 64 SER B C 1
ATOM 2789 O O . SER B 1 64 ? 9.023 -17.312 -1.416 1 97.31 64 SER B O 1
ATOM 2791 N N . GLU B 1 65 ? 11.125 -17 -0.751 1 97.56 65 GLU B N 1
ATOM 2792 C CA . GLU B 1 65 ? 11.359 -18.438 -0.625 1 97.56 65 GLU B CA 1
ATOM 2793 C C . GLU B 1 65 ? 10.617 -19.016 0.574 1 97.56 65 GLU B C 1
ATOM 2795 O O . GLU B 1 65 ? 10.078 -20.125 0.5 1 97.56 65 GLU B O 1
ATOM 2800 N N . ILE B 1 66 ? 10.625 -18.281 1.651 1 97.25 66 ILE B N 1
ATOM 2801 C CA . ILE B 1 66 ? 9.953 -18.734 2.867 1 97.25 66 ILE B CA 1
ATOM 2802 C C . ILE B 1 66 ? 8.438 -18.594 2.705 1 97.25 66 ILE B C 1
ATOM 2804 O O . ILE B 1 66 ? 7.672 -19.359 3.279 1 97.25 66 ILE B O 1
ATOM 2808 N N . GLY B 1 67 ? 8.023 -17.609 1.938 1 97.56 67 GLY B N 1
ATOM 2809 C CA . GLY B 1 67 ? 6.609 -17.422 1.664 1 97.56 67 GLY B CA 1
ATOM 2810 C C . GLY B 1 67 ? 5.961 -16.391 2.582 1 97.56 67 GLY B C 1
ATOM 2811 O O . GLY B 1 67 ? 4.777 -16.516 2.906 1 97.56 67 GLY B O 1
ATOM 2812 N N . VAL B 1 68 ? 6.723 -15.453 3.084 1 97.75 68 VAL B N 1
ATOM 2813 C CA . VAL B 1 68 ? 6.203 -14.43 3.98 1 97.75 68 VAL B CA 1
ATOM 2814 C C . VAL B 1 68 ? 6.215 -13.07 3.279 1 97.75 68 VAL B C 1
ATOM 2816 O O . VAL B 1 68 ? 7.281 -12.539 2.961 1 97.75 68 VAL B O 1
ATOM 2819 N N . PRO B 1 69 ? 5.027 -12.516 3.014 1 97.38 69 PRO B N 1
ATOM 2820 C CA . PRO B 1 69 ? 4.977 -11.203 2.363 1 97.38 69 PRO B CA 1
ATOM 2821 C C . PRO B 1 69 ? 5.32 -10.062 3.316 1 97.38 69 PRO B C 1
ATOM 2823 O O . PRO B 1 69 ? 5.309 -10.242 4.535 1 97.38 69 PRO B O 1
ATOM 2826 N N . ILE B 1 70 ? 5.641 -8.906 2.785 1 97.06 70 ILE B N 1
ATOM 2827 C CA . ILE B 1 70 ? 5.926 -7.723 3.588 1 97.06 70 ILE B CA 1
ATOM 2828 C C . ILE B 1 70 ? 4.637 -7.195 4.203 1 97.06 70 ILE B C 1
ATOM 2830 O O . ILE B 1 70 ? 3.588 -7.184 3.553 1 97.06 70 ILE B O 1
ATOM 2834 N N . THR B 1 71 ? 4.645 -6.938 5.438 1 96.56 71 THR B N 1
ATOM 2835 C CA . THR B 1 71 ? 3.639 -6.117 6.105 1 96.56 71 THR B CA 1
ATOM 2836 C C . THR B 1 71 ? 4.051 -4.645 6.102 1 96.56 71 THR B C 1
ATOM 2838 O O . THR B 1 71 ? 5.008 -4.266 6.777 1 96.56 71 THR B O 1
ATOM 2841 N N . ARG B 1 72 ? 3.328 -3.889 5.426 1 95.44 72 ARG B N 1
ATOM 2842 C CA . ARG B 1 72 ? 3.721 -2.498 5.234 1 95.44 72 ARG B CA 1
ATOM 2843 C C . ARG B 1 72 ? 3.367 -1.655 6.457 1 95.44 72 ARG B C 1
ATOM 2845 O O . ARG B 1 72 ? 2.238 -1.708 6.945 1 95.44 72 ARG B O 1
ATOM 2852 N N . GLU B 1 73 ? 4.32 -0.989 6.945 1 96.25 73 GLU B N 1
ATOM 2853 C CA . GLU B 1 73 ? 4.164 -0.01 8.016 1 96.25 73 GLU B CA 1
ATOM 2854 C C . GLU B 1 73 ? 4.555 1.389 7.547 1 96.25 73 GLU B C 1
ATOM 2856 O O . GLU B 1 73 ? 5.719 1.641 7.234 1 96.25 73 GLU B O 1
ATOM 2861 N N . LEU B 1 74 ? 3.633 2.334 7.645 1 96.06 74 LEU B N 1
ATOM 2862 C CA . LEU B 1 74 ? 3.754 3.639 7.004 1 96.06 74 LEU B CA 1
ATOM 2863 C C . LEU B 1 74 ? 4.75 4.52 7.746 1 96.06 74 LEU B C 1
ATOM 2865 O O . LEU B 1 74 ? 5.164 5.562 7.238 1 96.06 74 LEU B O 1
ATOM 2869 N N . GLY B 1 75 ? 5.184 4.105 8.883 1 97.12 75 GLY B N 1
ATOM 2870 C CA . GLY B 1 75 ? 6.105 4.895 9.688 1 97.12 75 GLY B CA 1
ATOM 2871 C C . GLY B 1 75 ? 7.555 4.695 9.289 1 97.12 75 GLY B C 1
ATOM 2872 O O . GLY B 1 75 ? 8.438 5.418 9.766 1 97.12 75 GLY B O 1
ATOM 2873 N N . PHE B 1 76 ? 7.848 3.621 8.484 1 98.12 76 PHE B N 1
ATOM 2874 C CA . PHE B 1 76 ? 9.164 3.439 7.883 1 98.12 76 PHE B CA 1
ATOM 2875 C C . PHE B 1 76 ? 9.305 4.281 6.621 1 98.12 76 PHE B C 1
ATOM 2877 O O . PHE B 1 76 ? 8.586 4.07 5.645 1 98.12 76 PHE B O 1
ATOM 2884 N N . HIS B 1 77 ? 10.266 5.211 6.641 1 98.44 77 HIS B N 1
ATOM 2885 C CA . HIS B 1 77 ? 10.406 6.074 5.477 1 98.44 77 HIS B CA 1
ATOM 2886 C C . HIS B 1 77 ? 11.766 5.883 4.812 1 98.44 77 HIS B C 1
ATOM 2888 O O . HIS B 1 77 ? 12.797 6.254 5.379 1 98.44 77 HIS B O 1
ATOM 2894 N N . GLN B 1 78 ? 11.711 5.238 3.658 1 98.12 78 GLN B N 1
ATOM 2895 C CA . GLN B 1 78 ? 12.898 5.289 2.814 1 98.12 78 GLN B CA 1
ATOM 2896 C C . GLN B 1 78 ? 13.219 6.719 2.391 1 98.12 78 GLN B C 1
ATOM 2898 O O . GLN B 1 78 ? 14.383 7.094 2.264 1 98.12 78 GLN B O 1
ATOM 2903 N N . LEU B 1 79 ? 12.148 7.473 2.203 1 98.12 79 LEU B N 1
ATOM 2904 C CA . LEU B 1 79 ? 12.172 8.898 1.903 1 98.12 79 LEU B CA 1
ATOM 2905 C C . LEU B 1 79 ? 12.898 9.172 0.591 1 98.12 79 LEU B C 1
ATOM 2907 O O . LEU B 1 79 ? 13.812 10 0.542 1 98.12 79 LEU B O 1
ATOM 2911 N N . ASP B 1 80 ? 12.539 8.398 -0.421 1 98.31 80 ASP B N 1
ATOM 2912 C CA . ASP B 1 80 ? 13.031 8.625 -1.775 1 98.31 80 ASP B CA 1
ATOM 2913 C C . ASP B 1 80 ? 12.375 9.844 -2.406 1 98.31 80 ASP B C 1
ATOM 2915 O O . ASP B 1 80 ? 11.555 9.719 -3.318 1 98.31 80 ASP B O 1
ATOM 2919 N N . ILE B 1 81 ? 12.75 10.953 -1.939 1 98.38 81 ILE B N 1
ATOM 2920 C CA . ILE B 1 81 ? 12.297 12.234 -2.475 1 98.38 81 ILE B CA 1
ATOM 2921 C C . ILE B 1 81 ? 13.469 13.203 -2.562 1 98.38 81 ILE B C 1
ATOM 2923 O O . ILE B 1 81 ? 14.523 12.969 -1.972 1 98.38 81 ILE B O 1
ATOM 2927 N N . ARG B 1 82 ? 13.297 14.172 -3.391 1 97.81 82 ARG B N 1
ATOM 2928 C CA . ARG B 1 82 ? 14.227 15.289 -3.516 1 97.81 82 ARG B CA 1
ATOM 2929 C C . ARG B 1 82 ? 13.57 16.609 -3.104 1 97.81 82 ARG B C 1
ATOM 2931 O O . ARG B 1 82 ? 12.352 16.75 -3.217 1 97.81 82 ARG B O 1
ATOM 2938 N N . GLY B 1 83 ? 14.414 17.516 -2.625 1 97.81 83 GLY B N 1
ATOM 2939 C CA . GLY B 1 83 ? 13.891 18.844 -2.301 1 97.81 83 GLY B CA 1
ATOM 2940 C C . GLY B 1 83 ? 13.453 18.969 -0.853 1 97.81 83 GLY B C 1
ATOM 2941 O O . GLY B 1 83 ? 14.219 18.641 0.059 1 97.81 83 GLY B O 1
ATOM 2942 N N . ASN B 1 84 ? 12.32 19.562 -0.653 1 98.06 84 ASN B N 1
ATOM 2943 C CA . ASN B 1 84 ? 11.844 19.875 0.69 1 98.06 84 ASN B CA 1
ATOM 2944 C C . ASN B 1 84 ? 10.852 18.828 1.196 1 98.06 84 ASN B C 1
ATOM 2946 O O . ASN B 1 84 ? 9.75 18.703 0.663 1 98.06 84 ASN B O 1
ATOM 2950 N N . PRO B 1 85 ? 11.18 18.125 2.285 1 98.31 85 PRO B N 1
ATOM 2951 C CA . PRO B 1 85 ? 10.289 17.078 2.785 1 98.31 85 PRO B CA 1
ATOM 2952 C C . PRO B 1 85 ? 9.086 17.641 3.547 1 98.31 85 PRO B C 1
ATOM 2954 O O . PRO B 1 85 ? 8.273 16.875 4.07 1 98.31 85 PRO B O 1
ATOM 2957 N N . TYR B 1 86 ? 8.883 18.938 3.533 1 98.38 86 TYR B N 1
ATOM 2958 C CA . TYR B 1 86 ? 7.898 19.641 4.348 1 98.38 86 TYR B CA 1
ATOM 2959 C C . TYR B 1 86 ? 6.504 19.062 4.137 1 98.38 86 TYR B C 1
ATOM 2961 O O . TYR B 1 86 ? 5.824 18.703 5.098 1 98.38 86 TYR B O 1
ATOM 2969 N N . GLY B 1 87 ? 6.094 18.953 2.918 1 98.5 87 GLY B N 1
ATOM 2970 C CA . GLY B 1 87 ? 4.742 18.5 2.631 1 98.5 87 GLY B CA 1
ATOM 2971 C C . GLY B 1 87 ? 4.453 17.109 3.158 1 98.5 87 GLY B C 1
ATOM 2972 O O . GLY B 1 87 ? 3.373 16.859 3.693 1 98.5 87 GLY B O 1
ATOM 2973 N N . LEU B 1 88 ? 5.391 16.234 3.02 1 98.5 88 LEU B N 1
ATOM 2974 C CA . LEU B 1 88 ? 5.23 14.852 3.467 1 98.5 88 LEU B CA 1
ATOM 2975 C C . LEU B 1 88 ? 5.172 14.773 4.988 1 98.5 88 LEU B C 1
ATOM 2977 O O . LEU B 1 88 ? 4.309 14.094 5.547 1 98.5 88 LEU B O 1
ATOM 2981 N N . LEU B 1 89 ? 6.016 15.516 5.648 1 98.69 89 LEU B N 1
ATOM 2982 C CA . LEU B 1 89 ? 6.102 15.461 7.102 1 98.69 89 LEU B CA 1
ATOM 2983 C C . LEU B 1 89 ? 4.949 16.234 7.742 1 98.69 89 LEU B C 1
ATOM 2985 O O . LEU B 1 89 ? 4.484 15.867 8.828 1 98.69 89 LEU B O 1
ATOM 2989 N N . ALA B 1 90 ? 4.457 17.25 7.035 1 98.75 90 ALA B N 1
ATOM 2990 C CA . ALA B 1 90 ? 3.342 18.047 7.543 1 98.75 90 ALA B CA 1
ATOM 2991 C C . ALA B 1 90 ? 2.037 17.25 7.492 1 98.75 90 ALA B C 1
ATOM 2993 O O . ALA B 1 90 ? 1.085 17.562 8.211 1 98.75 90 ALA B O 1
ATOM 2994 N N . ALA B 1 91 ? 1.985 16.312 6.625 1 98.5 91 ALA B N 1
ATOM 2995 C CA . ALA B 1 91 ? 0.812 15.461 6.469 1 98.5 91 ALA B CA 1
ATOM 2996 C C . ALA B 1 91 ? 1.188 13.984 6.598 1 98.5 91 ALA B C 1
ATOM 2998 O O . ALA B 1 91 ? 0.801 13.164 5.758 1 98.5 91 ALA B O 1
ATOM 2999 N N . HIS B 1 92 ? 1.972 13.719 7.621 1 98 92 HIS B N 1
ATOM 3000 C CA . HIS B 1 92 ? 2.438 12.367 7.891 1 98 92 HIS B CA 1
ATOM 3001 C C . HIS B 1 92 ? 1.267 11.398 8.031 1 98 92 HIS B C 1
ATOM 3003 O O . HIS B 1 92 ? 0.245 11.742 8.633 1 98 92 HIS B O 1
ATOM 3009 N N . PRO B 1 93 ? 1.422 10.203 7.465 1 95.62 93 PRO B N 1
ATOM 3010 C CA . PRO B 1 93 ? 0.326 9.234 7.586 1 95.62 93 PRO B CA 1
ATOM 3011 C C . PRO B 1 93 ? 0.047 8.844 9.031 1 95.62 93 PRO B C 1
ATOM 3013 O O . PRO B 1 93 ? 0.867 9.102 9.922 1 95.62 93 PRO B O 1
ATOM 3016 N N . LEU B 1 94 ? -1.123 8.312 9.211 1 96.12 94 LEU B N 1
ATOM 3017 C CA . LEU B 1 94 ? -1.533 7.871 10.539 1 96.12 94 LEU B CA 1
ATOM 3018 C C . LEU B 1 94 ? -0.766 6.621 10.953 1 96.12 94 LEU B C 1
ATOM 3020 O O . LEU B 1 94 ? -1.307 5.512 10.914 1 96.12 94 LEU B O 1
ATOM 3024 N N . ALA B 1 95 ? 0.401 6.73 11.445 1 96.25 95 ALA B N 1
ATOM 3025 C CA . ALA B 1 95 ? 1.332 5.695 11.891 1 96.25 95 ALA B CA 1
ATOM 3026 C C . ALA B 1 95 ? 2.439 6.289 12.758 1 96.25 95 ALA B C 1
ATOM 3028 O O . ALA B 1 95 ? 2.736 7.48 12.664 1 96.25 95 ALA B O 1
ATOM 3029 N N . PRO B 1 96 ? 2.963 5.465 13.641 1 96.12 96 PRO B N 1
ATOM 3030 C CA . PRO B 1 96 ? 4.098 5.992 14.398 1 96.12 96 PRO B CA 1
ATOM 3031 C C . PRO B 1 96 ? 5.316 6.273 13.531 1 96.12 96 PRO B C 1
ATOM 3033 O O . PRO B 1 96 ? 5.59 5.523 12.586 1 96.12 96 PRO B O 1
ATOM 3036 N N . LEU B 1 97 ? 5.961 7.359 13.812 1 97.44 97 LEU B N 1
ATOM 3037 C CA . LEU B 1 97 ? 7.227 7.613 13.125 1 97.44 97 LEU B CA 1
ATOM 3038 C C . LEU B 1 97 ? 8.289 6.605 13.555 1 97.44 97 LEU B C 1
ATOM 3040 O O . LEU B 1 97 ? 8.617 6.508 14.734 1 97.44 97 LEU B O 1
ATOM 3044 N N . VAL B 1 98 ? 8.812 5.855 12.602 1 97.12 98 VAL B N 1
ATOM 3045 C CA . VAL B 1 98 ? 9.773 4.816 12.945 1 97.12 98 VAL B CA 1
ATOM 3046 C C . VAL B 1 98 ? 11.164 5.211 12.445 1 97.12 98 VAL B C 1
ATOM 3048 O O . VAL B 1 98 ? 12.148 5.086 13.172 1 97.12 98 VAL B O 1
ATOM 3051 N N . SER B 1 99 ? 11.273 5.676 11.219 1 97.81 99 SER B N 1
ATOM 3052 C CA . SER B 1 99 ? 12.57 6 10.633 1 97.81 99 SER B CA 1
ATOM 3053 C C . SER B 1 99 ? 12.43 7.016 9.5 1 97.81 99 SER B C 1
ATOM 3055 O O . SER B 1 99 ? 11.375 7.105 8.867 1 97.81 99 SER B O 1
ATOM 3057 N N . LEU B 1 100 ? 13.352 7.812 9.359 1 98 100 LEU B N 1
ATOM 3058 C CA . LEU B 1 100 ? 13.555 8.703 8.219 1 98 100 LEU B CA 1
ATOM 3059 C C . LEU B 1 100 ? 14.93 8.492 7.602 1 98 100 LEU B C 1
ATOM 3061 O O . LEU B 1 100 ? 15.953 8.711 8.258 1 98 100 LEU B O 1
ATOM 3065 N N . HIS B 1 101 ? 14.859 8.031 6.41 1 97.94 101 HIS B N 1
ATOM 3066 C CA . HIS B 1 101 ? 16.109 7.836 5.688 1 97.94 101 HIS B CA 1
ATOM 3067 C C . HIS B 1 101 ? 16.359 8.961 4.688 1 97.94 101 HIS B C 1
ATOM 3069 O O . HIS B 1 101 ? 15.477 9.797 4.461 1 97.94 101 HIS B O 1
ATOM 3075 N N . HIS B 1 102 ? 17.594 9.141 4.188 1 97.5 102 HIS B N 1
ATOM 3076 C CA . HIS B 1 102 ? 18.031 10.039 3.123 1 97.5 102 HIS B CA 1
ATOM 3077 C C . HIS B 1 102 ? 17.891 11.5 3.547 1 97.5 102 HIS B C 1
ATOM 3079 O O . HIS B 1 102 ? 17.609 12.367 2.719 1 97.5 102 HIS B O 1
ATOM 3085 N N . LEU B 1 103 ? 17.984 11.734 4.816 1 97.44 103 LEU B N 1
ATOM 3086 C CA . LEU B 1 103 ? 17.859 13.102 5.305 1 97.44 103 LEU B CA 1
ATOM 3087 C C . LEU B 1 103 ? 19.016 13.969 4.805 1 97.44 103 LEU B C 1
ATOM 3089 O O . LEU B 1 103 ? 18.922 15.203 4.84 1 97.44 103 LEU B O 1
ATOM 3093 N N . ASP B 1 104 ? 20.062 13.344 4.355 1 96.38 104 ASP B N 1
ATOM 3094 C CA . ASP B 1 104 ? 21.188 14.062 3.775 1 96.38 104 ASP B CA 1
ATOM 3095 C C . ASP B 1 104 ? 20.891 14.5 2.344 1 96.38 104 ASP B C 1
ATOM 3097 O O . ASP B 1 104 ? 21.594 15.336 1.78 1 96.38 104 ASP B O 1
ATOM 3101 N N . TYR B 1 105 ? 19.812 14.039 1.775 1 95.94 105 TYR B N 1
ATOM 3102 C CA . TYR B 1 105 ? 19.484 14.328 0.383 1 95.94 105 TYR B CA 1
ATOM 3103 C C . TYR B 1 105 ? 18.328 15.32 0.285 1 95.94 105 TYR B C 1
ATOM 3105 O O . TYR B 1 105 ? 17.938 15.727 -0.813 1 95.94 105 TYR B O 1
ATOM 3113 N N . VAL B 1 106 ? 17.781 15.68 1.399 1 98 106 VAL B N 1
ATOM 3114 C CA . VAL B 1 106 ? 16.672 16.625 1.392 1 98 106 VAL B CA 1
ATOM 3115 C C . VAL B 1 106 ? 17.078 17.906 2.121 1 98 106 VAL B C 1
ATOM 3117 O O . VAL B 1 106 ? 18.109 17.953 2.785 1 98 106 VAL B O 1
ATOM 3120 N N . GLN B 1 107 ? 16.297 18.969 1.912 1 98.12 107 GLN B N 1
ATOM 3121 C CA . GLN B 1 107 ? 16.516 20.219 2.623 1 98.12 107 GLN B CA 1
ATOM 3122 C C . GLN B 1 107 ? 16.328 20.047 4.129 1 98.12 107 GLN B C 1
ATOM 3124 O O . GLN B 1 107 ? 15.688 19.094 4.566 1 98.12 107 GLN B O 1
ATOM 3129 N N . PRO B 1 108 ? 16.938 21.016 4.902 1 98.19 108 PRO B N 1
ATOM 3130 C CA . PRO B 1 108 ? 16.703 20.938 6.348 1 98.19 108 PRO B CA 1
ATOM 3131 C C . PRO B 1 108 ? 15.219 20.953 6.703 1 98.19 108 PRO B C 1
ATOM 3133 O O . PRO B 1 108 ? 14.43 21.641 6.055 1 98.19 108 PRO B O 1
ATOM 3136 N N . LEU B 1 109 ? 14.875 20.203 7.711 1 98.19 109 LEU B N 1
ATOM 3137 C CA . LEU B 1 109 ? 13.484 20.031 8.109 1 98.19 109 LEU B CA 1
ATOM 3138 C C . LEU B 1 109 ? 12.891 21.344 8.617 1 98.19 109 LEU B C 1
ATOM 3140 O O . LEU B 1 109 ? 11.688 21.578 8.508 1 98.19 109 LEU B O 1
ATOM 3144 N N . PHE B 1 110 ? 13.773 22.188 9.203 1 97.75 110 PHE B N 1
ATOM 3145 C CA . PHE B 1 110 ? 13.344 23.453 9.789 1 97.75 110 PHE B CA 1
ATOM 3146 C C . PHE B 1 110 ? 14.078 24.625 9.141 1 97.75 110 PHE B C 1
ATOM 3148 O O . PHE B 1 110 ? 15.281 24.547 8.867 1 97.75 110 PHE B O 1
ATOM 3155 N N . PRO B 1 111 ? 13.312 25.703 8.922 1 95.25 111 PRO B N 1
ATOM 3156 C CA . PRO B 1 111 ? 13.953 26.859 8.305 1 95.25 111 PRO B CA 1
ATOM 3157 C C . PRO B 1 111 ? 15.078 27.438 9.156 1 95.25 111 PRO B C 1
ATOM 3159 O O . PRO B 1 111 ? 14.969 27.453 10.391 1 95.25 111 PRO B O 1
ATOM 3162 N N . GLY B 1 112 ? 16.109 27.891 8.5 1 93.81 112 GLY B N 1
ATOM 3163 C CA . GLY B 1 112 ? 17.188 28.594 9.18 1 93.81 112 GLY B CA 1
ATOM 3164 C C . GLY B 1 112 ? 18.156 27.656 9.875 1 93.81 112 GLY B C 1
ATOM 3165 O O . GLY B 1 112 ? 18.953 28.078 10.711 1 93.81 112 GLY B O 1
ATOM 3166 N N . THR B 1 113 ? 18.016 26.406 9.648 1 96.25 113 THR B N 1
ATOM 3167 C CA . THR B 1 113 ? 18.906 25.422 10.258 1 96.25 113 THR B CA 1
ATOM 3168 C C . THR B 1 113 ? 19.656 24.625 9.18 1 96.25 113 THR B C 1
ATOM 3170 O O . THR B 1 113 ? 19.328 24.719 7.996 1 96.25 113 THR B O 1
ATOM 3173 N N . ASN B 1 114 ? 20.688 23.984 9.617 1 97.31 114 ASN B N 1
ATOM 3174 C CA . ASN B 1 114 ? 21.281 22.969 8.742 1 97.31 114 ASN B CA 1
ATOM 3175 C C . ASN B 1 114 ? 20.609 21.609 8.945 1 97.31 114 ASN B C 1
ATOM 3177 O O . ASN B 1 114 ? 19.734 21.469 9.797 1 97.31 114 ASN B O 1
ATOM 3181 N N . ARG B 1 115 ? 20.984 20.641 8.227 1 97.31 115 ARG B N 1
ATOM 3182 C CA . ARG B 1 115 ? 20.312 19.344 8.203 1 97.31 115 ARG B CA 1
ATOM 3183 C C . ARG B 1 115 ? 20.422 18.641 9.562 1 97.31 115 ARG B C 1
ATOM 3185 O O . ARG B 1 115 ? 19.422 18.156 10.094 1 97.31 115 ARG B O 1
ATOM 3192 N N . ILE B 1 116 ? 21.609 18.625 10.172 1 97.56 116 ILE B N 1
ATOM 3193 C CA . ILE B 1 116 ? 21.828 17.922 11.43 1 97.56 116 ILE B CA 1
ATOM 3194 C C . ILE B 1 116 ? 21.047 18.594 12.547 1 97.56 116 ILE B C 1
ATOM 3196 O O . ILE B 1 116 ? 20.344 17.922 13.312 1 97.56 116 ILE B O 1
ATOM 3200 N N . ASP B 1 117 ? 21.078 19.906 12.609 1 97.94 117 ASP B N 1
ATOM 3201 C CA . ASP B 1 117 ? 20.375 20.641 13.656 1 97.94 117 ASP B CA 1
ATOM 3202 C C . ASP B 1 117 ? 18.875 20.516 13.5 1 97.94 117 ASP B C 1
ATOM 3204 O O . ASP B 1 117 ? 18.141 20.469 14.492 1 97.94 117 ASP B O 1
ATOM 3208 N N . SER B 1 118 ? 18.469 20.5 12.305 1 97.75 118 SER B N 1
ATOM 3209 C CA . SER B 1 118 ? 17.047 20.344 12.07 1 97.75 118 SER B CA 1
ATOM 3210 C C . SER B 1 118 ? 16.531 19 12.586 1 97.75 118 SER B C 1
ATOM 3212 O O . SER B 1 118 ? 15.438 18.922 13.125 1 97.75 118 SER B O 1
ATOM 3214 N N . VAL B 1 119 ? 17.297 17.938 12.422 1 98.06 119 VAL B N 1
ATOM 3215 C CA . VAL B 1 119 ? 16.922 16.609 12.906 1 98.06 119 VAL B CA 1
ATOM 3216 C C . VAL B 1 119 ? 16.906 16.609 14.438 1 98.06 119 VAL B C 1
ATOM 3218 O O . VAL B 1 119 ? 16.031 15.992 15.055 1 98.06 119 VAL B O 1
ATOM 3221 N N . LYS B 1 120 ? 17.859 17.312 15.055 1 98.19 120 LYS B N 1
ATOM 3222 C CA . LYS B 1 120 ? 17.906 17.391 16.516 1 98.19 120 LYS B CA 1
ATOM 3223 C C . LYS B 1 120 ? 16.641 18.031 17.062 1 98.19 120 LYS B C 1
ATOM 3225 O O . LYS B 1 120 ? 16.141 17.625 18.109 1 98.19 120 LYS B O 1
ATOM 3230 N N . ILE B 1 121 ? 16.172 19.016 16.359 1 98.31 121 ILE B N 1
ATOM 3231 C CA . ILE B 1 121 ? 14.938 19.688 16.781 1 98.31 121 ILE B CA 1
ATOM 3232 C C . ILE B 1 121 ? 13.781 18.688 16.75 1 98.31 121 ILE B C 1
ATOM 3234 O O . ILE B 1 121 ? 13.023 18.594 17.719 1 98.31 121 ILE B O 1
ATOM 3238 N N . LEU B 1 122 ? 13.664 17.969 15.688 1 98.38 122 LEU B N 1
ATOM 3239 C CA . LEU B 1 122 ? 12.594 16.984 15.578 1 98.38 122 LEU B CA 1
ATOM 3240 C C . LEU B 1 122 ? 12.734 15.891 16.641 1 98.38 122 LEU B C 1
ATOM 3242 O O . LEU B 1 122 ? 11.742 15.438 17.203 1 98.38 122 LEU B O 1
ATOM 3246 N N . VAL B 1 123 ? 13.945 15.461 16.922 1 97.94 123 VAL B N 1
ATOM 3247 C CA . VAL B 1 123 ? 14.211 14.43 17.922 1 97.94 123 VAL B CA 1
ATOM 3248 C C . VAL B 1 123 ? 13.789 14.914 19.297 1 97.94 123 VAL B C 1
ATOM 3250 O O . VAL B 1 123 ? 13.297 14.141 20.125 1 97.94 123 VAL B O 1
ATOM 3253 N N . LYS B 1 124 ? 14.016 16.188 19.547 1 96.94 124 LYS B N 1
ATOM 3254 C CA . LYS B 1 124 ? 13.57 16.766 20.812 1 96.94 124 LYS B CA 1
ATOM 3255 C C . LYS B 1 124 ? 12.055 16.609 20.984 1 96.94 124 LYS B C 1
ATOM 3257 O O . LYS B 1 124 ? 11.578 16.203 22.047 1 96.94 124 LYS B O 1
ATOM 3262 N N . ALA B 1 125 ? 11.359 16.922 19.953 1 97.62 125 ALA B N 1
ATOM 3263 C CA . ALA B 1 125 ? 9.914 16.734 20 1 97.62 125 ALA B CA 1
ATOM 3264 C C . ALA B 1 125 ? 9.562 15.258 20.188 1 97.62 125 ALA B C 1
ATOM 3266 O O . ALA B 1 125 ? 8.734 14.906 21.031 1 97.62 125 ALA B O 1
ATOM 3267 N N . TYR B 1 126 ? 10.242 14.398 19.438 1 97.56 126 TYR B N 1
ATOM 3268 C CA . TYR B 1 126 ? 9.984 12.961 19.484 1 97.56 126 TYR B CA 1
ATOM 3269 C C . TYR B 1 126 ? 10.18 12.406 20.891 1 97.56 126 TYR B C 1
ATOM 3271 O O . TYR B 1 126 ? 9.375 11.609 21.359 1 97.56 126 TYR B O 1
ATOM 3279 N N . ARG B 1 127 ? 11.164 12.852 21.562 1 96.75 127 ARG B N 1
ATOM 3280 C CA . ARG B 1 127 ? 11.492 12.336 22.891 1 96.75 127 ARG B CA 1
ATOM 3281 C C . ARG B 1 127 ? 10.422 12.711 23.906 1 96.75 127 ARG B C 1
ATOM 3283 O O . ARG B 1 127 ? 10.203 11.992 24.875 1 96.75 127 ARG B O 1
ATOM 3290 N N . SER B 1 128 ? 9.727 13.773 23.656 1 96.25 128 SER B N 1
ATOM 3291 C CA . SER B 1 128 ? 8.695 14.227 24.578 1 96.25 128 SER B CA 1
ATOM 3292 C C . SER B 1 128 ? 7.414 13.406 24.422 1 96.25 128 SER B C 1
ATOM 3294 O O . SER B 1 128 ? 6.691 13.188 25.391 1 96.25 128 SER B O 1
ATOM 3296 N N . ASP B 1 129 ? 7.133 13.016 23.266 1 97.12 129 ASP B N 1
ATOM 3297 C CA . ASP B 1 129 ? 5.969 12.188 22.953 1 97.12 129 ASP B CA 1
ATOM 3298 C C . ASP B 1 129 ? 6.195 11.375 21.688 1 97.12 129 ASP B C 1
ATOM 3300 O O . ASP B 1 129 ? 5.68 11.719 20.625 1 97.12 129 ASP B O 1
ATOM 3304 N N . PRO B 1 130 ? 6.855 10.234 21.812 1 96.5 130 PRO B N 1
ATOM 3305 C CA . PRO B 1 130 ? 7.238 9.453 20.641 1 96.5 130 PRO B CA 1
ATOM 3306 C C . PRO B 1 130 ? 6.031 8.969 19.844 1 96.5 130 PRO B C 1
ATOM 3308 O O . PRO B 1 130 ? 6.098 8.891 18.609 1 96.5 130 PRO B O 1
ATOM 3311 N N . SER B 1 131 ? 4.934 8.703 20.5 1 97.06 131 SER B N 1
ATOM 3312 C CA . SER B 1 131 ? 3.762 8.164 19.812 1 97.06 131 SER B CA 1
ATOM 3313 C C . SER B 1 131 ? 3.059 9.234 18.984 1 97.06 131 SER B C 1
ATOM 3315 O O . SER B 1 131 ? 2.336 8.914 18.047 1 97.06 131 SER B O 1
ATOM 3317 N N . ARG B 1 132 ? 3.316 10.523 19.281 1 97.62 132 ARG B N 1
ATOM 3318 C CA . ARG B 1 132 ? 2.572 11.594 18.625 1 97.62 132 ARG B CA 1
ATOM 3319 C C . ARG B 1 132 ? 3.449 12.336 17.625 1 97.62 132 ARG B C 1
ATOM 3321 O O . ARG B 1 132 ? 2.947 13.109 16.797 1 97.62 132 ARG B O 1
ATOM 3328 N N . ALA B 1 133 ? 4.723 12.164 17.703 1 98.31 133 ALA B N 1
ATOM 3329 C CA . ALA B 1 133 ? 5.621 12.914 16.828 1 98.31 133 ALA B CA 1
ATOM 3330 C C . ALA B 1 133 ? 5.18 12.812 15.375 1 98.31 133 ALA B C 1
ATOM 3332 O O . ALA B 1 133 ? 4.98 11.711 14.852 1 98.31 133 ALA B O 1
ATOM 3333 N N . LEU B 1 134 ? 4.953 13.945 14.75 1 98.62 134 LEU B N 1
ATOM 3334 C CA . LEU B 1 134 ? 4.586 14.141 13.352 1 98.62 134 LEU B CA 1
ATOM 3335 C C . LEU B 1 134 ? 3.154 13.68 13.094 1 98.62 134 LEU B C 1
ATOM 3337 O O . LEU B 1 134 ? 2.697 13.664 11.953 1 98.62 134 LEU B O 1
ATOM 3341 N N . GLN B 1 135 ? 2.434 13.289 14.156 1 98.5 135 GLN B N 1
ATOM 3342 C CA . GLN B 1 135 ? 1.037 12.938 13.922 1 98.5 135 GLN B CA 1
ATOM 3343 C C . GLN B 1 135 ? 0.235 14.148 13.453 1 98.5 135 GLN B C 1
ATOM 3345 O O . GLN B 1 135 ? 0.347 15.234 14.031 1 98.5 135 GLN B O 1
ATOM 3350 N N . HIS B 1 136 ? -0.486 13.922 12.445 1 98.56 136 HIS B N 1
ATOM 3351 C CA . HIS B 1 136 ? -1.212 14.969 11.742 1 98.56 136 HIS B CA 1
ATOM 3352 C C . HIS B 1 136 ? -2.637 15.109 12.273 1 98.56 136 HIS B C 1
ATOM 3354 O O . HIS B 1 136 ? -3.363 14.117 12.367 1 98.56 136 HIS B O 1
ATOM 3360 N N . SER B 1 137 ? -3.037 16.266 12.688 1 98.56 137 SER B N 1
ATOM 3361 C CA . SER B 1 137 ? -4.391 16.641 13.078 1 98.56 137 SER B CA 1
ATOM 3362 C C . SER B 1 137 ? -4.793 17.969 12.469 1 98.56 137 SER B C 1
ATOM 3364 O O . SER B 1 137 ? -3.938 18.812 12.172 1 98.56 137 SER B O 1
ATOM 3366 N N . PHE B 1 138 ? -6.051 18.156 12.211 1 98.69 138 PHE B N 1
ATOM 3367 C CA . PHE B 1 138 ? -6.516 19.453 11.75 1 98.69 138 PHE B CA 1
ATOM 3368 C C . PHE B 1 138 ? -7.945 19.703 12.203 1 98.69 138 PHE B C 1
ATOM 3370 O O . PHE B 1 138 ? -8.703 18.766 12.461 1 98.69 138 PHE B O 1
ATOM 3377 N N . CYS B 1 139 ? -8.289 20.938 12.398 1 97.81 139 CYS B N 1
ATOM 3378 C CA . CYS B 1 139 ? -9.602 21.359 12.875 1 97.81 139 CYS B CA 1
ATOM 3379 C C . CYS B 1 139 ? -9.93 22.766 12.375 1 97.81 139 CYS B C 1
ATOM 3381 O O . CYS B 1 139 ? -9.078 23.438 11.781 1 97.81 139 CYS B O 1
ATOM 3383 N N . TYR B 1 140 ? -11.188 23.156 12.516 1 97.25 140 TYR B N 1
ATOM 3384 C CA . TYR B 1 140 ? -11.68 24.453 12.07 1 97.25 140 TYR B CA 1
ATOM 3385 C C . TYR B 1 140 ? -11.906 25.375 13.258 1 97.25 140 TYR B C 1
ATOM 3387 O O . TYR B 1 140 ? -12.281 24.938 14.336 1 97.25 140 TYR B O 1
ATOM 3395 N N . ASP B 1 141 ? -11.547 26.578 13.086 1 95.69 141 ASP B N 1
ATOM 3396 C CA . ASP B 1 141 ? -12.117 27.688 13.859 1 95.69 141 ASP B CA 1
ATOM 3397 C C . ASP B 1 141 ? -13.234 28.375 13.086 1 95.69 141 ASP B C 1
ATOM 3399 O O . ASP B 1 141 ? -12.977 29.281 12.289 1 95.69 141 ASP B O 1
ATOM 3403 N N . LEU B 1 142 ? -14.461 28 13.336 1 94.44 142 LEU B N 1
ATOM 3404 C CA . LEU B 1 142 ? -15.594 28.422 12.516 1 94.44 142 LEU B CA 1
ATOM 3405 C C . LEU B 1 142 ? -15.906 29.891 12.742 1 94.44 142 LEU B C 1
ATOM 3407 O O . LEU B 1 142 ? -16.453 30.547 11.852 1 94.44 142 LEU B O 1
ATOM 3411 N N . LYS B 1 143 ? -15.578 30.406 13.891 1 92.5 143 LYS B N 1
ATOM 3412 C CA . LYS B 1 143 ? -15.812 31.828 14.164 1 92.5 143 LYS B CA 1
ATOM 3413 C C . LYS B 1 143 ? -14.969 32.719 13.242 1 92.5 143 LYS B C 1
ATOM 3415 O O . LYS B 1 143 ? -15.445 33.719 12.758 1 92.5 143 LYS B O 1
ATOM 3420 N N . ARG B 1 144 ? -13.766 32.312 12.914 1 93.62 144 ARG B N 1
ATOM 3421 C CA . ARG B 1 144 ? -12.852 33.125 12.109 1 93.62 144 ARG B CA 1
ATOM 3422 C C . ARG B 1 144 ? -12.758 32.594 10.688 1 93.62 144 ARG B C 1
ATOM 3424 O O . ARG B 1 144 ? -12.062 33.156 9.844 1 93.62 144 ARG B O 1
ATOM 3431 N N . ASN B 1 145 ? -13.391 31.438 10.445 1 95.25 145 ASN B N 1
ATOM 3432 C CA . ASN B 1 145 ? -13.312 30.75 9.164 1 95.25 145 ASN B CA 1
ATOM 3433 C C . ASN B 1 145 ? -11.891 30.312 8.836 1 95.25 145 ASN B C 1
ATOM 3435 O O . ASN B 1 145 ? -11.383 30.578 7.742 1 95.25 145 ASN B O 1
ATOM 3439 N N . TRP B 1 146 ? -11.227 29.719 9.859 1 96.94 146 TRP B N 1
ATOM 3440 C CA . TRP B 1 146 ? -9.859 29.25 9.711 1 96.94 146 TRP B CA 1
ATOM 3441 C C . TRP B 1 146 ? -9.812 27.719 9.664 1 96.94 146 TRP B C 1
ATOM 3443 O O . TRP B 1 146 ? -10.609 27.047 10.32 1 96.94 146 TRP B O 1
ATOM 3453 N N . SER B 1 147 ? -8.961 27.172 8.867 1 98 147 SER B N 1
ATOM 3454 C CA . SER B 1 147 ? -8.492 25.797 8.977 1 98 147 SER B CA 1
ATOM 3455 C C . SER B 1 147 ? -7.086 25.734 9.562 1 98 147 SER B C 1
ATOM 3457 O O . SER B 1 147 ? -6.199 26.484 9.148 1 98 147 SER B O 1
ATOM 3459 N N . ILE B 1 148 ? -6.93 24.906 10.531 1 98.5 148 ILE B N 1
ATOM 3460 C CA . ILE B 1 148 ? -5.629 24.766 11.172 1 98.5 148 ILE B CA 1
ATOM 3461 C C . ILE B 1 148 ? -5.164 23.312 11.086 1 98.5 148 ILE B C 1
ATOM 3463 O O . ILE B 1 148 ? -5.891 22.391 11.492 1 98.5 148 ILE B O 1
ATOM 3467 N N . SER B 1 149 ? -4.051 23.109 10.5 1 98.75 149 SER B N 1
ATOM 3468 C CA . SER B 1 149 ? -3.422 21.797 10.344 1 98.75 149 SER B CA 1
ATOM 3469 C C . SER B 1 149 ? -2.156 21.688 11.188 1 98.75 149 SER B C 1
ATOM 3471 O O . SER B 1 149 ? -1.262 22.531 11.086 1 98.75 149 SER B O 1
ATOM 3473 N N . VAL B 1 150 ? -2.086 20.672 11.984 1 98.81 150 VAL B N 1
ATOM 3474 C CA . VAL B 1 150 ? -0.968 20.531 12.906 1 98.81 150 VAL B CA 1
ATOM 3475 C C . VAL B 1 150 ? -0.265 19.188 12.664 1 98.81 150 VAL B C 1
ATOM 3477 O O . VAL B 1 150 ? -0.906 18.141 12.641 1 98.81 150 VAL B O 1
ATOM 3480 N N . SER B 1 151 ? 0.954 19.203 12.383 1 98.88 151 SER B N 1
ATOM 3481 C CA . SER B 1 151 ? 1.867 18.062 12.539 1 98.88 151 SER B CA 1
ATOM 3482 C C . SER B 1 151 ? 2.686 18.188 13.82 1 98.88 151 SER B C 1
ATOM 3484 O O . SER B 1 151 ? 3.631 18.984 13.883 1 98.88 151 SER B O 1
ATOM 3486 N N . TRP B 1 152 ? 2.301 17.422 14.758 1 98.81 152 TRP B N 1
ATOM 3487 C CA . TRP B 1 152 ? 2.766 17.656 16.125 1 98.81 152 TRP B CA 1
ATOM 3488 C C . TRP B 1 152 ? 4.285 17.578 16.203 1 98.81 152 TRP B C 1
ATOM 3490 O O . TRP B 1 152 ? 4.891 16.625 15.688 1 98.81 152 TRP B O 1
ATOM 3500 N N . GLY B 1 153 ? 4.902 18.562 16.812 1 98.75 153 GLY B N 1
ATOM 3501 C CA . GLY B 1 153 ? 6.344 18.594 16.969 1 98.75 153 GLY B CA 1
ATOM 3502 C C . GLY B 1 153 ? 7.078 19.062 15.727 1 98.75 153 GLY B C 1
ATOM 3503 O O . GLY B 1 153 ? 8.297 18.938 15.641 1 98.75 153 GLY B O 1
ATOM 3504 N N . TYR B 1 154 ? 6.348 19.578 14.734 1 98.81 154 TYR B N 1
ATOM 3505 C CA . TYR B 1 154 ? 6.992 19.938 13.477 1 98.81 154 TYR B CA 1
ATOM 3506 C C . TYR B 1 154 ? 6.473 21.266 12.961 1 98.81 154 TYR B C 1
ATOM 3508 O O . TYR B 1 154 ? 7.168 22.281 13.055 1 98.81 154 TYR B O 1
ATOM 3516 N N . THR B 1 155 ? 5.129 21.312 12.555 1 98.81 155 THR B N 1
ATOM 3517 C CA . THR B 1 155 ? 4.66 22.531 11.906 1 98.81 155 THR B CA 1
ATOM 3518 C C . THR B 1 155 ? 3.156 22.719 12.102 1 98.81 155 THR B C 1
ATOM 3520 O O . THR B 1 155 ? 2.453 21.766 12.438 1 98.81 155 THR B O 1
ATOM 3523 N N . ILE B 1 156 ? 2.736 23.953 11.977 1 98.75 156 ILE B N 1
ATOM 3524 C CA . ILE B 1 156 ? 1.323 24.297 11.891 1 98.75 156 ILE B CA 1
ATOM 3525 C C . ILE B 1 156 ? 1.071 25.109 10.625 1 98.75 156 ILE B C 1
ATOM 3527 O O . ILE B 1 156 ? 1.874 25.969 10.258 1 98.75 156 ILE B O 1
ATOM 3531 N N . GLN B 1 157 ? 0.026 24.781 9.922 1 98.38 157 GLN B N 1
ATOM 3532 C CA . GLN B 1 157 ? -0.477 25.547 8.781 1 98.38 157 GLN B CA 1
ATOM 3533 C C . GLN B 1 157 ? -1.807 26.219 9.117 1 98.38 157 GLN B C 1
ATOM 3535 O O . GLN B 1 157 ? -2.758 25.547 9.531 1 98.38 157 GLN B O 1
ATOM 3540 N N . LEU B 1 158 ? -1.854 27.5 8.961 1 97.5 158 LEU B N 1
ATOM 3541 C CA . LEU B 1 158 ? -3.08 28.266 9.156 1 97.5 158 LEU B CA 1
ATOM 3542 C C . LEU B 1 158 ? -3.637 28.734 7.82 1 97.5 158 LEU B C 1
ATOM 3544 O O . LEU B 1 158 ? -2.963 29.469 7.086 1 97.5 158 LEU B O 1
ATOM 3548 N N . TYR B 1 159 ? -4.84 28.266 7.492 1 96.62 159 TYR B N 1
ATOM 3549 C CA . TYR B 1 159 ? -5.57 28.719 6.312 1 96.62 159 TYR B CA 1
ATOM 3550 C C . TYR B 1 159 ? -6.684 29.672 6.699 1 96.62 159 TYR B C 1
ATOM 3552 O O . TYR B 1 159 ? -7.57 29.328 7.48 1 96.62 159 TYR B O 1
ATOM 3560 N N . PRO B 1 160 ? -6.648 30.922 6.129 1 95.69 160 PRO B N 1
ATOM 3561 C CA . PRO B 1 160 ? -7.75 31.844 6.398 1 95.69 160 PRO B CA 1
ATOM 3562 C C . PRO B 1 160 ? -8.984 31.547 5.551 1 95.69 160 PRO B C 1
ATOM 3564 O O . PRO B 1 160 ? -9.586 32.469 4.98 1 95.69 160 PRO B O 1
ATOM 3567 N N . SER B 1 161 ? -9.336 30.344 5.414 1 95.31 161 SER B N 1
ATOM 3568 C CA . SER B 1 161 ? -10.508 29.781 4.746 1 95.31 161 SER B CA 1
ATOM 3569 C C . SER B 1 161 ? -10.781 28.359 5.215 1 95.31 161 SER B C 1
ATOM 3571 O O . SER B 1 161 ? -9.93 27.734 5.863 1 95.31 161 SER B O 1
ATOM 3573 N N . LEU B 1 162 ? -11.953 27.891 5.016 1 96 162 LEU B N 1
ATOM 3574 C CA . LEU B 1 162 ? -12.281 26.5 5.332 1 96 162 LEU B CA 1
ATOM 3575 C C . LEU B 1 162 ? -11.898 25.578 4.188 1 96 162 LEU B C 1
ATOM 3577 O O . LEU B 1 162 ? -12.633 25.453 3.201 1 96 162 LEU B O 1
ATOM 3581 N N . VAL B 1 163 ? -10.742 24.953 4.379 1 96.06 163 VAL B N 1
ATOM 3582 C CA . VAL B 1 163 ? -10.203 24 3.426 1 96.06 163 VAL B CA 1
ATOM 3583 C C . VAL B 1 163 ? -10.781 22.609 3.721 1 96.06 163 VAL B C 1
ATOM 3585 O O . VAL B 1 163 ? -10.922 22.219 4.883 1 96.06 163 VAL B O 1
ATOM 3588 N N . THR B 1 164 ? -11.133 21.844 2.707 1 96.5 164 THR B N 1
ATOM 3589 C CA . THR B 1 164 ? -11.734 20.531 2.945 1 96.5 164 THR B CA 1
ATOM 3590 C C . THR B 1 164 ? -10.75 19.594 3.646 1 96.5 164 THR B C 1
ATOM 3592 O O . THR B 1 164 ? -9.531 19.734 3.475 1 96.5 164 THR B O 1
ATOM 3595 N N . ALA B 1 165 ? -11.305 18.672 4.406 1 97.62 165 ALA B N 1
ATOM 3596 C CA . ALA B 1 165 ? -10.484 17.688 5.109 1 97.62 165 ALA B CA 1
ATOM 3597 C C . ALA B 1 165 ? -9.633 16.891 4.133 1 97.62 165 ALA B C 1
ATOM 3599 O O . ALA B 1 165 ? -8.477 16.578 4.422 1 97.62 165 ALA B O 1
ATOM 3600 N N . LYS B 1 166 ? -10.211 16.547 3.008 1 97.19 166 LYS B N 1
ATOM 3601 C CA . LYS B 1 166 ? -9.469 15.797 1.993 1 97.19 166 LYS B CA 1
ATOM 3602 C C . LYS B 1 166 ? -8.234 16.562 1.535 1 97.19 166 LYS B C 1
ATOM 3604 O O . LYS B 1 166 ? -7.152 15.992 1.412 1 97.19 166 LYS B O 1
ATOM 3609 N N . ASP B 1 167 ? -8.391 17.844 1.312 1 96.81 167 ASP B N 1
ATOM 3610 C CA . ASP B 1 167 ? -7.262 18.672 0.911 1 96.81 167 ASP B CA 1
ATOM 3611 C C . ASP B 1 167 ? -6.223 18.766 2.029 1 96.81 167 ASP B C 1
ATOM 3613 O O . ASP B 1 167 ? -5.023 18.656 1.78 1 96.81 167 ASP B O 1
ATOM 3617 N N . LEU B 1 168 ? -6.676 18.969 3.24 1 98 168 LEU B N 1
ATOM 3618 C CA . LEU B 1 168 ? -5.754 19.109 4.363 1 98 168 LEU B CA 1
ATOM 3619 C C . LEU B 1 168 ? -4.965 17.812 4.574 1 98 168 LEU B C 1
ATOM 3621 O O . LEU B 1 168 ? -3.799 17.859 4.969 1 98 168 LEU B O 1
ATOM 3625 N N . ALA B 1 169 ? -5.641 16.703 4.301 1 98 169 ALA B N 1
ATOM 3626 C CA . ALA B 1 169 ? -5.016 15.406 4.531 1 98 169 ALA B CA 1
ATOM 3627 C C . ALA B 1 169 ? -4.012 15.078 3.428 1 98 169 ALA B C 1
ATOM 3629 O O . ALA B 1 169 ? -3.215 14.148 3.562 1 98 169 ALA B O 1
ATOM 3630 N N . THR B 1 170 ? -4.047 15.766 2.344 1 98.12 170 THR B N 1
ATOM 3631 C CA . THR B 1 170 ? -3.186 15.5 1.196 1 98.12 170 THR B CA 1
ATOM 3632 C C . THR B 1 170 ? -1.901 16.328 1.284 1 98.12 170 THR B C 1
ATOM 3634 O O . THR B 1 170 ? -1.947 17.547 1.374 1 98.12 170 THR B O 1
ATOM 3637 N N . PRO B 1 171 ? -0.77 15.664 1.254 1 98.44 171 PRO B N 1
ATOM 3638 C CA . PRO B 1 171 ? 0.502 16.375 1.375 1 98.44 171 PRO B CA 1
ATOM 3639 C C . PRO B 1 171 ? 0.686 17.438 0.295 1 98.44 171 PRO B C 1
ATOM 3641 O O . PRO B 1 171 ? 0.318 17.219 -0.861 1 98.44 171 PRO B O 1
ATOM 3644 N N . LEU B 1 172 ? 1.247 18.578 0.716 1 98.19 172 LEU B N 1
ATOM 3645 C CA . LEU B 1 172 ? 1.679 19.594 -0.241 1 98.19 172 LEU B CA 1
ATOM 3646 C C . LEU B 1 172 ? 2.889 19.125 -1.034 1 98.19 172 LEU B C 1
ATOM 3648 O O . LEU B 1 172 ? 3.811 18.531 -0.469 1 98.19 172 LEU B O 1
ATOM 3652 N N . GLN B 1 173 ? 2.838 19.375 -2.291 1 97.56 173 GLN B N 1
ATOM 3653 C CA . GLN B 1 173 ? 3.922 18.938 -3.164 1 97.56 173 GLN B CA 1
ATOM 3654 C C . GLN B 1 173 ? 5.125 19.859 -3.059 1 97.56 173 GLN B C 1
ATOM 3656 O O . GLN B 1 173 ? 5.328 20.719 -3.916 1 97.56 173 GLN B O 1
ATOM 3661 N N . THR B 1 174 ? 5.953 19.672 -2.129 1 97.94 174 THR B N 1
ATOM 3662 C CA . THR B 1 174 ? 7.148 20.484 -1.911 1 97.94 174 THR B CA 1
ATOM 3663 C C . THR B 1 174 ? 8.406 19.688 -2.268 1 97.94 174 THR B C 1
ATOM 3665 O O . THR B 1 174 ? 9.516 20.094 -1.919 1 97.94 174 THR B O 1
ATOM 3668 N N . PHE B 1 175 ? 8.281 18.562 -2.855 1 98.31 175 PHE B N 1
ATOM 3669 C CA . PHE B 1 175 ? 9.359 17.641 -3.186 1 98.31 175 PHE B CA 1
ATOM 3670 C C . PHE B 1 175 ? 9.18 17.062 -4.586 1 98.31 175 PHE B C 1
ATOM 3672 O O . PHE B 1 175 ? 8.133 17.25 -5.203 1 98.31 175 PHE B O 1
ATOM 3679 N N . LEU B 1 176 ? 10.219 16.422 -5.059 1 98.19 176 LEU B N 1
ATOM 3680 C CA . LEU B 1 176 ? 10.266 15.797 -6.375 1 98.19 176 LEU B CA 1
ATOM 3681 C C . LEU B 1 176 ? 10.625 14.32 -6.258 1 98.19 176 LEU B C 1
ATOM 3683 O O . LEU B 1 176 ? 11.07 13.867 -5.203 1 98.19 176 LEU B O 1
ATOM 3687 N N . THR B 1 177 ? 10.344 13.617 -7.312 1 97.44 177 THR B N 1
ATOM 3688 C CA . THR B 1 177 ? 10.648 12.188 -7.309 1 97.44 177 THR B CA 1
ATOM 3689 C C . THR B 1 177 ? 12.156 11.961 -7.254 1 97.44 177 THR B C 1
ATOM 3691 O O . THR B 1 177 ? 12.938 12.844 -7.613 1 97.44 177 THR B O 1
ATOM 3694 N N . TRP B 1 178 ? 12.531 10.828 -6.891 1 97.5 178 TRP B N 1
ATOM 3695 C CA . TRP B 1 178 ? 13.898 10.5 -6.5 1 97.5 178 TRP B CA 1
ATOM 3696 C C . TRP B 1 178 ? 14.828 10.492 -7.711 1 97.5 178 TRP B C 1
ATOM 3698 O O . TRP B 1 178 ? 15.883 11.133 -7.703 1 97.5 178 TRP B O 1
ATOM 3708 N N . ARG B 1 179 ? 14.445 9.828 -8.727 1 96 179 ARG B N 1
ATOM 3709 C CA . ARG B 1 179 ? 15.344 9.586 -9.852 1 96 179 ARG B CA 1
ATOM 3710 C C . ARG B 1 179 ? 15.156 10.641 -10.938 1 96 179 ARG B C 1
ATOM 3712 O O . ARG B 1 179 ? 16.125 11.25 -11.398 1 96 179 ARG B O 1
ATOM 3719 N N . SER B 1 180 ? 13.914 10.93 -11.289 1 97.06 180 SER B N 1
ATOM 3720 C CA . SER B 1 180 ? 13.641 11.742 -12.469 1 97.06 180 SER B CA 1
ATOM 3721 C C . SER B 1 180 ? 13.484 13.219 -12.094 1 97.06 180 SER B C 1
ATOM 3723 O O . SER B 1 180 ? 13.422 14.078 -12.969 1 97.06 180 SER B O 1
ATOM 3725 N N . TRP B 1 181 ? 13.383 13.508 -10.852 1 97.19 181 TRP B N 1
ATOM 3726 C CA . TRP B 1 181 ? 13.141 14.875 -10.406 1 97.19 181 TRP B CA 1
ATOM 3727 C C . TRP B 1 181 ? 11.852 15.43 -11.008 1 97.19 181 TRP B C 1
ATOM 3729 O O . TRP B 1 181 ? 11.805 16.578 -11.453 1 97.19 181 TRP B O 1
ATOM 3739 N N . SER B 1 182 ? 10.914 14.523 -11.031 1 96.88 182 SER B N 1
ATOM 3740 C CA . SER B 1 182 ? 9.609 14.898 -11.555 1 96.88 182 SER B CA 1
ATOM 3741 C C . SER B 1 182 ? 8.617 15.172 -10.422 1 96.88 182 SER B C 1
ATOM 3743 O O . SER B 1 182 ? 8.898 14.867 -9.258 1 96.88 182 SER B O 1
ATOM 3745 N N . GLN B 1 183 ? 7.465 15.695 -10.75 1 96.44 183 GLN B N 1
ATOM 3746 C CA . GLN B 1 183 ? 6.445 16.047 -9.766 1 96.44 183 GLN B CA 1
ATOM 3747 C C . GLN B 1 183 ? 5.68 14.805 -9.305 1 96.44 183 GLN B C 1
ATOM 3749 O O . GLN B 1 183 ? 5.016 14.828 -8.266 1 96.44 183 GLN B O 1
ATOM 3754 N N . ASP B 1 184 ? 5.688 13.773 -10.07 1 94.44 184 ASP B N 1
ATOM 3755 C CA . ASP B 1 184 ? 4.98 12.523 -9.812 1 94.44 184 ASP B CA 1
ATOM 3756 C C . ASP B 1 184 ? 5.574 11.383 -10.633 1 94.44 184 ASP B C 1
ATOM 3758 O O . ASP B 1 184 ? 6.457 11.594 -11.461 1 94.44 184 ASP B O 1
ATOM 3762 N N . PRO B 1 185 ? 5.277 10.172 -10.266 1 97.12 185 PRO B N 1
ATOM 3763 C CA . PRO B 1 185 ? 4.285 9.781 -9.258 1 97.12 185 PRO B CA 1
ATOM 3764 C C . PRO B 1 185 ? 4.918 9.367 -7.938 1 97.12 185 PRO B C 1
ATOM 3766 O O . PRO B 1 185 ? 6.074 8.93 -7.91 1 97.12 185 PRO B O 1
ATOM 3769 N N . PHE B 1 186 ? 4.234 9.539 -6.867 1 98.5 186 PHE B N 1
ATOM 3770 C CA . PHE B 1 186 ? 4.527 9 -5.547 1 98.5 186 PHE B CA 1
ATOM 3771 C C . PHE B 1 186 ? 3.529 7.91 -5.176 1 98.5 186 PHE B C 1
ATOM 3773 O O . PHE B 1 186 ? 2.557 7.68 -5.898 1 98.5 186 PHE B O 1
ATOM 3780 N N . THR B 1 187 ? 3.797 7.188 -4.148 1 98.06 187 THR B N 1
ATOM 3781 C CA . THR B 1 187 ? 2.904 6.113 -3.725 1 98.06 187 THR B CA 1
ATOM 3782 C C . THR B 1 187 ? 1.767 6.664 -2.869 1 98.06 187 THR B C 1
ATOM 3784 O O . THR B 1 187 ? 1.129 5.922 -2.121 1 98.06 187 THR B O 1
ATOM 3787 N N . PHE B 1 188 ? 1.564 7.969 -2.906 1 98.19 188 PHE B N 1
ATOM 3788 C CA . PHE B 1 188 ? 0.489 8.727 -2.277 1 98.19 188 PHE B CA 1
ATOM 3789 C C . PHE B 1 188 ? 0.148 9.961 -3.096 1 98.19 188 PHE B C 1
ATOM 3791 O O . PHE B 1 188 ? 0.901 10.352 -3.994 1 98.19 188 PHE B O 1
ATOM 3798 N N . ASN B 1 189 ? -0.971 10.547 -2.828 1 98.19 189 ASN B N 1
ATOM 3799 C CA . ASN B 1 189 ? -1.363 11.758 -3.539 1 98.19 189 ASN B CA 1
ATOM 3800 C C . ASN B 1 189 ? -0.686 12.992 -2.953 1 98.19 189 ASN B C 1
ATOM 3802 O O . ASN B 1 189 ? -0.336 13.016 -1.771 1 98.19 189 ASN B O 1
ATOM 3806 N N . THR B 1 190 ? -0.546 13.93 -3.805 1 98.12 190 THR B N 1
ATOM 3807 C CA . THR B 1 190 ? -0.059 15.242 -3.395 1 98.12 190 THR B CA 1
ATOM 3808 C C . THR B 1 190 ? -0.954 16.344 -3.947 1 98.12 190 THR B C 1
ATOM 3810 O O . THR B 1 190 ? -1.763 16.109 -4.844 1 98.12 190 THR B O 1
ATOM 3813 N N . ARG B 1 191 ? -0.878 17.438 -3.363 1 97 191 ARG B N 1
ATOM 3814 C CA . ARG B 1 191 ? -1.568 18.594 -3.893 1 97 191 ARG B CA 1
ATOM 3815 C C . ARG B 1 191 ? -0.593 19.75 -4.141 1 97 191 ARG B C 1
ATOM 3817 O O . ARG B 1 191 ? 0.4 19.891 -3.422 1 97 191 ARG B O 1
ATOM 3824 N N . VAL B 1 192 ? -0.886 20.531 -5.07 1 95.06 192 VAL B N 1
ATOM 3825 C CA . VAL B 1 192 ? 0.019 21.578 -5.527 1 95.06 192 VAL B CA 1
ATOM 3826 C C . VAL B 1 192 ? 0.097 22.688 -4.477 1 95.06 192 VAL B C 1
ATOM 3828 O O . VAL B 1 192 ? -0.92 23.062 -3.896 1 95.06 192 VAL B O 1
ATOM 3831 N N . LEU B 1 193 ? 1.276 23.094 -4.285 1 93.06 193 LEU B N 1
ATOM 3832 C CA . LEU B 1 193 ? 1.479 24.312 -3.516 1 93.06 193 LEU B CA 1
ATOM 3833 C C . LEU B 1 193 ? 1.4 25.547 -4.414 1 93.06 193 LEU B C 1
ATOM 3835 O O . LEU B 1 193 ? 2.297 25.781 -5.227 1 93.06 193 LEU B O 1
ATOM 3839 N N . SER B 1 194 ? 0.395 26.312 -4.207 1 90.56 194 SER B N 1
ATOM 3840 C CA . SER B 1 194 ? 0.15 27.453 -5.066 1 90.56 194 SER B CA 1
ATOM 3841 C C . SER B 1 194 ? 1.291 28.469 -4.98 1 90.56 194 SER B C 1
ATOM 3843 O O . SER B 1 194 ? 1.856 28.672 -3.906 1 90.56 194 SER B O 1
ATOM 3845 N N . LEU B 1 195 ? 1.525 29.078 -6.129 1 89 195 LEU B N 1
ATOM 3846 C CA . LEU B 1 195 ? 2.5 30.172 -6.141 1 89 195 LEU B CA 1
ATOM 3847 C C . LEU B 1 195 ? 1.865 31.469 -5.668 1 89 195 LEU B C 1
ATOM 3849 O O . LEU B 1 195 ? 2.572 32.406 -5.316 1 89 195 LEU B O 1
ATOM 3853 N N . ASP B 1 196 ? 0.568 31.484 -5.715 1 88.94 196 ASP B N 1
ATOM 3854 C CA . ASP B 1 196 ? -0.177 32.625 -5.211 1 88.94 196 ASP B CA 1
ATOM 3855 C C . ASP B 1 196 ? -0.127 32.688 -3.686 1 88.94 196 ASP B C 1
ATOM 3857 O O . ASP B 1 196 ? -0.687 31.828 -3.006 1 88.94 196 ASP B O 1
ATOM 3861 N N . PRO B 1 197 ? 0.471 33.719 -3.182 1 87.5 197 PRO B N 1
ATOM 3862 C CA . PRO B 1 197 ? 0.568 33.812 -1.724 1 87.5 197 PRO B CA 1
ATOM 3863 C C . PRO B 1 197 ? -0.797 33.844 -1.04 1 87.5 197 PRO B C 1
ATOM 3865 O O . PRO B 1 197 ? -0.91 33.469 0.132 1 87.5 197 PRO B O 1
ATOM 3868 N N . CYS B 1 198 ? -1.814 34.25 -1.811 1 89.19 198 CYS B N 1
ATOM 3869 C CA . CYS B 1 198 ? -3.15 34.344 -1.229 1 89.19 198 CYS B CA 1
ATOM 3870 C C . CYS B 1 198 ? -3.842 32.969 -1.261 1 89.19 198 CYS B C 1
ATOM 3872 O O . CYS B 1 198 ? -5.031 32.875 -0.949 1 89.19 198 CYS B O 1
ATOM 3874 N N . LYS B 1 199 ? -3.088 31.969 -1.618 1 90 199 LYS B N 1
ATOM 3875 C CA . LYS B 1 199 ? -3.621 30.609 -1.617 1 90 199 LYS B CA 1
ATOM 3876 C C . LYS B 1 199 ? -2.738 29.688 -0.797 1 90 199 LYS B C 1
ATOM 3878 O O . LYS B 1 199 ? -2.918 28.469 -0.831 1 90 199 LYS B O 1
ATOM 3883 N N . ARG B 1 200 ? -1.83 30.266 -0.109 1 93 200 ARG B N 1
ATOM 3884 C CA . ARG B 1 200 ? -0.906 29.5 0.714 1 93 200 ARG B CA 1
ATOM 3885 C C . ARG B 1 200 ? -1.24 29.641 2.195 1 93 200 ARG B C 1
ATOM 3887 O O . ARG B 1 200 ? -1.719 30.688 2.631 1 93 200 ARG B O 1
ATOM 3894 N N . PRO B 1 201 ? -1.002 28.625 2.926 1 95.56 201 PRO B N 1
ATOM 3895 C CA . PRO B 1 201 ? -1.185 28.766 4.371 1 95.56 201 PRO B CA 1
ATOM 3896 C C . PRO B 1 201 ? -0.073 29.594 5.027 1 95.56 201 PRO B C 1
ATOM 3898 O O . PRO B 1 201 ? 1.034 29.672 4.492 1 95.56 201 PRO B O 1
ATOM 3901 N N . VAL B 1 202 ? -0.447 30.234 6.113 1 94.88 202 VAL B N 1
ATOM 3902 C CA . VAL B 1 202 ? 0.586 30.766 6.996 1 94.88 202 VAL B CA 1
ATOM 3903 C C . VAL B 1 202 ? 1.214 29.625 7.801 1 94.88 202 VAL B C 1
ATOM 3905 O O . VAL B 1 202 ? 0.511 28.875 8.484 1 94.88 202 VAL B O 1
ATOM 3908 N N . THR B 1 203 ? 2.492 29.516 7.762 1 96.62 203 THR B N 1
ATOM 3909 C CA . THR B 1 203 ? 3.143 28.344 8.336 1 96.62 203 THR B CA 1
ATOM 3910 C C . THR B 1 203 ? 3.91 28.719 9.602 1 96.62 203 THR B C 1
ATOM 3912 O O . THR B 1 203 ? 4.469 29.812 9.695 1 96.62 203 THR B O 1
ATOM 3915 N N . TYR B 1 204 ? 3.9 27.859 10.523 1 97.75 204 TYR B N 1
ATOM 3916 C CA . TYR B 1 204 ? 4.621 27.953 11.781 1 97.75 204 TYR B CA 1
ATOM 3917 C C . TYR B 1 204 ? 5.465 26.703 12.023 1 97.75 204 TYR B C 1
ATOM 3919 O O . TYR B 1 204 ? 5.133 25.625 11.539 1 97.75 204 TYR B O 1
ATOM 3927 N N . PHE B 1 205 ? 6.547 26.844 12.766 1 98.56 205 PHE B N 1
ATOM 3928 C CA . PHE B 1 205 ? 7.422 25.703 13.016 1 98.56 205 PHE B CA 1
ATOM 3929 C C . PHE B 1 205 ? 7.652 25.516 14.508 1 98.56 205 PHE B C 1
ATOM 3931 O O . PHE B 1 205 ? 7.648 26.484 15.273 1 98.56 205 PHE B O 1
ATOM 3938 N N . PHE B 1 206 ? 7.828 24.312 14.812 1 98.69 206 PHE B N 1
ATOM 3939 C CA . PHE B 1 206 ? 8.062 23.891 16.188 1 98.69 206 PHE B CA 1
ATOM 3940 C C . PHE B 1 206 ? 9.188 24.703 16.812 1 98.69 206 PHE B C 1
ATOM 3942 O O . PHE B 1 206 ? 10.273 24.812 16.234 1 98.69 206 PHE B O 1
ATOM 3949 N N . ASP B 1 207 ? 8.898 25.172 17.984 1 97 207 ASP B N 1
ATOM 3950 C CA . ASP B 1 207 ? 9.867 26.016 18.688 1 97 207 ASP B CA 1
ATOM 3951 C C . ASP B 1 207 ? 10.289 25.375 20 1 97 207 ASP B C 1
ATOM 3953 O O . ASP B 1 207 ? 11.406 25.594 20.484 1 97 207 ASP B O 1
ATOM 3957 N N . GLY B 1 208 ? 9.312 24.625 20.594 1 97.12 208 GLY B N 1
ATOM 3958 C CA . GLY B 1 208 ? 9.664 23.984 21.859 1 97.12 208 GLY B CA 1
ATOM 3959 C C . GLY B 1 208 ? 8.523 23.188 22.453 1 97.12 208 GLY B C 1
ATOM 3960 O O . GLY B 1 208 ? 7.395 23.234 21.969 1 97.12 208 GLY B O 1
ATOM 3961 N N . VAL B 1 209 ? 8.867 22.422 23.484 1 97.25 209 VAL B N 1
ATOM 3962 C CA . VAL B 1 209 ? 7.891 21.578 24.172 1 97.25 209 VAL B CA 1
ATOM 3963 C C . VAL B 1 209 ? 8.141 21.641 25.672 1 97.25 209 VAL B C 1
ATOM 3965 O O . VAL B 1 209 ? 9.289 21.656 26.125 1 97.25 209 VAL B O 1
ATOM 3968 N N . THR B 1 210 ? 7.086 21.781 26.406 1 94.94 210 THR B N 1
ATOM 3969 C CA . THR B 1 210 ? 7.141 21.672 27.859 1 94.94 210 THR B CA 1
ATOM 3970 C C . THR B 1 210 ? 6.148 20.625 28.359 1 94.94 210 THR B C 1
ATOM 3972 O O . THR B 1 210 ? 5.082 20.438 27.766 1 94.94 210 THR B O 1
ATOM 3975 N N . LYS B 1 211 ? 6.555 19.922 29.375 1 91.56 211 LYS B N 1
ATOM 3976 C CA . LYS B 1 211 ? 5.645 18.984 30.016 1 91.56 211 LYS B CA 1
ATOM 3977 C C . LYS B 1 211 ? 4.711 19.719 30.984 1 91.56 211 LYS B C 1
ATOM 3979 O O . LYS B 1 211 ? 5.129 20.641 31.688 1 91.56 211 LYS B O 1
ATOM 3984 N N . VAL B 1 212 ? 3.471 19.359 30.781 1 87.25 212 VAL B N 1
ATOM 3985 C CA . VAL B 1 212 ? 2.486 20.031 31.625 1 87.25 212 VAL B CA 1
ATOM 3986 C C . VAL B 1 212 ? 1.73 19 32.469 1 87.25 212 VAL B C 1
ATOM 3988 O O . VAL B 1 212 ? 1.188 18.031 31.906 1 87.25 212 VAL B O 1
ATOM 3991 N N . GLY B 1 213 ? 1.644 19.281 33.812 1 79.81 213 GLY B N 1
ATOM 3992 C CA . GLY B 1 213 ? 0.888 18.438 34.719 1 79.81 213 GLY B CA 1
ATOM 3993 C C . GLY B 1 213 ? 1.341 16.984 34.688 1 79.81 213 GLY B C 1
ATOM 3994 O O . GLY B 1 213 ? 2.529 16.703 34.531 1 79.81 213 GLY B O 1
ATOM 3995 N N . ASP B 1 214 ? 0.275 16.062 35.031 1 71.62 214 ASP B N 1
ATOM 3996 C CA . ASP B 1 214 ? 0.523 14.625 35.156 1 71.62 214 ASP B CA 1
ATOM 3997 C C . ASP B 1 214 ? 0.363 13.914 33.812 1 71.62 214 ASP B C 1
ATOM 3999 O O . ASP B 1 214 ? -0.123 12.781 33.781 1 71.62 214 ASP B O 1
ATOM 4003 N N . GLY B 1 215 ? 0.875 14.656 32.75 1 87.25 215 GLY B N 1
ATOM 4004 C CA . GLY B 1 215 ? 0.853 13.766 31.594 1 87.25 215 GLY B CA 1
ATOM 4005 C C . GLY B 1 215 ? 0.494 14.469 30.297 1 87.25 215 GLY B C 1
ATOM 4006 O O . GLY B 1 215 ? -0.178 13.891 29.438 1 87.25 215 GLY B O 1
ATOM 4007 N N . GLY B 1 216 ? 0.737 15.656 30.219 1 94.06 216 GLY B N 1
ATOM 4008 C CA . GLY B 1 216 ? 0.461 16.391 28.984 1 94.06 216 GLY B CA 1
ATOM 4009 C C . GLY B 1 216 ? 1.662 17.156 28.469 1 94.06 216 GLY B C 1
ATOM 4010 O O . GLY B 1 216 ? 2.697 17.219 29.125 1 94.06 216 GLY B O 1
ATOM 4011 N N . THR B 1 217 ? 1.55 17.562 27.25 1 96.88 217 THR B N 1
ATOM 4012 C CA . THR B 1 217 ? 2.58 18.391 26.625 1 96.88 217 THR B CA 1
ATOM 4013 C C . THR B 1 217 ? 1.993 19.719 26.141 1 96.88 217 THR B C 1
ATOM 4015 O O . THR B 1 217 ? 0.799 19.797 25.844 1 96.88 217 THR B O 1
ATOM 4018 N N . MET B 1 218 ? 2.799 20.75 26.234 1 97.12 218 MET B N 1
ATOM 4019 C CA . MET B 1 218 ? 2.543 22.031 25.562 1 97.12 218 MET B CA 1
ATOM 4020 C C . MET B 1 218 ? 3.65 22.359 24.562 1 97.12 218 MET B C 1
ATOM 4022 O O . MET B 1 218 ? 4.816 22.469 24.953 1 97.12 218 MET B O 1
ATOM 4026 N N . THR B 1 219 ? 3.285 22.359 23.359 1 98.12 219 THR B N 1
ATOM 4027 C CA . THR B 1 219 ? 4.25 22.703 22.312 1 98.12 219 THR B CA 1
ATOM 4028 C C . THR B 1 219 ? 3.986 24.109 21.781 1 98.12 219 THR B C 1
ATOM 4030 O O . THR B 1 219 ? 2.838 24.547 21.719 1 98.12 219 THR B O 1
ATOM 4033 N N . SER B 1 220 ? 5.027 24.781 21.406 1 98 220 SER B N 1
ATOM 4034 C CA . SER B 1 220 ? 4.938 26.109 20.797 1 98 220 SER B CA 1
ATOM 4035 C C . SER B 1 220 ? 5.445 26.094 19.359 1 98 220 SER B C 1
ATOM 4037 O O . SER B 1 220 ? 6.375 25.359 19.031 1 98 220 SER B O 1
ATOM 4039 N N . TYR B 1 221 ? 4.82 26.844 18.547 1 98.38 221 TYR B N 1
ATOM 4040 C CA . TYR B 1 221 ? 5.168 27 17.141 1 98.38 221 TYR B CA 1
ATOM 4041 C C . TYR B 1 221 ? 5.266 28.484 16.75 1 98.38 221 TYR B C 1
ATOM 4043 O O . TYR B 1 221 ? 4.375 29.266 17.078 1 98.38 221 TYR B O 1
ATOM 4051 N N . MET B 1 222 ? 6.289 28.828 16.062 1 97.12 222 MET B N 1
ATOM 4052 C CA . MET B 1 222 ? 6.531 30.234 15.719 1 97.12 222 MET B CA 1
ATOM 4053 C C . MET B 1 222 ? 6.613 30.422 14.211 1 97.12 222 MET B C 1
ATOM 4055 O O . MET B 1 222 ? 7.078 29.531 13.492 1 97.12 222 MET B O 1
ATOM 4059 N N . ARG B 1 223 ? 6.184 31.516 13.805 1 93.69 223 ARG B N 1
ATOM 4060 C CA . ARG B 1 223 ? 6.27 31.875 12.398 1 93.69 223 ARG B CA 1
ATOM 4061 C C . ARG B 1 223 ? 7.695 32.25 12.008 1 93.69 223 ARG B C 1
ATOM 4063 O O . ARG B 1 223 ? 8.32 33.094 12.672 1 93.69 223 ARG B O 1
ATOM 4070 N N . PRO B 1 224 ? 8.188 31.594 11.023 1 89.19 224 PRO B N 1
ATOM 4071 C CA . PRO B 1 224 ? 9.523 32 10.586 1 89.19 224 PRO B CA 1
ATOM 4072 C C . PRO B 1 224 ? 9.531 33.375 9.891 1 89.19 224 PRO B C 1
ATOM 4074 O O . PRO B 1 224 ? 8.477 33.844 9.461 1 89.19 224 PRO B O 1
ATOM 4077 N N . PRO B 1 225 ? 10.656 33.938 9.914 1 77.69 225 PRO B N 1
ATOM 4078 C CA . PRO B 1 225 ? 10.75 35.219 9.172 1 77.69 225 PRO B CA 1
ATOM 4079 C C . PRO B 1 225 ? 10.375 35.062 7.699 1 77.69 225 PRO B C 1
ATOM 4081 O O . PRO B 1 225 ? 10.812 34.094 7.047 1 77.69 225 PRO B O 1
ATOM 4084 N N . GLN B 1 226 ? 9.266 35.375 7.285 1 67.94 226 GLN B N 1
ATOM 4085 C CA . GLN B 1 226 ? 8.727 35.125 5.949 1 67.94 226 GLN B CA 1
ATOM 4086 C C . GLN B 1 226 ? 9.219 36.156 4.957 1 67.94 226 GLN B C 1
ATOM 4088 O O . GLN B 1 226 ? 9.492 37.312 5.34 1 67.94 226 GLN B O 1
ATOM 4093 N N . PRO B 1 227 ? 9.445 35.5 3.734 1 57.72 227 PRO B N 1
ATOM 4094 C CA . PRO B 1 227 ? 9.867 36.469 2.723 1 57.72 227 PRO B CA 1
ATOM 4095 C C . PRO B 1 227 ? 8.867 37.625 2.557 1 57.72 227 PRO B C 1
ATOM 4097 O O . PRO B 1 227 ? 7.734 37.531 3.039 1 57.72 227 PRO B O 1
ATOM 4100 N N . ARG B 1 228 ? 9.156 38.594 1.492 1 59.44 228 ARG B N 1
ATOM 4101 C CA . ARG B 1 228 ? 8.719 39.938 1.114 1 59.44 228 ARG B CA 1
ATOM 4102 C C . ARG B 1 228 ? 7.242 39.938 0.732 1 59.44 228 ARG B C 1
ATOM 4104 O O . ARG B 1 228 ? 6.531 40.906 0.996 1 59.44 228 ARG B O 1
ATOM 4111 N N . LYS B 1 229 ? 6.633 38.938 -0.214 1 64.81 229 LYS B N 1
ATOM 4112 C CA . LYS B 1 229 ? 5.344 39.219 -0.838 1 64.81 229 LYS B CA 1
ATOM 4113 C C . LYS B 1 229 ? 4.191 38.688 0.005 1 64.81 229 LYS B C 1
ATOM 4115 O O . LYS B 1 229 ? 4.086 37.5 0.234 1 64.81 229 LYS B O 1
ATOM 4120 N N . LYS B 1 230 ? 3.438 39.531 0.572 1 72.5 230 LYS B N 1
ATOM 4121 C CA . LYS B 1 230 ? 2.289 39.219 1.416 1 72.5 230 LYS B CA 1
ATOM 4122 C C . LYS B 1 230 ? 0.983 39.344 0.639 1 72.5 230 LYS B C 1
ATOM 4124 O O . LYS B 1 230 ? 0.896 40.125 -0.312 1 72.5 230 LYS B O 1
ATOM 4129 N N . CYS B 1 231 ? 0.202 38.312 0.899 1 79.81 231 CYS B N 1
ATOM 4130 C CA . CYS B 1 231 ? -1.147 38.438 0.355 1 79.81 231 CYS B CA 1
ATOM 4131 C C . CYS B 1 231 ? -1.859 39.656 0.89 1 79.81 231 CYS B C 1
ATOM 4133 O O . CYS B 1 231 ? -1.921 39.875 2.102 1 79.81 231 CYS B O 1
ATOM 4135 N N . GLY B 1 232 ? -2.326 40.594 -0.041 1 77.62 232 GLY B N 1
ATOM 4136 C CA . GLY B 1 232 ? -3.053 41.781 0.339 1 77.62 232 GLY B CA 1
ATOM 4137 C C . GLY B 1 232 ? -4.531 41.531 0.575 1 77.62 232 GLY B C 1
ATOM 4138 O O . GLY B 1 232 ? -5.27 42.469 0.929 1 77.62 232 GLY B O 1
ATOM 4139 N N . ASN B 1 233 ? -4.941 40.281 0.408 1 80.31 233 ASN B N 1
ATOM 4140 C CA . ASN B 1 233 ? -6.332 39.938 0.652 1 80.31 233 ASN B CA 1
ATOM 4141 C C . ASN B 1 233 ? -6.723 40.125 2.113 1 80.31 233 ASN B C 1
ATOM 4143 O O . ASN B 1 233 ? -5.969 39.781 3.018 1 80.31 233 ASN B O 1
ATOM 4147 N N . GLY B 1 234 ? -7.844 40.75 2.363 1 84.31 234 GLY B N 1
ATOM 4148 C CA . GLY B 1 234 ? -8.32 41.125 3.689 1 84.31 234 GLY B CA 1
ATOM 4149 C C . GLY B 1 234 ? -8.461 39.906 4.613 1 84.31 234 GLY B C 1
ATOM 4150 O O . GLY B 1 234 ? -8.328 40.062 5.832 1 84.31 234 GLY B O 1
ATOM 4151 N N . LYS B 1 235 ? -8.742 38.75 4.086 1 87.56 235 LYS B N 1
ATOM 4152 C CA . LYS B 1 235 ? -8.922 37.562 4.895 1 87.56 235 LYS B CA 1
ATOM 4153 C C . LYS B 1 235 ? -7.605 37.156 5.547 1 87.56 235 LYS B C 1
ATOM 4155 O O . LYS B 1 235 ? -7.605 36.438 6.551 1 87.56 235 LYS B O 1
ATOM 4160 N N . TYR B 1 236 ? -6.531 37.594 5.016 1 91.88 236 TYR B N 1
ATOM 4161 C CA . TYR B 1 236 ? -5.227 37.156 5.508 1 91.88 236 TYR B CA 1
ATOM 4162 C C . TYR B 1 236 ? -4.738 38.062 6.625 1 91.88 236 TYR B C 1
ATOM 4164 O O . TYR B 1 236 ? -3.844 37.688 7.391 1 91.88 236 TYR B O 1
ATOM 4172 N N . ARG B 1 237 ? -5.262 39.219 6.719 1 89.88 237 ARG B N 1
ATOM 4173 C CA . ARG B 1 237 ? -4.77 40.156 7.699 1 89.88 237 ARG B CA 1
ATOM 4174 C C . ARG B 1 237 ? -4.867 39.625 9.109 1 89.88 237 ARG B C 1
ATOM 4176 O O . ARG B 1 237 ? -3.883 39.594 9.852 1 89.88 237 ARG B O 1
ATOM 4183 N N . PRO B 1 238 ? -6.051 39.125 9.492 1 91.38 238 PRO B N 1
ATOM 4184 C CA . PRO B 1 238 ? -6.113 38.531 10.836 1 91.38 238 PRO B CA 1
ATOM 4185 C C . PRO B 1 238 ? -5.191 37.344 11 1 91.38 238 PRO B C 1
ATOM 4187 O O . PRO B 1 238 ? -4.598 37.156 12.062 1 91.38 238 PRO B O 1
ATOM 4190 N N . ALA B 1 239 ? -5.105 36.469 10.023 1 92.69 239 ALA B N 1
ATOM 4191 C CA . ALA B 1 239 ? -4.25 35.312 10.078 1 92.69 239 ALA B CA 1
ATOM 4192 C C . ALA B 1 239 ? -2.781 35.688 10.227 1 92.69 239 ALA B C 1
ATOM 4194 O O . ALA B 1 239 ? -2.035 35.062 10.977 1 92.69 239 ALA B O 1
ATOM 4195 N N . LEU B 1 240 ? -2.412 36.781 9.555 1 91.31 240 LEU B N 1
ATOM 4196 C CA . LEU B 1 240 ? -1.024 37.219 9.57 1 91.31 240 LEU B CA 1
ATOM 4197 C C . LEU B 1 240 ? -0.676 37.875 10.906 1 91.31 240 LEU B C 1
ATOM 4199 O O . LEU B 1 240 ? 0.502 38.031 11.227 1 91.31 240 LEU B O 1
ATOM 4203 N N . SER B 1 241 ? -1.645 38.188 11.648 1 90.94 241 SER B N 1
ATOM 4204 C CA . SER B 1 241 ? -1.405 38.781 12.961 1 90.94 241 SER B CA 1
ATOM 4205 C C . SER B 1 241 ? -1.046 37.719 13.992 1 90.94 241 SER B C 1
ATOM 4207 O O . SER B 1 241 ? -0.555 38.031 15.078 1 90.94 241 SER B O 1
ATOM 4209 N N . VAL B 1 242 ? -1.318 36.469 13.688 1 93.69 242 VAL B N 1
ATOM 4210 C CA . VAL B 1 242 ? -0.969 35.375 14.586 1 93.69 242 VAL B CA 1
ATOM 4211 C C . VAL B 1 242 ? 0.538 35.156 14.539 1 93.69 242 VAL B C 1
ATOM 4213 O O . VAL B 1 242 ? 1.097 34.844 13.484 1 93.69 242 VAL B O 1
ATOM 4216 N N . GLN B 1 243 ? 1.174 35.188 15.672 1 93.56 243 GLN B N 1
ATOM 4217 C CA . GLN B 1 243 ? 2.627 35.062 15.719 1 93.56 243 GLN B CA 1
ATOM 4218 C C . GLN B 1 243 ? 3.037 33.656 16.219 1 93.56 243 GLN B C 1
ATOM 4220 O O . GLN B 1 243 ? 4.121 33.188 15.883 1 93.56 243 GLN B O 1
ATOM 4225 N N . MET B 1 244 ? 2.109 33.156 17.016 1 95.88 244 MET B N 1
ATOM 4226 C CA . MET B 1 244 ? 2.5 31.906 17.688 1 95.88 244 MET B CA 1
ATOM 4227 C C . MET B 1 244 ? 1.286 31.031 17.938 1 95.88 244 MET B C 1
ATOM 4229 O O . MET B 1 244 ? 0.173 31.531 18.109 1 95.88 244 MET B O 1
ATOM 4233 N N . PHE B 1 245 ? 1.562 29.719 17.891 1 97.38 245 PHE B N 1
ATOM 4234 C CA . PHE B 1 245 ? 0.588 28.734 18.344 1 97.38 245 PHE B CA 1
ATOM 4235 C C . PHE B 1 245 ? 1.101 27.984 19.578 1 97.38 245 PHE B C 1
ATOM 4237 O O . PHE B 1 245 ? 2.277 27.625 19.641 1 97.38 245 PHE B O 1
ATOM 4244 N N . ASN B 1 246 ? 0.28 27.828 20.578 1 96.94 246 ASN B N 1
ATOM 4245 C CA . ASN B 1 246 ? 0.492 26.891 21.672 1 96.94 246 ASN B CA 1
ATOM 4246 C C . ASN B 1 246 ? -0.485 25.719 21.609 1 96.94 246 ASN B C 1
ATOM 4248 O O . ASN B 1 246 ? -1.701 25.922 21.578 1 96.94 246 ASN B O 1
ATOM 4252 N N . VAL B 1 247 ? 0.04 24.531 21.578 1 97.94 247 VAL B N 1
ATOM 4253 C CA . VAL B 1 247 ? -0.79 23.344 21.406 1 97.94 247 VAL B CA 1
ATOM 4254 C C . VAL B 1 247 ? -0.639 22.422 22.609 1 97.94 247 VAL B C 1
ATOM 4256 O O . VAL B 1 247 ? 0.457 21.938 22.891 1 97.94 247 VAL B O 1
ATOM 4259 N N . SER B 1 248 ? -1.703 22.234 23.344 1 97.19 248 SER B N 1
ATOM 4260 C CA . SER B 1 248 ? -1.715 21.281 24.453 1 97.19 248 SER B CA 1
ATOM 4261 C C . SER B 1 248 ? -2.236 19.922 24 1 97.19 248 SER B C 1
ATOM 4263 O O . SER B 1 248 ? -3.135 19.844 23.156 1 97.19 248 SER B O 1
ATOM 4265 N N . ALA B 1 249 ? -1.68 18.906 24.516 1 97.88 249 ALA B N 1
ATOM 4266 C CA . ALA B 1 249 ? -2.107 17.531 24.203 1 97.88 249 ALA B CA 1
ATOM 4267 C C . ALA B 1 249 ? -1.712 16.578 25.328 1 97.88 249 ALA B C 1
ATOM 4269 O O . ALA B 1 249 ? -0.623 16.688 25.891 1 97.88 249 ALA B O 1
ATOM 4270 N N . PRO B 1 250 ? -2.59 15.656 25.719 1 97.12 250 PRO B N 1
ATOM 4271 C CA . PRO B 1 250 ? -2.121 14.562 26.562 1 97.12 250 PRO B CA 1
ATOM 4272 C C . PRO B 1 250 ? -1.081 13.68 25.891 1 97.12 250 PRO B C 1
ATOM 4274 O O . PRO B 1 250 ? -1.09 13.547 24.656 1 97.12 250 PRO B O 1
ATOM 4277 N N . ILE B 1 251 ? -0.217 13.18 26.703 1 96.75 251 ILE B N 1
ATOM 4278 C CA . ILE B 1 251 ? 0.724 12.219 26.125 1 96.75 251 ILE B CA 1
ATOM 4279 C C . ILE B 1 251 ? -0.042 11.078 25.453 1 96.75 251 ILE B C 1
ATOM 4281 O O . ILE B 1 251 ? -0.976 10.523 26.047 1 96.75 251 ILE B O 1
ATOM 4285 N N . LEU B 1 252 ? 0.31 10.797 24.234 1 96.5 252 LEU B N 1
ATOM 4286 C CA . LEU B 1 252 ? -0.433 9.812 23.469 1 96.5 252 LEU B CA 1
ATOM 4287 C C . LEU B 1 252 ? -0.036 8.391 23.875 1 96.5 252 LEU B C 1
ATOM 4289 O O . LEU B 1 252 ? 1.139 8.031 23.797 1 96.5 252 LEU B O 1
ATOM 4293 N N . ASP B 1 253 ? -0.971 7.621 24.297 1 95 253 ASP B N 1
ATOM 4294 C CA . ASP B 1 253 ? -0.747 6.227 24.656 1 95 253 ASP B CA 1
ATOM 4295 C C . ASP B 1 253 ? -0.276 5.41 23.453 1 95 253 ASP B C 1
ATOM 4297 O O . ASP B 1 253 ? -0.956 5.363 22.438 1 95 253 ASP B O 1
ATOM 4301 N N . PRO B 1 254 ? 0.873 4.746 23.609 1 95 254 PRO B N 1
ATOM 4302 C CA . PRO B 1 254 ? 1.389 3.955 22.484 1 95 254 PRO B CA 1
ATOM 4303 C C . PRO B 1 254 ? 0.429 2.85 22.047 1 95 254 PRO B C 1
ATOM 4305 O O . PRO B 1 254 ? 0.513 2.361 20.922 1 95 254 PRO B O 1
ATOM 4308 N N . ASN B 1 255 ? -0.507 2.445 22.875 1 95.94 255 ASN B N 1
ATOM 4309 C CA . ASN B 1 255 ? -1.446 1.371 22.562 1 95.94 255 ASN B CA 1
ATOM 4310 C 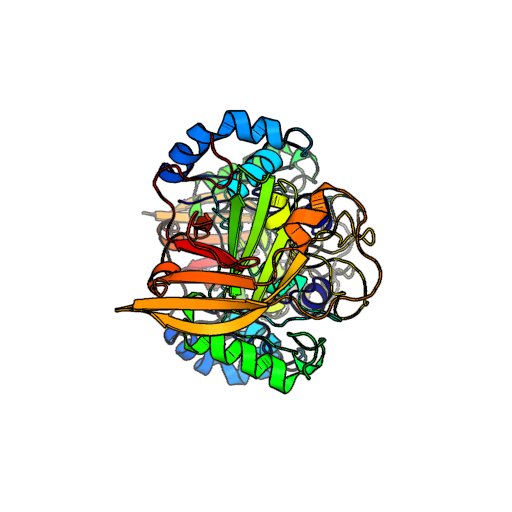C . ASN B 1 255 ? -2.455 1.8 21.5 1 95.94 255 ASN B C 1
ATOM 4312 O O . ASN B 1 255 ? -3.17 0.964 20.953 1 95.94 255 ASN B O 1
ATOM 4316 N N . VAL B 1 256 ? -2.436 3.068 21.172 1 94.62 256 VAL B N 1
ATOM 4317 C CA . VAL B 1 256 ? -3.314 3.559 20.125 1 94.62 256 VAL B CA 1
ATOM 4318 C C . VAL B 1 256 ? -2.955 2.889 18.797 1 94.62 256 VAL B C 1
ATOM 4320 O O . VAL B 1 256 ? -3.824 2.666 17.953 1 94.62 256 VAL B O 1
ATOM 4323 N N . TRP B 1 257 ? -1.696 2.469 18.672 1 94.38 257 TRP B N 1
ATOM 4324 C CA . TRP B 1 257 ? -1.199 1.925 17.406 1 94.38 257 TRP B CA 1
ATOM 4325 C C . TRP B 1 257 ? -1.562 0.451 17.266 1 94.38 257 TRP B C 1
ATOM 4327 O O . TRP B 1 257 ? -1.337 -0.155 16.219 1 94.38 257 TRP B O 1
ATOM 4337 N N . LYS B 1 258 ? -2.184 -0.101 18.297 1 92.25 258 LYS B N 1
ATOM 4338 C CA . LYS B 1 258 ? -2.691 -1.469 18.234 1 92.25 258 LYS B CA 1
ATOM 4339 C C . LYS B 1 258 ? -4.172 -1.492 17.875 1 92.25 258 LYS B C 1
ATOM 4341 O O . LYS B 1 258 ? -4.758 -2.564 17.703 1 92.25 258 LYS B O 1
ATOM 4346 N N . LYS B 1 259 ? -4.734 -0.312 17.766 1 91.88 259 LYS B N 1
ATOM 4347 C CA . LYS B 1 259 ? -6.156 -0.172 17.453 1 91.88 259 LYS B CA 1
ATOM 4348 C C . LYS B 1 259 ? -6.367 0.323 16.031 1 91.88 259 LYS B C 1
ATOM 4350 O O . LYS B 1 259 ? -5.402 0.62 15.32 1 91.88 259 LYS B O 1
ATOM 4355 N N . ALA B 1 260 ? -7.703 0.309 15.68 1 91.56 260 ALA B N 1
ATOM 4356 C CA . ALA B 1 260 ? -8.031 0.927 14.398 1 91.56 260 ALA B CA 1
ATOM 4357 C C . ALA B 1 260 ? -7.625 2.398 14.383 1 91.56 260 ALA B C 1
ATOM 4359 O O . ALA B 1 260 ? -7.953 3.152 15.297 1 91.56 260 ALA B O 1
ATOM 4360 N N . PRO B 1 261 ? -6.891 2.705 13.383 1 91.44 261 PRO B N 1
ATOM 4361 C CA . PRO B 1 261 ? -6.348 4.066 13.344 1 91.44 261 PRO B CA 1
ATOM 4362 C C . PRO B 1 261 ? -7.426 5.125 13.125 1 91.44 261 PRO B C 1
ATOM 4364 O O . PRO B 1 261 ? -8.352 4.918 12.336 1 91.44 261 PRO B O 1
ATOM 4367 N N . ARG B 1 262 ? -7.387 6.227 13.852 1 97 262 ARG B N 1
ATOM 4368 C CA . ARG B 1 262 ? -8.211 7.414 13.656 1 97 262 ARG B CA 1
ATOM 4369 C C . ARG B 1 262 ? -7.434 8.68 14 1 97 262 ARG B C 1
ATOM 4371 O O . ARG B 1 262 ? -6.754 8.742 15.023 1 97 262 ARG B O 1
ATOM 4378 N N . ARG B 1 263 ? -7.488 9.625 13.164 1 97.88 263 ARG B N 1
ATOM 4379 C CA . ARG B 1 263 ? -6.828 10.906 13.414 1 97.88 263 ARG B CA 1
ATOM 4380 C C . ARG B 1 263 ? -7.375 11.57 14.672 1 97.88 263 ARG B C 1
ATOM 4382 O O . ARG B 1 263 ? -8.586 11.602 14.891 1 97.88 263 ARG B O 1
ATOM 4389 N N . GLN B 1 264 ? -6.508 12.102 15.453 1 97.81 264 GLN B N 1
ATOM 4390 C CA . GLN B 1 264 ? -6.945 12.805 16.656 1 97.81 264 GLN B CA 1
ATOM 4391 C C . GLN B 1 264 ? -7.625 14.125 16.312 1 97.81 264 GLN B C 1
ATOM 4393 O O . GLN B 1 264 ? -7.254 14.781 15.336 1 97.81 264 GLN B O 1
ATOM 4398 N N . CYS B 1 265 ? -8.602 14.477 17.141 1 97.94 265 CYS B N 1
ATOM 4399 C CA . CYS B 1 265 ? -9.32 15.727 16.953 1 97.94 265 CYS B CA 1
ATOM 4400 C C . CYS B 1 265 ? -8.602 16.875 17.641 1 97.94 265 CYS B C 1
ATOM 4402 O O . CYS B 1 265 ? -7.68 16.672 18.422 1 97.94 265 CYS B O 1
ATOM 4404 N N . CYS B 1 266 ? -8.906 18.078 17.219 1 98.19 266 CYS B N 1
ATOM 4405 C CA . CYS B 1 266 ? -8.336 19.281 17.828 1 98.19 266 CYS B CA 1
ATOM 4406 C C . CYS B 1 266 ? -9.344 20.422 17.828 1 98.19 266 CYS B C 1
ATOM 4408 O O . CYS B 1 266 ? -10.406 20.312 17.219 1 98.19 266 CYS B O 1
ATOM 4410 N N . GLU B 1 267 ? -9.031 21.422 18.641 1 96.81 267 GLU B N 1
ATOM 4411 C CA . GLU B 1 267 ? -9.875 22.609 18.719 1 96.81 267 GLU B CA 1
ATOM 4412 C C . GLU B 1 267 ? -9.07 23.828 19.156 1 96.81 267 GLU B C 1
ATOM 4414 O O . GLU B 1 267 ? -8.047 23.703 19.828 1 96.81 267 GLU B O 1
ATOM 4419 N N . VAL B 1 268 ? -9.508 24.938 18.734 1 95.81 268 VAL B N 1
ATOM 4420 C CA . VAL B 1 268 ? -8.961 26.203 19.234 1 95.81 268 VAL B CA 1
ATOM 4421 C C . VAL B 1 268 ? -9.578 26.516 20.594 1 95.81 268 VAL B C 1
ATOM 4423 O O . VAL B 1 268 ? -10.789 26.406 20.781 1 95.81 268 VAL B O 1
ATOM 4426 N N . ILE B 1 269 ? -8.758 26.766 21.531 1 92 269 ILE B N 1
ATOM 4427 C CA . ILE B 1 269 ? -9.227 27.094 22.875 1 92 269 ILE B CA 1
ATOM 4428 C C . ILE B 1 269 ? -9.406 28.609 23 1 92 269 ILE B C 1
ATOM 4430 O O . ILE B 1 269 ? -8.508 29.375 22.625 1 92 269 ILE B O 1
ATOM 4434 N N . ASN B 1 270 ? -10.781 29.031 23.062 1 73.12 270 ASN B N 1
ATOM 4435 C CA . ASN B 1 270 ? -11.148 30.438 23.188 1 73.12 270 ASN B CA 1
ATOM 4436 C C . ASN B 1 270 ? -10.789 30.984 24.578 1 73.12 270 ASN B C 1
ATOM 4438 O O . ASN B 1 270 ? -10.805 30.25 25.562 1 73.12 270 ASN B O 1
ATOM 4442 N N . GLY B 1 271 ? -9.875 32.219 24.922 1 58.06 271 GLY B N 1
ATOM 4443 C CA . GLY B 1 271 ? -9.656 32.844 26.219 1 58.06 271 GLY B CA 1
ATOM 4444 C C . GLY B 1 271 ? -8.219 33.281 26.438 1 58.06 271 GLY B C 1
ATOM 4445 O O . GLY B 1 271 ? -7.312 32.812 25.734 1 58.06 271 GLY B O 1
ATOM 4446 N N . GLY B 1 272 ? -7.855 34.594 26.938 1 52.69 272 GLY B N 1
ATOM 4447 C CA . GLY B 1 272 ? -6.816 35.375 27.594 1 52.69 272 GLY B CA 1
ATOM 4448 C C . GLY B 1 272 ? -5.656 35.688 26.672 1 52.69 272 GLY B C 1
ATOM 4449 O O . GLY B 1 272 ? -4.531 35.906 27.125 1 52.69 272 GLY B O 1
ATOM 4450 N N . ASP B 1 273 ? -5.816 35.219 25.422 1 54.47 273 ASP B N 1
ATOM 4451 C CA . ASP B 1 273 ? -4.512 35.094 24.781 1 54.47 273 ASP B CA 1
ATOM 4452 C C . ASP B 1 273 ? -3.928 36.5 24.469 1 54.47 273 ASP B C 1
ATOM 4454 O O . ASP B 1 273 ? -4.668 37.438 24.219 1 54.47 273 ASP B O 1
ATOM 4458 N N . ARG B 1 274 ? -2.781 36.688 25.031 1 64.94 274 ARG B N 1
ATOM 4459 C CA . ARG B 1 274 ? -1.852 37.719 24.594 1 64.94 274 ARG B CA 1
ATOM 4460 C C . ARG B 1 274 ? -1.943 37.938 23.078 1 64.94 274 ARG B C 1
ATOM 4462 O O . ARG B 1 274 ? -2.221 37 22.328 1 64.94 274 ARG B O 1
ATOM 4469 N N . ALA B 1 275 ? -2 39.062 22.719 1 76.44 275 ALA B N 1
ATOM 4470 C CA . ALA B 1 275 ? -2.053 39.469 21.312 1 76.44 275 ALA B CA 1
ATOM 4471 C C . ALA B 1 275 ? -1.093 38.656 20.469 1 76.44 275 ALA B C 1
ATOM 4473 O O . ALA B 1 275 ? 0.052 38.406 20.859 1 76.44 275 ALA B O 1
ATOM 4474 N N . GLY B 1 276 ? -1.654 37.812 19.469 1 90.69 276 GLY B N 1
ATOM 4475 C CA . GLY B 1 276 ? -0.834 37.125 18.469 1 90.69 276 GLY B CA 1
ATOM 4476 C C . GLY B 1 276 ? -0.605 35.656 18.766 1 90.69 276 GLY B C 1
ATOM 4477 O O . GLY B 1 276 ? 0.125 35 18.031 1 90.69 276 GLY B O 1
ATOM 4478 N N . VAL B 1 277 ? -1.201 35.25 19.906 1 94.31 277 VAL B N 1
ATOM 4479 C CA . VAL B 1 277 ? -0.991 33.844 20.266 1 94.31 277 VAL B CA 1
ATOM 4480 C C . VAL B 1 277 ? -2.312 33.094 20.172 1 94.31 277 VAL B C 1
ATOM 4482 O O . VAL B 1 277 ? -3.324 33.5 20.734 1 94.31 277 VAL B O 1
ATOM 4485 N N . VAL B 1 278 ? -2.32 31.984 19.469 1 96 278 VAL B N 1
ATOM 4486 C CA . VAL B 1 278 ? -3.488 31.125 19.375 1 96 278 VAL B CA 1
ATOM 4487 C C . VAL B 1 278 ? -3.236 29.828 20.172 1 96 278 VAL B C 1
ATOM 4489 O O . VAL B 1 278 ? -2.166 29.234 20.047 1 96 278 VAL B O 1
ATOM 4492 N N . ARG B 1 279 ? -4.18 29.453 21 1 96.5 279 ARG B N 1
ATOM 4493 C CA . ARG B 1 279 ? -4.086 28.234 21.797 1 96.5 279 ARG B CA 1
ATOM 4494 C C . ARG B 1 279 ? -4.984 27.141 21.219 1 96.5 279 ARG B C 1
ATOM 4496 O O . ARG B 1 279 ? -6.133 27.406 20.859 1 96.5 279 ARG B O 1
ATOM 4503 N N . MET B 1 280 ? -4.363 25.953 21.125 1 97.19 280 MET B N 1
ATOM 4504 C CA . MET B 1 280 ? -5.09 24.797 20.594 1 97.19 280 MET B CA 1
ATOM 4505 C C . MET B 1 280 ? -4.922 23.578 21.5 1 97.19 280 MET B C 1
ATOM 4507 O O . MET B 1 280 ? -3.984 23.531 22.297 1 97.19 280 MET B O 1
ATOM 4511 N N . LYS B 1 281 ? -5.859 22.719 21.359 1 97.56 281 LYS B N 1
ATOM 4512 C CA . LYS B 1 281 ? -5.809 21.453 22.094 1 97.56 281 LYS B CA 1
ATOM 4513 C C . LYS B 1 281 ? -6.012 20.281 21.141 1 97.56 281 LYS B C 1
ATOM 4515 O O . LYS B 1 281 ? -6.926 20.281 20.312 1 97.56 281 LYS B O 1
ATOM 4520 N N . ILE B 1 282 ? -5.141 19.266 21.188 1 98.25 282 ILE B N 1
ATOM 4521 C CA . ILE B 1 282 ? -5.316 17.984 20.516 1 98.25 282 ILE B CA 1
ATOM 4522 C C . ILE B 1 282 ? -5.832 16.953 21.5 1 98.25 282 ILE B C 1
ATOM 4524 O O . ILE B 1 282 ? -5.355 16.859 22.625 1 98.25 282 ILE B O 1
ATOM 4528 N N . ARG B 1 283 ? -6.734 16.156 21.094 1 96.94 283 ARG B N 1
ATOM 4529 C CA . ARG B 1 283 ? -7.371 15.172 21.969 1 96.94 283 ARG B CA 1
ATOM 4530 C C . ARG B 1 283 ? -8.016 14.055 21.141 1 96.94 283 ARG B C 1
ATOM 4532 O O . ARG B 1 283 ? -8.031 14.125 19.906 1 96.94 283 ARG B O 1
ATOM 4539 N N . GLY B 1 284 ? -8.43 13.016 21.859 1 96 284 GLY B N 1
ATOM 4540 C CA . GLY B 1 284 ? -9.289 12.047 21.188 1 96 284 GLY B CA 1
ATOM 4541 C C . GLY B 1 284 ? -10.602 12.633 20.719 1 96 284 GLY B C 1
ATOM 4542 O O . GLY B 1 284 ? -11.094 13.609 21.297 1 96 284 GLY B O 1
ATOM 4543 N N . CYS B 1 285 ? -11.117 12.055 19.703 1 96.19 285 CYS B N 1
ATOM 4544 C CA . CYS B 1 285 ? -12.383 12.547 19.172 1 96.19 285 CYS B CA 1
ATOM 4545 C C . CYS B 1 285 ? -13.547 12.141 20.078 1 96.19 285 CYS B C 1
ATOM 4547 O O . CYS B 1 285 ? -13.57 11.031 20.609 1 96.19 285 CYS B O 1
ATOM 4549 N N . SER B 1 286 ? -14.453 13.086 20.188 1 94.25 286 SER B N 1
ATOM 4550 C CA . SER B 1 286 ? -15.711 12.758 20.859 1 94.25 286 SER B CA 1
ATOM 4551 C C . SER B 1 286 ? -16.594 11.898 19.953 1 94.25 286 SER B C 1
ATOM 4553 O O . SER B 1 286 ? -16.359 11.797 18.75 1 94.25 286 SER B O 1
ATOM 4555 N N . ARG B 1 287 ? -17.609 11.281 20.625 1 91.25 287 ARG B N 1
ATOM 4556 C CA . ARG B 1 287 ? -18.562 10.523 19.828 1 91.25 287 ARG B CA 1
ATOM 4557 C C . ARG B 1 287 ? -19.219 11.414 18.781 1 91.25 287 ARG B C 1
ATOM 4559 O O . ARG B 1 287 ? -19.625 12.539 19.078 1 91.25 287 ARG B O 1
ATOM 4566 N N . TRP B 1 288 ? -19.203 11.008 17.547 1 91.25 288 TRP B N 1
ATOM 4567 C CA . TRP B 1 288 ? -19.875 11.648 16.422 1 91.25 288 TRP B CA 1
ATOM 4568 C C . TRP B 1 288 ? -19.125 12.898 15.977 1 91.25 288 TRP B C 1
ATOM 4570 O O . TRP B 1 288 ? -19.656 13.719 15.219 1 91.25 288 TRP B O 1
ATOM 4580 N N . GLU B 1 289 ? -17.922 12.984 16.469 1 93.69 289 GLU B N 1
ATOM 4581 C CA . GLU B 1 289 ? -17.156 14.18 16.094 1 93.69 289 GLU B CA 1
ATOM 4582 C C . GLU B 1 289 ? -16.516 14.016 14.727 1 93.69 289 GLU B C 1
ATOM 4584 O O . GLU B 1 289 ? -15.953 12.961 14.422 1 93.69 289 GLU B O 1
ATOM 4589 N N . SER B 1 290 ? -16.672 14.992 13.891 1 94.81 290 SER B N 1
ATOM 4590 C CA . SER B 1 290 ? -15.977 15.172 12.625 1 94.81 290 SER B CA 1
ATOM 4591 C C . SER B 1 290 ? -15.414 16.578 12.5 1 94.81 290 SER B C 1
ATOM 4593 O O . SER B 1 290 ? -15.734 17.453 13.297 1 94.81 290 SER B O 1
ATOM 4595 N N . VAL B 1 291 ? -14.461 16.703 11.578 1 94.88 291 VAL B N 1
ATOM 4596 C CA . VAL B 1 291 ? -13.844 18.016 11.406 1 94.88 291 VAL B CA 1
ATOM 4597 C C . VAL B 1 291 ? -14.914 19.031 11.039 1 94.88 291 VAL B C 1
ATOM 4599 O O . VAL B 1 291 ? -14.906 20.156 11.547 1 94.88 291 VAL B O 1
ATOM 4602 N N . THR B 1 292 ? -15.805 18.641 10.086 1 90.5 292 THR B N 1
ATOM 4603 C CA . THR B 1 292 ? -16.938 19.5 9.742 1 90.5 292 THR B CA 1
ATOM 4604 C C . THR B 1 292 ? -18.156 19.141 10.586 1 90.5 292 THR B C 1
ATOM 4606 O O . THR B 1 292 ? -18.641 18 10.539 1 90.5 292 THR B O 1
ATOM 4609 N N . PRO B 1 293 ? -18.594 20.188 11.297 1 80.12 293 PRO B N 1
ATOM 4610 C CA . PRO B 1 293 ? -19.812 19.891 12.07 1 80.12 293 PRO B CA 1
ATOM 4611 C C . PRO B 1 293 ? -21.031 19.641 11.18 1 80.12 293 PRO B C 1
ATOM 4613 O O . PRO B 1 293 ? -21.078 20.125 10.047 1 80.12 293 PRO B O 1
ATOM 4616 N N . PRO B 1 294 ? -21.984 18.797 11.68 1 74.5 294 PRO B N 1
ATOM 4617 C CA . PRO B 1 294 ? -23.188 18.5 10.891 1 74.5 294 PRO B CA 1
ATOM 4618 C C . PRO B 1 294 ? -24.016 19.75 10.586 1 74.5 294 PRO B C 1
ATOM 4620 O O . PRO B 1 294 ? -23.969 20.734 11.344 1 74.5 294 PRO B O 1
#

Foldseek 3Di:
DAKEAADAQAPVRCVVAHPWWHDPQLHIDDDPVVVVVCVVCVVVQCVVCVVHDDPRSSVSSSCVVVVHTYDYFQLRYCPLWAEACAQCLLQPDLGFNDGDGPLVRYAQLDPPDHSVVSVVQLVQQCVLFRRQQSAWEWAADVVQQWIWIDRGSFKIWIQLHDDDPVQSNAGEQRIAGRPPRHSDDTPGHHDYADPDQNGGTQMWTWDDWDDDDPFKIKTKTFGPDDDDDHDPDPSCVVVVFAGMEIEMEGRDDNCQNVDDGDGWYKDWDDDDDDGRYTYMYTGHDDVPDDSDDD/DAKEAADAQAPVRCVVAHPWWHDPQLHIDDDPVVVVVCVVCVVVQCVVCVVHDDPGSSVSSSCVVVVHTYDYFQLRYCPLWAEACAQCLLQPDLGFNDGDGPLVRYAQLDPPDHSVVSVVQLVQQCVLFRRQQSAWEWAADVVQQWIWIDRGSFKIWIQLHDDDPVQSNAGEQRIAGRPPRHSDDTPGGHDYADPDQNGGTQMWTWDDWDDDDPFKIKTKTFGPPDDDDHDPDPSCVVVVFAGMEIEMEGRDDNCQNVDDGDGWYKDWDDDDDDGRYTYMYTGHDDVPDDSDDD

Nearest PDB structures (foldseek):
  7syx-assembly1_F  TM=2.415E-01  e=8.059E+00  Oryctolagus cuniculus
  7syx-assembly1_F  TM=2.439E-01  e=8.083E+00  Oryctolagus cuniculus

Radius of gyration: 26.59 Å; Cα contacts (8 Å, |Δi|>4): 1325; chains: 2; bounding box: 50×86×69 Å

Organism: Coffea canephora (NCBI:txid49390)

InterPro domains:
  IPR006740 Protein of unknown function DUF604 [PF04646] (13-266)

Solvent-accessible surface area (backbone atoms only — not comparable to full-atom values): 30478 Å² total; per-residue (Å²): 85,45,39,36,16,14,44,48,45,13,42,67,55,20,66,72,70,39,60,63,28,33,37,57,75,18,32,63,48,65,34,67,70,35,49,60,44,42,66,69,37,41,70,66,37,41,61,76,33,58,86,44,71,58,69,31,45,19,49,31,39,43,28,40,28,54,24,43,61,58,43,78,36,83,21,23,24,30,43,40,45,29,46,36,59,57,19,53,48,49,30,28,61,96,46,49,65,71,35,78,21,55,60,88,59,32,50,42,81,36,89,95,48,52,48,69,58,21,50,51,52,41,48,55,34,26,73,75,30,53,58,39,30,33,36,37,32,50,28,52,40,76,91,77,34,25,24,40,39,33,6,38,58,45,36,37,36,40,30,65,37,80,66,54,44,48,60,66,60,34,18,41,54,48,44,24,24,56,84,77,63,31,86,61,61,47,74,52,56,64,36,82,65,57,86,47,56,77,68,45,57,52,56,25,34,53,71,47,74,44,82,37,88,97,50,27,36,37,34,34,25,35,53,62,91,67,81,90,80,69,49,82,53,73,61,40,52,68,57,66,53,49,49,33,40,37,39,34,30,60,60,53,63,67,67,54,77,78,44,66,56,59,47,43,31,45,41,68,54,90,76,90,57,55,91,34,46,45,40,33,38,45,41,79,62,56,90,76,50,42,54,64,76,116,87,45,36,36,18,13,45,48,45,14,43,66,55,20,65,72,70,36,60,63,28,35,36,56,74,16,32,62,48,65,34,67,69,35,48,61,45,41,66,68,38,42,71,66,37,43,60,76,34,59,86,45,72,60,68,31,45,20,50,32,37,43,28,40,29,54,24,42,61,59,42,78,36,85,20,22,24,30,46,40,45,29,47,34,58,56,19,52,50,4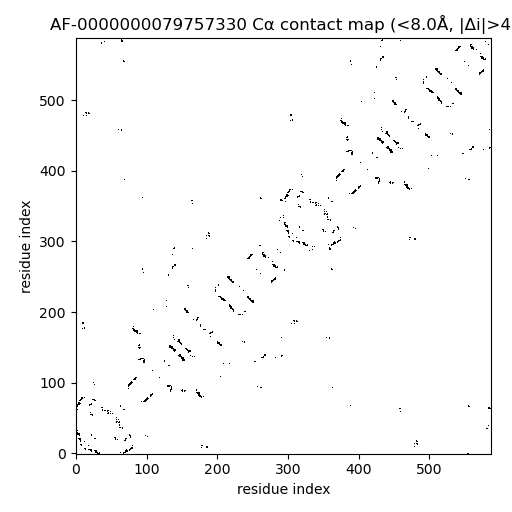8,32,28,65,96,45,50,64,70,36,78,20,56,59,88,59,31,48,42,80,35,88,96,48,51,49,71,59,21,50,53,53,41,48,54,34,25,73,75,31,54,56,39,30,33,36,38,32,50,27,53,40,76,92,77,34,26,24,38,38,33,5,38,58,45,34,36,36,39,29,66,38,80,67,54,42,48,60,66,60,35,18,40,53,47,44,26,25,58,86,78,63,31,86,61,58,48,73,54,55,65,36,83,65,58,86,48,55,79,67,46,59,52,56,24,32,53,70,49,76,44,81,38,87,99,51,26,36,38,33,35,26,36,52,61,91,68,81,90,80,68,50,82,53,75,61,42,52,67,58,68,53,50,49,33,40,39,39,35,30,60,62,55,62,68,68,54,77,79,46,65,55,59,48,42,31,46,42,67,54,88,78,88,58,57,91,32,46,47,41,31,37,44,43,78,62,57,91,78,51,41,53,64,76,117

Secondary structure (DSSP, 8-state):
--EEE---SBHHHHHHS-SSS--TTT-EEE-HHHHHHHHHHHHHHHHHTTTSSHHHHHHHHHHHHHT--EEE-TTEE---EEE-THHHHHT--SS---EE--TTSB--SSTTS-HHHHHHHHHHHHHH-TTTTT-EEEEEETTTTEEEEEETTTEEEEESS---HHHHHSPB--EEETTT--S--BSS--B---S-GGGS-EEEEEEEEEEETTTEEEEEEE-----S-----TTHHHHHT--EEEEEEEPPPGGGGGS---PPEEEEE-S---TTEEEEEEEPPPTT--SS--/--EEE---SBHHHHHHS-SSS--TTT-EEE-HHHHHHHHHHHHHHHHHTTTSSHHHHHHHHHHHHHT--EEE-TTEE---EEE-THHHHHT--SS---EE--TTSB--SSTTS-HHHHHHHHHHHHHH-TTTTT-EEEEEETTTTEEEEEETTTEEEEESS---HHHHHSPB--EEETTT--S--BSS--B---SSGGGS-EEEEEEEEEEETTTEEEEEEE-----S-----TTHHHHHT--EEEEEEEPPPGGGGGS---PPEEEEE-S---TTEEEEEEEPPPTT--SS--

pLDDT: mean 94.37, std 7.34, range [52.69, 98.88]